Protein 2E28 (pdb70)

Organism: Geobacillus stearothermophilus (NCBI:txid1422)

InterPro domains:
  IPR001697 Pyruvate kinase [PR01050] (60-76)
  IPR001697 Pyruvate kinase [PR01050] (187-201)
  IPR001697 Pyruvate kinase [PR01050] (218-244)
  IPR001697 Pyruvate kinase [PR01050] (245-269)
  IPR001697 Pyruvate kinase [PR01050] (270-294)
  IPR001697 Pyruvate kinase [PR01050] (295-313)
  IPR001697 Pyruvate kinase [PR01050] (314-330)
  IPR001697 Pyruvate kinase [PTHR11817] (3-460)
  IPR001697 Pyruvate kinase [TIGR01064] (3-474)
  IPR001697 Pyruvate kinase [cd00288] (3-474)
  IPR008279 PEP-utilising enzyme, mobile domain [PF00391] (508-575)
  IPR011037 Pyruvate kinase-like, insert domain superfamily [SSF50800] (71-168)
  IPR015793 Pyruvate kinase, barrel [PF00224] (3-326)
  IPR015795 Pyruvate kinase, C-terminal [PF02887] (359-472)
  IPR015806 Pyruvate kinase, insert domain superfamily [G3DSA:2.40.33.10] (72-168)
  IPR015813 Pyruvate/Phosphoenolpyruvate kinase-like domain superfamily [SSF51621] (2-343)
  IPR018209 Pyruvate kinase, active site [PS00110] (216-228)
  IPR036637 Phosphohistidine domain superfamily [SSF52009] (467-584)
  IPR036918 Pyruvate kinase, C-terminal domain superfamily [G3DSA:3.40.1380.20] (341-475)
  IPR036918 Pyruvate kinase, C-terminal domain superfamily [SSF52935] (324-474)

Foldseek 3Di:
DAFFFAEEEEAAPLQQALVSLLLLVVLGHAEYEYEPLDDDLVSVLSSLVSNVVSCVVDVGFYAYEYEFNWDFKWWAFAAPWKEWADQWFWEKEACDCDRRYSHYTYIPALCVLVWDDAQFKKAWQLQQKMWGQHDRPVPNSIGIITTHNIGIGGGTTGIDGAPTDDDDAAIDPRRLVVLVSCVVSPGAEYEYPADQALRVLVNSCVSCVVVVNNLYFYEYEHQEDSCLVRLVSNLVRGQHYEYALSSHVSRDPPVPSVVSLLVSQVSCLLVLGAYEYDDPQQVVLLEPLDGDPVNLVVLLVSVQSHHSYYYDYCNQHPGDHNSSVSNVSRVSSVVSVVVDPLVVLLVVSLPSHDDDLQSVVLSVQQVCCVVQVFLAEEEAAEQCPSVSSNCSSVHPHAYEYEYQDSSSQSNCSNGTRYHYHYDHQDQPPVVLVVSRLVSCVVVVRDDQQGKYKYWYDPSRSDHDGIHDIDIDGNWDFLWFAQFADADKAKAWEQQDADLVSLVPGQAAAYEYEYQADDPSNVVSVLRYQEYEHLDDDCPGPRRVVCVVSVHMYAYNTHPRNVSGDTGFIWMAGRVRGTITGHHHPDD

Sequence (587 aa):
MKRKTKIVSTIGPASESVDKLVQLMEAGMNVARLNFSHGDHEEHGRRIANIREAAKRTGRTVAILLDTKGPEIRTHNMENGAIELKEGSKLVISMSEVLGTPEKISVTYPSLIDDVSVGAKILLDDGLISLEVNAVDKQAGEIVTTVLNGGVLKNKKGVNVPGVKVNLPGITEKDRADILFGIRQGIDFIAASFVRRASDVLEIRELLEAHDALHIQIIAKIENEEGVANIDEILEAADGLMVARGDLGVEIPAEEVPLIQKLLIKKSNMLGKPVITATQMLDSMQRNPRPTRAEASDVANAIFDGTDAVMLSGETAAGQYPVEAVKTMHQIALRTEQALEHRDILSQRTKESQTTITDAIGQSVAHTALNLDVAAIVTPTVSGKTPQMVAKYRPKAPIIAVTSNEAVSRRLALVWGVYTKEAPHVNTTDEMLDVAVDAAVRSGLVKHGDLVVITAGVPVGETGSTNLMKVHVISDLLAKGQGIGRKSAFGKAVVAKTAEEARQKMVDGGILVTVSTDADMMPAIEKAAAIITEEGGLTSHAAVVGLSLGIPVIVGVENATTLFKDGQEITVDGGFGAVYRGHASVL

Structure (mmCIF, N/CA/C/O backbone):
data_2E28
#
_entry.id   2E28
#
_cell.length_a   145.970
_cell.length_b   145.970
_cell.length_c   118.030
_cell.angle_alpha   90.00
_cell.angle_beta   90.00
_cell.angle_gamma   120.00
#
_symmetry.space_group_name_H-M   'P 62 2 2'
#
loop_
_entity.id
_entity.type
_entity.pdbx_description
1 polymer 'Pyruvate kinase'
2 non-polymer 'SULFATE ION'
3 water water
#
loop_
_atom_site.group_PDB
_atom_site.id
_atom_site.type_symbol
_atom_site.label_atom_id
_atom_site.label_alt_id
_atom_site.label_comp_id
_atom_site.label_asym_id
_atom_site.label_entity_id
_atom_site.label_seq_id
_atom_site.pdbx_PDB_ins_code
_atom_site.Cartn_x
_atom_site.Cartn_y
_atom_site.Cartn_z
_atom_site.occupancy
_atom_site.B_iso_or_equiv
_atom_site.auth_seq_id
_atom_site.auth_comp_id
_atom_site.auth_asym_id
_atom_site.auth_atom_id
_atom_site.pdbx_PDB_model_num
ATOM 1 N N . MET A 1 1 ? 10.399 55.007 54.208 1.00 72.08 1 MET A N 1
ATOM 2 C CA . MET A 1 1 ? 11.024 54.107 53.198 1.00 73.89 1 MET A CA 1
ATOM 3 C C . MET A 1 1 ? 9.950 53.458 52.336 1.00 58.02 1 MET A C 1
ATOM 4 O O . MET A 1 1 ? 9.028 52.833 52.854 1.00 73.41 1 MET A O 1
ATOM 9 N N . LYS A 1 2 ? 10.064 53.594 51.021 1.00 49.03 2 LYS A N 1
ATOM 10 C CA . LYS A 1 2 ? 9.062 53.011 50.141 1.00 42.69 2 LYS A CA 1
ATOM 11 C C . LYS A 1 2 ? 9.663 52.177 49.028 1.00 34.01 2 LYS A C 1
ATOM 12 O O . LYS A 1 2 ? 10.750 52.467 48.526 1.00 45.88 2 LYS A O 1
ATOM 18 N N . ARG A 1 3 ? 8.949 51.127 48.651 1.00 40.00 3 ARG A N 1
ATOM 19 C CA . ARG A 1 3 ? 9.404 50.258 47.582 1.00 40.47 3 ARG A CA 1
ATOM 20 C C . ARG A 1 3 ? 9.470 51.094 46.317 1.00 31.50 3 ARG A C 1
ATOM 21 O O . ARG A 1 3 ? 8.619 51.941 46.093 1.00 24.20 3 ARG A O 1
ATOM 29 N N . LYS A 1 4 ? 10.486 50.856 45.497 1.00 31.91 4 LYS A N 1
ATOM 30 C CA . LYS A 1 4 ? 10.652 51.610 44.266 1.00 26.26 4 LYS A CA 1
ATOM 31 C C . LYS A 1 4 ? 10.132 50.818 43.084 1.00 37.93 4 LYS A C 1
ATOM 32 O O . LYS A 1 4 ? 9.310 51.309 42.302 1.00 51.68 4 LYS A O 1
ATOM 38 N N . THR A 1 5 ? 10.616 49.589 42.942 1.00 30.49 5 THR A N 1
ATOM 39 C CA . THR A 1 5 ? 10.193 48.781 41.816 1.00 37.00 5 THR A CA 1
ATOM 40 C C . THR A 1 5 ? 8.737 48.350 41.950 1.00 49.13 5 THR A C 1
ATOM 41 O O . THR A 1 5 ? 8.288 47.840 42.987 1.00 35.92 5 THR A O 1
ATOM 45 N N . LYS A 1 6 ? 8.002 48.601 40.878 1.00 26.44 6 LYS A N 1
ATOM 46 C CA . LYS A 1 6 ? 6.585 48.303 40.813 1.00 46.92 6 LYS A CA 1
ATOM 47 C C . LYS A 1 6 ? 6.304 46.831 40.586 1.00 29.80 6 LYS A C 1
ATOM 48 O O . LYS A 1 6 ? 7.116 46.107 40.001 1.00 39.79 6 LYS A O 1
ATOM 54 N N . ILE A 1 7 ? 5.146 46.397 41.070 1.00 47.06 7 ILE A N 1
ATOM 55 C CA . ILE A 1 7 ? 4.735 45.011 40.952 1.00 34.06 7 ILE A CA 1
ATOM 56 C C . ILE A 1 7 ? 3.537 44.846 40.022 1.00 44.69 7 ILE A C 1
ATOM 57 O O . ILE A 1 7 ? 2.502 45.483 40.198 1.00 40.16 7 ILE A O 1
ATOM 62 N N . VAL A 1 8 ? 3.706 43.987 39.025 1.00 37.22 8 VAL A N 1
ATOM 63 C CA . VAL A 1 8 ? 2.681 43.688 38.037 1.00 22.60 8 VAL A CA 1
ATOM 64 C C . VAL A 1 8 ? 2.191 42.254 38.264 1.00 52.39 8 VAL A C 1
ATOM 65 O O . VAL A 1 8 ? 2.994 41.321 38.298 1.00 50.76 8 VAL A O 1
ATOM 69 N N . SER A 1 9 ? 0.878 42.080 38.414 1.00 38.43 9 SER A N 1
ATOM 70 C CA . SER A 1 9 ? 0.306 40.755 38.651 1.00 43.58 9 SER A CA 1
ATOM 71 C C . SER A 1 9 ? -0.726 40.303 37.625 1.00 35.71 9 SER A C 1
ATOM 72 O O . SER A 1 9 ? -1.664 41.030 37.313 1.00 43.01 9 SER A O 1
ATOM 75 N N . THR A 1 10 ? -0.543 39.088 37.114 1.00 43.25 10 THR A N 1
ATOM 76 C CA . THR A 1 10 ? -1.462 38.502 36.147 1.00 28.39 10 THR A CA 1
ATOM 77 C C . THR A 1 10 ? -2.730 38.075 36.889 1.00 46.64 10 THR A C 1
ATOM 78 O O . THR A 1 10 ? -2.658 37.335 37.871 1.00 42.67 10 THR A O 1
ATOM 82 N N . ILE A 1 11 ? -3.889 38.547 36.441 1.00 45.68 11 ILE A N 1
ATOM 83 C CA . ILE A 1 11 ? -5.137 38.190 37.110 1.00 48.78 11 ILE A CA 1
ATOM 84 C C . ILE A 1 11 ? -5.699 36.862 36.608 1.00 76.33 11 ILE A C 1
ATOM 85 O O . ILE A 1 11 ? -5.585 36.527 35.425 1.00 52.39 11 ILE A O 1
ATOM 90 N N . GLY A 1 12 ? -6.299 36.105 37.524 1.00 83.77 12 GLY A N 1
ATOM 91 C CA . GLY A 1 12 ? -6.869 34.821 37.160 1.00 39.43 12 GLY A CA 1
ATOM 92 C C . GLY A 1 12 ? -7.837 34.251 38.184 1.00 59.18 12 GLY A C 1
ATOM 93 O O . GLY A 1 12 ? -8.301 34.961 39.083 1.00 42.96 12 GLY A O 1
ATOM 94 N N . PRO A 1 13 ? -8.154 32.951 38.073 1.00 55.43 13 PRO A N 1
ATOM 95 C CA . PRO A 1 13 ? -9.078 32.281 38.993 1.00 43.02 13 PRO A CA 1
ATOM 96 C C . PRO A 1 13 ? -8.692 32.471 40.456 1.00 38.50 13 PRO A C 1
ATOM 97 O O . PRO A 1 13 ? -9.551 32.663 41.318 1.00 67.60 13 PRO A O 1
ATOM 101 N N . ALA A 1 14 ? -7.392 32.429 40.724 1.00 66.15 14 ALA A N 1
ATOM 102 C CA . ALA A 1 14 ? -6.872 32.576 42.079 1.00 40.21 14 ALA A CA 1
ATOM 103 C C . ALA A 1 14 ? -6.890 34.012 42.587 1.00 45.29 14 ALA A C 1
ATOM 104 O O . ALA A 1 14 ? -6.788 34.243 43.788 1.00 51.29 14 ALA A O 1
ATOM 106 N N . SER A 1 15 ? -7.030 34.971 41.675 1.00 38.19 15 SER A N 1
ATOM 107 C CA . SER A 1 15 ? -7.018 36.382 42.052 1.00 54.13 15 SER A CA 1
ATOM 108 C C . SER A 1 15 ? -8.095 37.250 41.390 1.00 60.26 15 SER A C 1
ATOM 109 O O . SER A 1 15 ? -7.955 38.477 41.338 1.00 45.76 15 SER A O 1
ATOM 112 N N . GLU A 1 16 ? -9.170 36.643 40.896 1.00 45.72 16 GLU A N 1
ATOM 113 C CA . GLU A 1 16 ? -10.202 37.439 40.238 1.00 62.60 16 GLU A CA 1
ATOM 114 C C . GLU A 1 16 ? -11.299 38.025 41.138 1.00 53.30 16 GLU A C 1
ATOM 115 O O . GLU A 1 16 ? -12.006 38.939 40.732 1.00 52.01 16 GLU A O 1
ATOM 121 N N . SER A 1 17 ? -11.435 37.529 42.362 1.00 48.71 17 SER A N 1
ATOM 122 C CA . SER A 1 17 ? -12.468 38.057 43.248 1.00 50.95 17 SER A CA 1
ATOM 123 C C . SER A 1 17 ? -12.089 39.463 43.675 1.00 46.93 17 SER A C 1
ATOM 124 O O . SER A 1 17 ? -10.945 39.877 43.524 1.00 59.24 17 SER A O 1
ATOM 127 N N . VAL A 1 18 ? -13.057 40.188 44.216 1.00 41.80 18 VAL A N 1
ATOM 128 C CA . VAL A 1 18 ? -12.836 41.548 44.670 1.00 30.44 18 VAL A CA 1
ATOM 129 C C . VAL A 1 18 ? -12.038 41.532 45.961 1.00 67.11 18 VAL A C 1
ATOM 130 O O . VAL A 1 18 ? -11.131 42.344 46.144 1.00 52.77 18 VAL A O 1
ATOM 134 N N . ASP A 1 19 ? -12.379 40.602 46.849 1.00 50.72 19 ASP A N 1
ATOM 135 C CA . ASP A 1 19 ? -11.688 40.465 48.129 1.00 71.62 19 ASP A CA 1
ATOM 136 C C . ASP A 1 19 ? -10.243 40.030 47.920 1.00 69.29 19 ASP A C 1
ATOM 137 O O . ASP A 1 19 ? -9.345 40.449 48.650 1.00 49.41 19 ASP A O 1
ATOM 142 N N . LYS A 1 20 ? -10.031 39.174 46.926 1.00 44.88 20 LYS A N 1
ATOM 143 C CA . LYS A 1 20 ? -8.697 38.699 46.608 1.00 66.81 20 LYS A CA 1
ATOM 144 C C . LYS A 1 20 ? -7.944 39.934 46.128 1.00 45.78 20 LYS A C 1
ATOM 145 O O . LYS A 1 20 ? -6.913 40.302 46.686 1.00 56.24 20 LYS A O 1
ATOM 151 N N . LEU A 1 21 ? -8.491 40.583 45.104 1.00 52.69 21 LEU A N 1
ATOM 152 C CA . LEU A 1 21 ? -7.891 41.786 44.534 1.00 51.43 21 LEU A CA 1
ATOM 153 C C . LEU A 1 21 ? -7.650 42.838 45.591 1.00 52.70 21 LEU A C 1
ATOM 154 O O . LEU A 1 21 ? -6.639 43.535 45.563 1.00 63.63 21 LEU A O 1
ATOM 159 N N . VAL A 1 22 ? -8.585 42.964 46.522 1.00 43.51 22 VAL A N 1
ATOM 160 C CA . VAL A 1 22 ? -8.414 43.943 47.568 1.00 32.31 22 VAL A CA 1
ATOM 161 C C . VAL A 1 22 ? -7.136 43.572 48.295 1.00 54.61 22 VAL A C 1
ATOM 162 O O . VAL A 1 22 ? -6.389 44.442 48.735 1.00 55.66 22 VAL A O 1
ATOM 166 N N . GLN A 1 23 ? -6.877 42.273 48.402 1.00 29.34 23 GLN A N 1
ATOM 167 C CA . GLN A 1 23 ? -5.680 41.818 49.085 1.00 49.73 23 GLN A CA 1
ATOM 168 C C . GLN A 1 23 ? -4.419 42.060 48.251 1.00 64.69 23 GLN A C 1
ATOM 169 O O . GLN A 1 23 ? -3.450 42.638 48.745 1.00 54.71 23 GLN A O 1
ATOM 175 N N . LEU A 1 24 ? -4.424 41.632 46.993 1.00 35.08 24 LEU A N 1
ATOM 176 C CA . LEU A 1 24 ? -3.260 41.860 46.158 1.00 54.12 24 LEU A CA 1
ATOM 177 C C . LEU A 1 24 ? -2.846 43.333 46.249 1.00 62.78 24 LEU A C 1
ATOM 178 O O . LEU A 1 24 ? -1.672 43.650 46.432 1.00 54.34 24 LEU A O 1
ATOM 183 N N . MET A 1 25 ? -3.821 44.229 46.138 1.00 64.49 25 MET A N 1
ATOM 184 C CA . MET A 1 25 ? -3.552 45.662 46.184 1.00 59.24 25 MET A CA 1
ATOM 185 C C . MET A 1 25 ? -2.890 46.117 47.472 1.00 50.23 25 MET A C 1
ATOM 186 O O . MET A 1 25 ? -1.956 46.917 47.445 1.00 64.35 25 MET A O 1
ATOM 191 N N . GLU A 1 26 ? -3.372 45.610 48.599 1.00 43.18 26 GLU A N 1
ATOM 192 C CA . GLU A 1 26 ? -2.813 45.990 49.885 1.00 49.69 26 GLU A CA 1
ATOM 193 C C . GLU A 1 26 ? -1.424 45.405 50.098 1.00 35.12 26 GLU A C 1
ATOM 194 O O . GLU A 1 26 ? -0.650 45.914 50.901 1.00 38.65 26 GLU A O 1
ATOM 200 N N . ALA A 1 27 ? -1.113 44.336 49.371 1.00 37.90 27 ALA A N 1
ATOM 201 C CA . ALA A 1 27 ? 0.203 43.707 49.444 1.00 60.37 27 ALA A CA 1
ATOM 202 C C . ALA A 1 27 ? 1.195 44.512 48.585 1.00 40.21 27 ALA A C 1
ATOM 203 O O . ALA A 1 27 ? 2.408 44.403 48.757 1.00 42.66 27 ALA A O 1
ATOM 205 N N . GLY A 1 28 ? 0.668 45.310 47.657 1.00 44.07 28 GLY A N 1
ATOM 206 C CA . GLY A 1 28 ? 1.520 46.143 46.827 1.00 46.58 28 GLY A CA 1
ATOM 207 C C . GLY A 1 28 ? 1.405 46.020 45.320 1.00 56.46 28 GLY A C 1
ATOM 208 O O . GLY A 1 28 ? 2.294 46.471 44.602 1.00 36.72 28 GLY A O 1
ATOM 209 N N . MET A 1 29 ? 0.332 45.414 44.825 1.00 36.44 29 MET A N 1
ATOM 210 C CA . MET A 1 29 ? 0.170 45.278 43.381 1.00 53.95 29 MET A CA 1
ATOM 211 C C . MET A 1 29 ? -0.069 46.645 42.742 1.00 42.78 29 MET A C 1
ATOM 212 O O . MET A 1 29 ? -0.990 47.358 43.118 1.00 36.70 29 MET A O 1
ATOM 217 N N . ASN A 1 30 ? 0.751 47.007 41.765 1.00 33.11 30 ASN A N 1
ATOM 218 C CA . ASN A 1 30 ? 0.584 48.296 41.113 1.00 44.34 30 ASN A CA 1
ATOM 219 C C . ASN A 1 30 ? -0.133 48.179 39.776 1.00 35.96 30 ASN A C 1
ATOM 220 O O . ASN A 1 30 ? -0.904 49.057 39.398 1.00 51.58 30 ASN A O 1
ATOM 225 N N . VAL A 1 31 ? 0.117 47.087 39.068 1.00 35.37 31 VAL A N 1
ATOM 226 C CA . VAL A 1 31 ? -0.487 46.879 37.765 1.00 34.75 31 VAL A CA 1
ATOM 227 C C . VAL A 1 31 ? -1.143 45.509 37.692 1.00 56.43 31 VAL A C 1
ATOM 228 O O . VAL A 1 31 ? -0.575 44.520 38.154 1.00 31.72 31 VAL A O 1
ATOM 232 N N . ALA A 1 32 ? -2.344 45.459 37.121 1.00 47.19 32 ALA A N 1
ATOM 233 C CA . ALA A 1 32 ? -3.061 44.204 36.958 1.00 35.17 32 ALA A CA 1
ATOM 234 C C . ALA A 1 32 ? -2.970 43.832 35.483 1.00 41.75 32 ALA A C 1
ATOM 235 O O . ALA A 1 32 ? -3.400 44.591 34.610 1.00 44.32 32 ALA A O 1
ATOM 237 N N . ARG A 1 33 ? -2.384 42.669 35.217 1.00 31.17 33 ARG A N 1
ATOM 238 C CA . ARG A 1 33 ? -2.199 42.177 33.858 1.00 33.78 33 ARG A CA 1
ATOM 239 C C . ARG A 1 33 ? -3.296 41.206 33.461 1.00 66.28 33 ARG A C 1
ATOM 240 O O . ARG A 1 33 ? -3.626 40.277 34.202 1.00 36.27 33 ARG A O 1
ATOM 248 N N . LEU A 1 34 ? -3.942 41.226 32.655 1.00 33.74 34 LEU A N 1
ATOM 249 C CA . LEU A 1 34 ? -4.946 40.532 31.868 1.00 36.07 34 LEU A CA 1
ATOM 250 C C . LEU A 1 34 ? -4.230 39.820 30.749 1.00 37.05 34 LEU A C 1
ATOM 251 O O . LEU A 1 34 ? -3.791 40.455 29.777 1.00 50.55 34 LEU A O 1
ATOM 256 N N . ASN A 1 35 ? -4.071 38.566 30.724 1.00 36.96 35 ASN A N 1
ATOM 257 C CA . ASN A 1 35 ? -3.526 37.777 29.625 1.00 59.00 35 ASN A CA 1
ATOM 258 C C . ASN A 1 35 ? -4.637 37.369 28.671 1.00 53.56 35 ASN A C 1
ATOM 259 O O . ASN A 1 35 ? -5.422 36.473 28.973 1.00 43.78 35 ASN A O 1
ATOM 264 N N . PHE A 1 36 ? -4.694 38.024 27.515 1.00 55.76 36 PHE A N 1
ATOM 265 C CA . PHE A 1 36 ? -5.739 37.748 26.536 1.00 48.89 36 PHE A CA 1
ATOM 266 C C . PHE A 1 36 ? -5.516 36.530 25.665 1.00 49.15 36 PHE A C 1
ATOM 267 O O . PHE A 1 36 ? -6.249 36.298 24.705 1.00 53.20 36 PHE A O 1
ATOM 275 N N . SER A 1 37 ? -4.500 35.748 25.994 1.00 52.35 37 SER A N 1
ATOM 276 C CA . SER A 1 37 ? -4.248 34.531 25.244 1.00 70.06 37 SER A CA 1
ATOM 277 C C . SER A 1 37 ? -5.280 33.496 25.706 1.00 37.88 37 SER A C 1
ATOM 278 O O . SER A 1 37 ? -5.466 32.453 25.082 1.00 70.19 37 SER A O 1
ATOM 281 N N . HIS A 1 38 ? -5.955 33.809 26.806 1.00 70.96 38 HIS A N 1
ATOM 282 C CA . HIS A 1 38 ? -6.963 32.924 27.365 1.00 77.40 38 HIS A CA 1
ATOM 283 C C . HIS A 1 38 ? -8.121 33.725 27.943 1.00 79.54 38 HIS A C 1
ATOM 284 O O . HIS A 1 38 ? -7.936 34.842 28.425 1.00 56.77 38 HIS A O 1
ATOM 291 N N . GLY A 1 39 ? -9.314 33.141 27.891 1.00 73.89 39 GLY A N 1
ATOM 292 C CA . GLY A 1 39 ? -10.493 33.811 28.407 1.00 76.72 39 GLY A CA 1
ATOM 293 C C . GLY A 1 39 ? -11.186 34.631 27.337 1.00 49.27 39 GLY A C 1
ATOM 294 O O . GLY A 1 39 ? -10.595 34.924 26.297 1.00 77.21 39 GLY A O 1
ATOM 295 N N . ASP A 1 40 ? -12.439 35.000 27.588 1.00 63.48 40 ASP A N 1
ATOM 296 C CA . ASP A 1 40 ? -13.210 35.802 26.637 1.00 77.84 40 ASP A CA 1
ATOM 297 C C . ASP A 1 40 ? -13.514 37.175 27.222 1.00 60.13 40 ASP A C 1
ATOM 298 O O . ASP A 1 40 ? -13.441 37.371 28.439 1.00 55.63 40 ASP A O 1
ATOM 303 N N . HIS A 1 41 ? -13.865 38.124 26.362 1.00 58.71 41 HIS A N 1
ATOM 304 C CA . HIS A 1 41 ? -14.196 39.481 26.748 1.00 54.46 41 HIS A CA 1
ATOM 305 C C . HIS A 1 41 ? -15.137 39.626 27.912 1.00 48.88 41 HIS A C 1
ATOM 306 O O . HIS A 1 41 ? -14.863 40.502 28.772 1.00 61.94 41 HIS A O 1
ATOM 313 N N . GLU A 1 42 ? -16.085 38.756 28.101 1.00 54.85 42 GLU A N 1
ATOM 314 C CA . GLU A 1 42 ? -16.938 38.780 29.295 1.00 82.99 42 GLU A CA 1
ATOM 315 C C . GLU A 1 42 ? -16.207 38.545 30.589 1.00 66.67 42 GLU A C 1
ATOM 316 O O . GLU A 1 42 ? -16.382 39.270 31.594 1.00 67.59 42 GLU A O 1
ATOM 322 N N . GLU A 1 43 ? -15.281 37.587 30.601 1.00 64.63 43 GLU A N 1
ATOM 323 C CA . GLU A 1 43 ? -14.441 37.289 31.773 1.00 65.76 43 GLU A CA 1
ATOM 324 C C . GLU A 1 43 ? -13.526 38.479 32.121 1.00 77.95 43 GLU A C 1
ATOM 325 O O . GLU A 1 43 ? -13.521 38.939 33.260 1.00 57.26 43 GLU A O 1
ATOM 331 N N . HIS A 1 44 ? -12.744 38.951 31.141 1.00 55.74 44 HIS A N 1
ATOM 332 C CA . HIS A 1 44 ? -11.842 40.078 31.361 1.00 62.68 44 HIS A CA 1
ATOM 333 C C . HIS A 1 44 ? -12.691 41.274 31.774 1.00 59.35 44 HIS A C 1
ATOM 334 O O . HIS A 1 44 ? -12.306 42.057 32.645 1.00 51.40 44 HIS A O 1
ATOM 341 N N . GLY A 1 45 ? -13.855 41.398 31.141 1.00 50.84 45 GLY A N 1
ATOM 342 C CA . GLY A 1 45 ? -14.764 42.486 31.452 1.00 43.62 45 GLY A CA 1
ATOM 343 C C . GLY A 1 45 ? -15.119 42.498 32.926 1.00 46.58 45 GLY A C 1
ATOM 344 O O . GLY A 1 45 ? -15.207 43.559 33.549 1.00 56.15 45 GLY A O 1
ATOM 345 N N . ARG A 1 46 ? -15.315 41.310 33.491 1.00 59.36 46 ARG A N 1
ATOM 346 C CA . ARG A 1 46 ? -15.657 41.189 34.902 1.00 76.33 46 ARG A CA 1
ATOM 347 C C . ARG A 1 46 ? -14.435 41.412 35.793 1.00 64.92 46 ARG A C 1
ATOM 348 O O . ARG A 1 46 ? -14.533 42.048 36.843 1.00 45.06 46 ARG A O 1
ATOM 356 N N . ARG A 1 47 ? -13.292 40.879 35.543 1.00 63.06 47 ARG A N 1
ATOM 357 C CA . ARG A 1 47 ? -11.990 41.075 36.170 1.00 41.54 47 ARG A CA 1
ATOM 358 C C . ARG A 1 47 ? -11.713 42.571 36.143 1.00 49.26 47 ARG A C 1
ATOM 359 O O . ARG A 1 47 ? -11.428 43.182 37.173 1.00 35.39 47 ARG A O 1
ATOM 367 N N . ILE A 1 48 ? -11.760 43.182 35.023 1.00 29.81 48 ILE A N 1
ATOM 368 C CA . ILE A 1 48 ? -11.540 44.621 34.952 1.00 42.90 48 ILE A CA 1
ATOM 369 C C . ILE A 1 48 ? -12.489 45.305 35.936 1.00 41.82 48 ILE A C 1
ATOM 370 O O . ILE A 1 48 ? -12.069 46.110 36.768 1.00 45.26 48 ILE A O 1
ATOM 375 N N . ALA A 1 49 ? -13.769 44.957 35.846 1.00 46.87 49 ALA A N 1
ATOM 376 C CA . ALA A 1 49 ? -14.787 45.525 36.721 1.00 50.41 49 ALA A CA 1
ATOM 377 C C . ALA A 1 49 ? 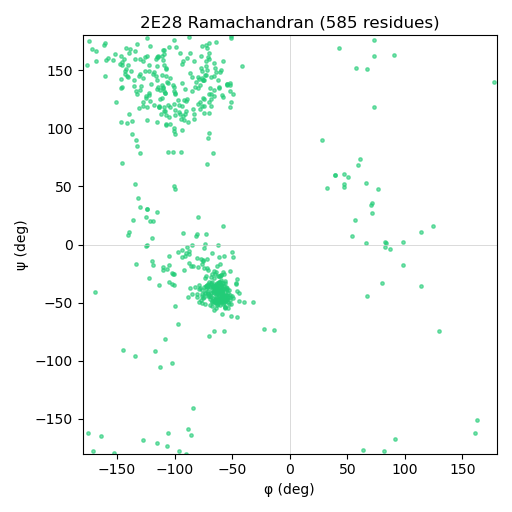-14.429 45.375 38.199 1.00 50.36 49 ALA A C 1
ATOM 378 O O . ALA A 1 49 ? -14.626 46.301 38.993 1.00 48.57 49 ALA A O 1
ATOM 380 N N . ASN A 1 50 ? -14.065 44.257 38.634 1.00 42.11 50 ASN A N 1
ATOM 381 C CA . ASN A 1 50 ? -13.526 43.948 39.956 1.00 34.26 50 ASN A CA 1
ATOM 382 C C . ASN A 1 50 ? -12.270 44.745 40.268 1.00 53.48 50 ASN A C 1
ATOM 383 O O . ASN A 1 50 ? -12.089 45.213 41.392 1.00 50.41 50 ASN A O 1
ATOM 388 N N . ILE A 1 51 ? -11.313 44.866 39.466 1.00 49.77 51 ILE A N 1
ATOM 389 C CA . ILE A 1 51 ? -10.116 45.639 39.772 1.00 35.32 51 ILE A CA 1
ATOM 390 C C . ILE A 1 51 ? -10.582 47.004 40.254 1.00 78.52 51 ILE A C 1
ATOM 391 O O . ILE A 1 51 ? -10.181 47.489 41.324 1.00 39.88 51 ILE A O 1
ATOM 396 N N . ARG A 1 52 ? -11.451 47.611 39.452 1.00 37.85 52 ARG A N 1
ATOM 397 C CA . ARG A 1 52 ? -11.965 48.934 39.758 1.00 65.82 52 ARG A CA 1
ATOM 398 C C . ARG A 1 52 ? -12.740 49.025 41.059 1.00 56.96 52 ARG A C 1
ATOM 399 O O . ARG A 1 52 ? -12.704 50.057 41.735 1.00 54.75 52 ARG A O 1
ATOM 407 N N . GLU A 1 53 ? -13.419 47.944 41.422 1.00 46.73 53 GLU A N 1
ATOM 408 C CA . GLU A 1 53 ? -14.183 47.929 42.658 1.00 44.35 53 GLU A CA 1
ATOM 409 C C . GLU A 1 53 ? -13.241 47.739 43.839 1.00 50.59 53 GLU A C 1
ATOM 410 O O . GLU A 1 53 ? -13.444 48.317 44.905 1.00 42.34 53 GLU A O 1
ATOM 416 N N . ALA A 1 54 ? -12.212 46.920 43.652 1.00 38.04 54 ALA A N 1
ATOM 417 C CA . ALA A 1 54 ? -11.245 46.687 44.720 1.00 65.22 54 ALA A CA 1
ATOM 418 C C . ALA A 1 54 ? -10.408 47.944 44.852 1.00 49.09 54 ALA A C 1
ATOM 419 O O . ALA A 1 54 ? -10.008 48.328 45.950 1.00 42.93 54 ALA A O 1
ATOM 421 N N . ALA A 1 55 ? -10.153 48.583 43.716 1.00 53.28 55 ALA A N 1
ATOM 422 C CA . ALA A 1 55 ? -9.368 49.806 43.691 1.00 77.79 55 ALA A CA 1
ATOM 423 C C . ALA A 1 55 ? -10.050 50.874 44.535 1.00 47.58 55 ALA A C 1
ATOM 424 O O . ALA A 1 55 ? -9.380 51.726 45.110 1.00 79.92 55 ALA A O 1
ATOM 426 N N . LYS A 1 56 ? -11.382 50.824 44.596 1.00 86.49 56 LYS A N 1
ATOM 427 C CA . LYS A 1 56 ? -12.169 51.785 45.375 1.00 57.48 56 LYS A CA 1
ATOM 428 C C . LYS A 1 56 ? -12.314 51.344 46.825 1.00 45.23 56 LYS A C 1
ATOM 429 O O . LYS A 1 56 ? -12.304 52.178 47.734 1.00 61.90 56 LYS A O 1
ATOM 435 N N . ARG A 1 57 ? -12.471 50.038 47.038 1.00 50.16 57 ARG A N 1
ATOM 436 C CA . ARG A 1 57 ? -12.597 49.494 48.389 1.00 58.90 57 ARG A CA 1
ATOM 437 C C . ARG A 1 57 ? -11.368 50.004 49.145 1.00 61.51 57 ARG A C 1
ATOM 438 O O . ARG A 1 57 ? -11.435 50.340 50.330 1.00 66.22 57 ARG A O 1
ATOM 446 N N . THR A 1 58 ? -10.243 50.060 48.437 1.00 44.30 58 THR A N 1
ATOM 447 C CA . THR A 1 58 ? -8.999 50.575 48.998 1.00 75.11 58 THR A CA 1
ATOM 448 C C . THR A 1 58 ? -8.758 51.894 48.278 1.00 65.75 58 THR A C 1
ATOM 449 O O . THR A 1 58 ? -9.422 52.189 47.292 1.00 66.13 58 THR A O 1
ATOM 453 N N . GLY A 1 59 ? -7.834 52.707 48.763 1.00 59.13 59 GLY A N 1
ATOM 454 C CA . GLY A 1 59 ? -7.589 53.959 48.070 1.00 83.51 59 GLY A CA 1
ATOM 455 C C . GLY A 1 59 ? -6.352 53.795 47.217 1.00 71.17 59 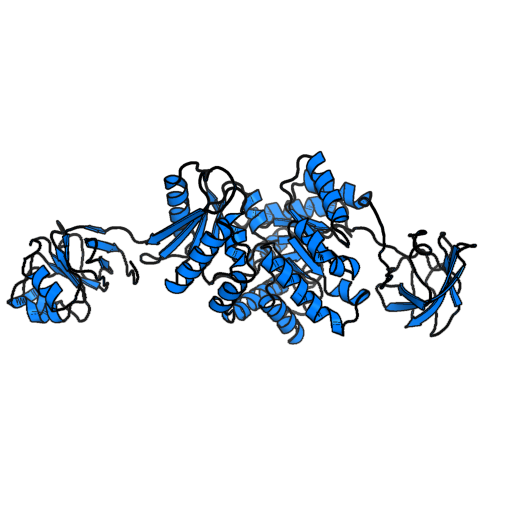GLY A C 1
ATOM 456 O O . GLY A 1 59 ? -5.442 54.623 47.261 1.00 94.83 59 GLY A O 1
ATOM 457 N N . ARG A 1 60 ? -6.321 52.730 46.426 1.00 44.28 60 ARG A N 1
ATOM 458 C CA . ARG A 1 60 ? -5.148 52.443 45.617 1.00 59.30 60 ARG A CA 1
ATOM 459 C C . ARG A 1 60 ? -5.273 52.679 44.128 1.00 56.13 60 ARG A C 1
ATOM 460 O O . ARG A 1 60 ? -6.327 52.462 43.532 1.00 46.93 60 ARG A O 1
ATOM 468 N N . THR A 1 61 ? -4.168 53.126 43.540 1.00 37.61 61 THR A N 1
ATOM 469 C CA . THR A 1 61 ? -4.095 53.361 42.113 1.00 44.13 61 THR A CA 1
ATOM 470 C C . THR A 1 61 ? -3.484 52.121 41.453 1.00 47.13 61 THR A C 1
ATOM 471 O O . THR A 1 61 ? -2.318 51.806 41.681 1.00 54.00 61 THR A O 1
ATOM 475 N N . VAL A 1 62 ? -4.275 51.425 40.642 1.00 48.28 62 VAL A N 1
ATOM 476 C CA . VAL A 1 62 ? -3.805 50.230 39.947 1.00 27.19 62 VAL A CA 1
ATOM 477 C C . VAL A 1 62 ? -4.099 50.367 38.464 1.00 42.70 62 VAL A C 1
ATOM 478 O O . VAL A 1 62 ? -5.248 50.552 38.076 1.00 47.98 62 VAL A O 1
ATOM 482 N N . ALA A 1 63 ? -3.059 50.274 37.640 1.00 36.30 63 ALA A N 1
ATOM 483 C CA . ALA A 1 63 ? -3.210 50.390 36.197 1.00 37.49 63 ALA A CA 1
ATOM 484 C C . ALA A 1 63 ? -3.633 49.049 35.614 1.00 52.08 63 ALA A C 1
ATOM 485 O O . ALA A 1 63 ? -3.417 48.016 36.233 1.00 43.74 63 ALA A O 1
ATOM 487 N N . ILE A 1 64 ? -4.237 49.064 34.427 1.00 42.44 64 ILE A N 1
ATOM 488 C CA . ILE A 1 64 ? -4.665 47.823 33.793 1.00 43.21 64 ILE A CA 1
ATOM 489 C C . ILE A 1 64 ? -3.863 47.564 32.525 1.00 56.81 64 ILE A C 1
ATOM 490 O O . ILE A 1 64 ? -3.889 48.360 31.580 1.00 35.50 64 ILE A O 1
ATOM 495 N N . LEU A 1 65 ? -3.149 46.442 32.512 1.00 33.30 65 LEU A N 1
ATOM 496 C CA . LEU A 1 65 ? -2.332 46.088 31.366 1.00 34.56 65 LEU A CA 1
ATOM 497 C C . LEU A 1 65 ? -2.952 44.926 30.621 1.00 49.70 65 LEU A C 1
ATOM 498 O O . LEU A 1 65 ? -3.312 43.911 31.212 1.00 43.36 65 LEU A O 1
ATOM 503 N N . LEU A 1 66 ? -3.082 45.094 29.313 1.00 34.72 66 LEU A N 1
ATOM 504 C CA . LEU A 1 66 ? -3.656 44.069 28.467 1.00 38.91 66 LEU A CA 1
ATOM 505 C C . LEU A 1 66 ? -2.539 43.409 27.690 1.00 44.52 66 LEU A C 1
ATOM 506 O O . LEU A 1 66 ? -1.935 44.017 26.810 1.00 49.50 66 LEU A O 1
ATOM 511 N N . ASP A 1 67 ? -2.255 42.162 28.034 1.00 58.65 67 ASP A N 1
ATOM 512 C CA . ASP A 1 67 ? -1.222 41.425 27.341 1.00 40.34 67 ASP A CA 1
ATOM 513 C C . ASP A 1 67 ? -1.949 40.726 26.198 1.00 46.68 67 ASP A C 1
ATOM 514 O O . ASP A 1 67 ? -2.808 39.878 26.429 1.00 69.67 67 ASP A O 1
ATOM 519 N N . THR A 1 68 ? -1.619 41.100 24.969 1.00 41.08 68 THR A N 1
ATOM 520 C CA . THR A 1 68 ? -2.259 40.518 23.799 1.00 49.79 68 THR A CA 1
ATOM 521 C C . THR A 1 68 ? -1.737 39.118 23.512 1.00 65.61 68 THR A C 1
ATOM 522 O O . THR A 1 68 ? -0.768 38.677 24.120 1.00 50.26 68 THR A O 1
ATOM 526 N N . LYS A 1 69 ? -2.388 38.422 22.584 1.00 72.76 69 LYS A N 1
ATOM 527 C CA . LYS A 1 69 ? -1.972 37.075 22.229 1.00 40.00 69 LYS A CA 1
ATOM 528 C C . LYS A 1 69 ? -0.866 37.151 21.195 1.00 60.69 69 LYS A C 1
ATOM 529 O O . LYS A 1 69 ? 0.105 36.407 21.272 1.00 51.21 69 LYS A O 1
ATOM 535 N N . GLY A 1 70 ? -1.036 38.044 20.222 1.00 37.48 70 GLY A N 1
ATOM 536 C CA . GLY A 1 70 ? -0.033 38.238 19.188 1.00 28.61 70 GLY A CA 1
ATOM 537 C C . GLY A 1 70 ? 0.119 37.175 18.112 1.00 52.12 70 GLY A C 1
ATOM 538 O O . GLY A 1 70 ? -0.552 36.145 18.138 1.00 51.44 70 GLY A O 1
ATOM 539 N N . PRO A 1 71 ? 0.987 37.416 17.120 1.00 67.05 71 PRO A N 1
ATOM 540 C CA . PRO A 1 71 ? 1.247 36.430 16.045 1.00 45.36 71 PRO A CA 1
ATOM 541 C C . PRO A 1 71 ? 2.086 35.264 16.609 1.00 70.11 71 PRO A C 1
ATOM 542 O O . PRO A 1 71 ? 2.596 35.473 17.732 1.00 113.37 71 PRO A O 1
ATOM 546 N N . GLU A 1 72 ? 2.006 34.181 15.946 1.00 15.00 72 GLU A N 1
ATOM 547 C CA . GLU A 1 72 ? 2.845 33.000 16.112 1.00 15.00 72 GLU A CA 1
ATOM 548 C C . GLU A 1 72 ? 2.398 31.876 15.184 1.00 15.00 72 GLU A C 1
ATOM 549 O O . GLU A 1 72 ? 1.386 31.221 15.151 1.00 83.48 72 GLU A O 1
ATOM 556 N N . ILE A 1 73 ? 3.429 31.295 14.711 1.00 94.99 73 ILE A N 1
ATOM 557 C CA . ILE A 1 73 ? 3.508 30.106 13.850 1.00 85.61 73 ILE A CA 1
ATOM 558 C C . ILE A 1 73 ? 3.249 28.875 14.695 1.00 111.82 73 ILE A C 1
ATOM 559 O O . ILE A 1 73 ? 4.028 28.517 15.599 1.00 114.41 73 ILE A O 1
ATOM 564 N N . ARG A 1 74 ? 2.221 28.120 14.387 1.00 106.51 74 ARG A N 1
ATOM 565 C CA . ARG A 1 74 ? 1.913 26.930 15.169 1.00 111.38 74 ARG A CA 1
ATOM 566 C C . ARG A 1 74 ? 1.857 25.709 14.251 1.00 110.13 74 ARG A C 1
ATOM 567 O O . ARG A 1 74 ? 2.023 25.819 13.032 1.00 77.44 74 ARG A O 1
ATOM 575 N N . THR A 1 75 ? 1.639 24.545 14.848 1.00 95.44 75 THR A N 1
ATOM 576 C CA . THR A 1 75 ? 1.540 23.306 14.097 1.00 88.96 75 THR A CA 1
ATOM 577 C C . THR A 1 75 ? 0.090 22.856 14.157 1.00 98.06 75 THR A C 1
ATOM 578 O O . THR A 1 75 ? -0.657 23.265 15.048 1.00 81.58 75 THR A O 1
ATOM 582 N N . HIS A 1 76 ? -0.307 22.016 13.208 1.00 102.78 76 HIS A N 1
ATOM 583 C CA . HIS A 1 76 ? -1.672 21.513 13.168 1.00 88.17 76 HIS A CA 1
ATOM 584 C C . HIS A 1 76 ? -1.814 20.240 14.008 1.00 104.00 76 HIS A C 1
ATOM 585 O O . HIS A 1 76 ? -1.001 19.987 14.902 1.00 76.73 76 HIS A O 1
ATOM 592 N N . ASN A 1 77 ? -2.845 19.447 13.728 1.00 102.20 77 ASN A N 1
ATOM 593 C CA . ASN A 1 77 ? -3.088 18.221 14.482 1.00 79.63 77 ASN A CA 1
ATOM 594 C C . ASN A 1 77 ? -2.162 17.070 14.117 1.00 87.95 77 ASN A C 1
ATOM 595 O O . ASN A 1 77 ? -1.801 16.896 12.955 1.00 65.93 77 ASN A O 1
ATOM 600 N N . MET A 1 78 ? -1.787 16.288 15.128 1.00 124.96 78 MET A N 1
ATOM 601 C CA . MET A 1 78 ? -0.906 15.134 14.955 1.00 129.34 78 MET A CA 1
ATOM 602 C C . MET A 1 78 ? -1.741 13.855 14.962 1.00 135.66 78 MET A C 1
ATOM 603 O O . MET A 1 78 ? -1.811 13.154 15.975 1.00 134.51 78 MET A O 1
ATOM 608 N N . GLU A 1 79 ? -2.356 13.576 13.812 1.00 135.02 79 GLU A N 1
ATOM 609 C CA . GLU A 1 79 ? -3.169 12.365 13.657 1.00 135.25 79 GLU A CA 1
ATOM 610 C C . GLU A 1 79 ? -3.789 11.861 14.919 1.00 149.67 79 GLU A C 1
ATOM 611 O O . GLU A 1 79 ? -3.241 11.026 15.688 1.00 158.39 79 GLU A O 1
ATOM 617 N N . ASN A 1 80 ? -5.009 12.299 15.263 1.00 154.23 80 ASN A N 1
ATOM 618 C CA . ASN A 1 80 ? -5.688 11.770 16.436 1.00 154.26 80 ASN A CA 1
ATOM 619 C C . ASN A 1 80 ? -5.072 12.098 17.759 1.00 150.18 80 ASN A C 1
ATOM 620 O O . ASN A 1 80 ? -5.823 12.587 18.648 1.00 114.65 80 ASN A O 1
ATOM 625 N N . GLY A 1 81 ? -3.790 12.018 17.948 1.00 147.23 81 GLY A N 1
ATOM 626 C CA . GLY A 1 81 ? -3.209 12.151 19.285 1.00 134.48 81 GLY A CA 1
ATOM 627 C C . GLY A 1 81 ? -1.890 12.855 19.221 1.00 111.89 81 GLY A C 1
ATOM 628 O O . GLY A 1 81 ? -1.813 14.082 19.296 1.00 81.84 81 GLY A O 1
ATOM 629 N N . ALA A 1 82 ? -0.805 12.096 19.077 1.00 122.52 82 ALA A N 1
ATOM 630 C CA . ALA A 1 82 ? 0.520 12.699 19.010 1.00 128.40 82 ALA A CA 1
ATOM 631 C C . ALA A 1 82 ? 1.506 11.836 18.226 1.00 129.70 82 ALA A C 1
ATOM 632 O O . ALA A 1 82 ? 1.312 10.631 18.072 1.00 121.69 82 ALA A O 1
ATOM 634 N N . ILE A 1 83 ? 2.569 12.469 17.739 1.00 137.53 83 ILE A N 1
ATOM 635 C CA . ILE A 1 83 ? 3.602 11.790 16.963 1.00 129.67 83 ILE A CA 1
ATOM 636 C C . ILE A 1 83 ? 4.810 11.491 17.853 1.00 123.67 83 ILE A C 1
ATOM 637 O O . ILE A 1 83 ? 4.836 11.885 19.019 1.00 129.87 83 ILE A O 1
ATOM 642 N N . GLU A 1 84 ? 5.807 10.796 17.313 1.00 119.78 84 GLU A N 1
ATOM 643 C CA . GLU A 1 84 ? 6.996 10.466 18.091 1.00 131.76 84 GLU A CA 1
ATOM 644 C C . GLU A 1 84 ? 8.248 11.233 17.680 1.00 136.43 84 GLU A C 1
ATOM 645 O O . GLU A 1 84 ? 8.611 12.219 18.318 1.00 147.76 84 GLU A O 1
ATOM 651 N N . LEU A 1 85 ? 8.910 10.771 16.624 1.00 130.16 85 LEU A N 1
ATOM 652 C CA . LEU A 1 85 ? 10.131 11.411 16.140 1.00 119.70 85 LEU A CA 1
ATOM 653 C C . LEU A 1 85 ? 11.277 11.111 17.111 1.00 132.56 85 LEU A C 1
ATOM 654 O O . LEU A 1 85 ? 11.219 11.490 18.284 1.00 130.38 85 LEU A O 1
ATOM 659 N N . LYS A 1 86 ? 12.310 10.427 16.622 1.00 130.36 86 LYS A N 1
ATOM 660 C CA . LYS A 1 86 ? 13.467 10.080 17.450 1.00 132.85 86 LYS A CA 1
ATOM 661 C C . LYS A 1 86 ? 14.662 10.963 17.068 1.00 130.05 86 LYS A C 1
ATOM 662 O O . LYS A 1 86 ? 14.485 11.998 16.426 1.00 125.45 86 LYS A O 1
ATOM 668 N N . GLU A 1 87 ? 15.872 10.559 17.453 1.00 134.16 87 GLU A N 1
ATOM 669 C CA . GLU A 1 87 ? 17.071 11.345 17.153 1.00 122.05 87 GLU A CA 1
ATOM 670 C C . GLU A 1 87 ? 17.337 11.497 15.655 1.00 105.58 87 GLU A C 1
ATOM 671 O O . GLU A 1 87 ? 18.306 12.138 15.250 1.00 121.77 87 GLU A O 1
ATOM 677 N N . GLY A 1 88 ? 16.476 10.904 14.837 1.00 93.58 88 GLY A N 1
ATOM 678 C CA . GLY A 1 88 ? 16.640 10.999 13.399 1.00 119.08 88 GLY A CA 1
ATOM 679 C C . GLY A 1 88 ? 15.318 11.328 12.736 1.00 130.25 88 GLY A C 1
ATOM 680 O O . GLY A 1 88 ? 14.931 12.493 12.645 1.00 140.36 88 GLY A O 1
ATOM 681 N N . SER A 1 89 ? 14.623 10.295 12.275 1.00 113.77 89 SER A N 1
ATOM 682 C CA . SER A 1 89 ? 13.329 10.461 11.625 1.00 122.33 89 SER A CA 1
ATOM 683 C C . SER A 1 89 ? 13.393 11.379 10.410 1.00 128.38 89 SER A C 1
ATOM 684 O O . SER A 1 89 ? 14.240 12.270 10.322 1.00 112.50 89 SER A O 1
ATOM 687 N N . LYS A 1 90 ? 12.488 11.148 9.469 1.00 124.61 90 LYS A N 1
ATOM 688 C CA . LYS A 1 90 ? 12.417 11.963 8.270 1.00 121.32 90 LYS A CA 1
ATOM 689 C C . LYS A 1 90 ? 11.200 12.855 8.423 1.00 110.90 90 LYS A C 1
ATOM 690 O O . LYS A 1 90 ? 10.135 12.567 7.879 1.00 129.12 90 LYS A O 1
ATOM 696 N N . LEU A 1 91 ? 11.358 13.932 9.185 1.00 104.17 91 LEU A N 1
ATOM 697 C CA . LEU A 1 91 ? 10.260 14.859 9.407 1.00 105.66 91 LEU A CA 1
ATOM 698 C C . LEU A 1 91 ? 10.259 15.979 8.377 1.00 107.91 91 LEU A C 1
ATOM 699 O O . LEU A 1 91 ? 11.154 16.827 8.347 1.00 81.20 91 LEU A O 1
ATOM 704 N N . VAL A 1 92 ? 9.245 15.963 7.523 1.00 101.15 92 VAL A N 1
ATOM 705 C CA . VAL A 1 92 ? 9.091 16.972 6.492 1.00 86.61 92 VAL A CA 1
ATOM 706 C C . VAL A 1 92 ? 7.907 17.842 6.886 1.00 93.94 92 VAL A C 1
ATOM 707 O O . VAL A 1 92 ? 6.849 17.331 7.256 1.00 77.26 92 VAL A O 1
ATOM 711 N N . ILE A 1 93 ? 8.097 19.155 6.825 1.00 98.90 93 ILE A N 1
ATOM 712 C CA . ILE A 1 93 ? 7.043 20.098 7.169 1.00 100.34 93 ILE A CA 1
ATOM 713 C C . ILE A 1 93 ? 6.394 20.592 5.886 1.00 110.23 93 ILE A C 1
ATOM 714 O O . ILE A 1 93 ? 7.081 20.999 4.946 1.00 91.41 93 ILE A O 1
ATOM 719 N N . SER A 1 94 ? 5.069 20.548 5.848 1.00 104.21 94 SER A N 1
ATOM 720 C CA . SER A 1 94 ? 4.339 20.995 4.674 1.00 97.51 94 SER A CA 1
ATOM 721 C C . SER A 1 94 ? 3.773 22.388 4.896 1.00 97.52 94 SER A C 1
ATOM 722 O O . SER A 1 94 ? 3.251 22.699 5.972 1.00 64.05 94 SER A O 1
ATOM 725 N N . MET A 1 95 ? 3.891 23.224 3.869 1.00 96.58 95 MET A N 1
ATOM 726 C CA . MET A 1 95 ? 3.384 24.588 3.922 1.00 120.34 95 MET A CA 1
ATOM 727 C C . MET A 1 95 ? 1.879 24.557 3.663 1.00 124.96 95 MET A C 1
ATOM 728 O O . MET A 1 95 ? 1.293 25.549 3.230 1.00 115.87 95 MET A O 1
ATOM 733 N N . SER A 1 96 ? 1.267 23.404 3.927 1.00 120.26 96 SER A N 1
ATOM 734 C CA . SER A 1 96 ? -0.169 23.210 3.738 1.00 104.88 96 SER A CA 1
ATOM 735 C C . SER A 1 96 ? -0.714 22.251 4.796 1.00 114.59 96 SER A C 1
ATOM 736 O O . SER A 1 96 ? -0.048 21.282 5.167 1.00 88.84 96 SER A O 1
ATOM 739 N N . GLU A 1 97 ? -1.922 22.525 5.281 1.00 116.62 97 GLU A N 1
ATOM 740 C CA . GLU A 1 97 ? -2.549 21.684 6.297 1.00 89.72 97 GLU A CA 1
ATOM 741 C C . GLU A 1 97 ? -2.549 20.220 5.880 1.00 107.10 97 GLU A C 1
ATOM 742 O O . GLU A 1 97 ? -3.143 19.851 4.867 1.00 136.52 97 GLU A O 1
ATOM 748 N N . VAL A 1 98 ? -1.871 19.392 6.664 1.00 94.12 98 VAL A N 1
ATOM 749 C CA . VAL A 1 98 ? -1.799 17.961 6.402 1.00 92.42 98 VAL A CA 1
ATOM 750 C C . VAL A 1 98 ? -1.886 17.254 7.744 1.00 87.35 98 VAL A C 1
ATOM 751 O O . VAL A 1 98 ? -1.538 17.829 8.776 1.00 89.48 98 VAL A O 1
ATOM 755 N N . LEU A 1 99 ? -2.360 16.016 7.743 1.00 94.42 99 LEU A N 1
ATOM 756 C CA . LEU A 1 99 ? -2.457 15.284 8.992 1.00 99.46 99 LEU A CA 1
ATOM 757 C C . LEU A 1 99 ? -1.037 14.957 9.435 1.00 117.34 99 LEU A C 1
ATOM 758 O O . LEU A 1 99 ? -0.331 14.183 8.784 1.00 130.46 99 LEU A O 1
ATOM 763 N N . GLY A 1 100 ? -0.621 15.562 10.541 1.00 113.26 100 GLY A N 1
ATOM 764 C CA . GLY A 1 100 ? 0.719 15.337 11.046 1.00 107.05 100 GLY A CA 1
ATOM 765 C C . GLY A 1 100 ? 1.010 13.885 11.357 1.00 92.48 100 GLY A C 1
ATOM 766 O O . GLY A 1 100 ? 0.244 13.228 12.052 1.00 86.00 100 GLY A O 1
ATOM 767 N N . THR A 1 101 ? 2.122 13.388 10.830 1.00 95.92 101 THR A N 1
ATOM 768 C CA . THR A 1 101 ? 2.544 12.012 11.054 1.00 101.55 101 THR A CA 1
ATOM 769 C C . THR A 1 101 ? 4.058 12.028 11.257 1.00 101.79 101 THR A C 1
ATOM 770 O O . THR A 1 101 ? 4.714 13.023 10.950 1.00 104.30 101 THR A O 1
ATOM 774 N N . PRO A 1 102 ? 4.633 10.934 11.785 1.00 102.86 102 PRO A N 1
ATOM 775 C CA . PRO A 1 102 ? 6.082 10.862 12.018 1.00 102.78 102 PRO A CA 1
ATOM 776 C C . PRO A 1 102 ? 6.938 11.285 10.822 1.00 106.16 102 PRO A C 1
ATOM 777 O O . PRO A 1 102 ? 8.151 11.472 10.954 1.00 94.89 102 PRO A O 1
ATOM 781 N N . GLU A 1 103 ? 6.301 11.448 9.665 1.00 124.05 103 GLU A N 1
ATOM 782 C CA . GLU A 1 103 ? 7.007 11.822 8.443 1.00 117.58 103 GLU A CA 1
ATOM 783 C C . GLU A 1 103 ? 6.674 13.209 7.893 1.00 104.88 103 GLU A C 1
ATOM 784 O O . GLU A 1 103 ? 7.554 13.902 7.384 1.00 98.74 103 GLU A O 1
ATOM 790 N N . LYS A 1 104 ? 5.382 13.696 8.029 1.00 87.62 104 LYS A N 1
ATOM 791 C CA . LYS A 1 104 ? 5.087 14.972 7.399 1.00 98.60 104 LYS A CA 1
ATOM 792 C C . LYS A 1 104 ? 4.167 15.883 8.216 1.00 108.93 104 LYS A C 1
ATOM 793 O O . LYS A 1 104 ? 3.005 15.549 8.483 1.00 95.44 104 LYS A O 1
ATOM 799 N N . ILE A 1 105 ? 4.336 16.792 8.830 1.00 110.02 105 ILE A N 1
ATOM 800 C CA . ILE A 1 105 ? 3.427 17.617 9.612 1.00 79.00 105 ILE A CA 1
ATOM 801 C C . ILE A 1 105 ? 3.250 18.910 8.832 1.00 59.51 105 ILE A C 1
ATOM 802 O O . ILE A 1 105 ? 3.742 19.037 7.710 1.00 73.27 105 ILE A O 1
ATOM 807 N N . SER A 1 106 ? 2.560 19.873 9.425 1.00 75.20 106 SER A N 1
ATOM 808 C CA . SER A 1 106 ? 2.327 21.145 8.759 1.00 66.99 106 SER A CA 1
ATOM 809 C C . SER A 1 106 ? 2.317 22.302 9.750 1.00 83.66 106 SER A C 1
ATOM 810 O O . SER A 1 106 ? 2.081 22.112 10.947 1.00 74.99 106 SER A O 1
ATOM 813 N N . VAL A 1 107 ? 2.578 23.501 9.242 1.00 71.32 107 VAL A N 1
ATOM 814 C CA . VAL A 1 107 ? 2.598 24.702 10.069 1.00 98.92 107 VAL A CA 1
ATOM 815 C C . VAL A 1 107 ? 1.483 25.648 9.632 1.00 96.34 107 VAL A C 1
ATOM 816 O O . VAL A 1 107 ? 0.631 25.278 8.825 1.00 65.40 107 VAL A O 1
ATOM 820 N N . THR A 1 108 ? 1.494 26.866 10.166 1.00 82.06 108 THR A N 1
ATOM 821 C CA . THR A 1 108 ? 0.482 27.858 9.824 1.00 87.35 108 THR A CA 1
ATOM 822 C C . THR A 1 108 ? 1.126 29.140 9.294 1.00 96.21 108 THR A C 1
ATOM 823 O O . THR A 1 108 ? 0.592 30.235 9.464 1.00 104.50 108 THR A O 1
ATOM 827 N N . TYR A 1 109 ? 2.276 28.989 8.647 1.00 95.14 109 TYR A N 1
ATOM 828 C CA . TYR A 1 109 ? 3.015 30.116 8.084 1.00 97.72 109 TYR A CA 1
ATOM 829 C C . TYR A 1 109 ? 3.686 29.646 6.798 1.00 108.54 109 TYR A C 1
ATOM 830 O O . TYR A 1 109 ? 4.906 29.494 6.739 1.00 110.61 109 TYR A O 1
ATOM 839 N N . PRO A 1 110 ? 2.885 29.391 5.751 1.00 100.61 110 PRO A N 1
ATOM 840 C CA . PRO A 1 110 ? 3.357 28.931 4.442 1.00 97.53 110 PRO A CA 1
ATOM 841 C C . PRO A 1 110 ? 4.495 29.774 3.876 1.00 105.01 110 PRO A C 1
ATOM 842 O O . PRO A 1 110 ? 5.073 29.447 2.835 1.00 101.81 110 PRO A O 1
ATOM 846 N N . SER A 1 111 ? 4.810 30.862 4.568 1.00 94.26 111 SER A N 1
ATOM 847 C CA . SER A 1 111 ? 5.884 31.748 4.150 1.00 98.95 111 SER A CA 1
ATOM 848 C C . SER A 1 111 ? 7.188 31.270 4.785 1.00 114.84 111 SER A C 1
ATOM 849 O O . SER A 1 111 ? 8.256 31.836 4.542 1.00 123.36 111 SER A O 1
ATOM 852 N N . LEU A 1 112 ? 7.090 30.219 5.596 1.00 81.61 112 LEU A N 1
ATOM 853 C CA . LEU A 1 112 ? 8.250 29.667 6.282 1.00 78.88 112 LEU A CA 1
ATOM 854 C C . LEU A 1 112 ? 9.331 29.225 5.304 1.00 105.79 112 LEU A C 1
ATOM 855 O O . LEU A 1 112 ? 10.455 29.724 5.349 1.00 119.94 112 LEU A O 1
ATOM 860 N N . ILE A 1 113 ? 8.989 28.291 4.421 1.00 109.85 113 ILE A N 1
ATOM 861 C CA . ILE A 1 113 ? 9.945 27.789 3.438 1.00 119.00 113 ILE A CA 1
ATOM 862 C C . ILE A 1 113 ? 10.599 28.939 2.669 1.00 117.64 113 ILE A C 1
ATOM 863 O O . ILE A 1 113 ? 11.692 28.791 2.118 1.00 95.80 113 ILE A O 1
ATOM 868 N N . ASP A 1 114 ? 9.920 30.083 2.642 1.00 120.84 114 ASP A N 1
ATOM 869 C CA . ASP A 1 114 ? 10.424 31.269 1.958 1.00 128.61 114 ASP A CA 1
ATOM 870 C C . ASP A 1 114 ? 11.050 32.215 2.982 1.00 122.07 114 ASP A C 1
ATOM 871 O O . ASP A 1 114 ? 10.781 33.418 2.990 1.00 91.59 114 ASP A O 1
ATOM 873 N N . ASP A 1 115 ? 11.887 31.655 3.850 1.00 124.42 115 ASP A N 1
ATOM 874 C CA . ASP A 1 115 ? 12.557 32.428 4.887 1.00 130.53 115 ASP A CA 1
ATOM 875 C C . ASP A 1 115 ? 13.639 31.579 5.555 1.00 128.93 115 ASP A C 1
ATOM 876 O O . ASP A 1 115 ? 14.735 32.064 5.847 1.00 115.26 115 ASP A O 1
ATOM 878 N N . VAL A 1 116 ? 13.323 30.309 5.789 1.00 105.90 116 VAL A N 1
ATOM 879 C CA . VAL A 1 116 ? 14.258 29.382 6.415 1.00 92.93 116 VAL A CA 1
ATOM 880 C C . VAL A 1 116 ? 15.340 28.953 5.423 1.00 122.22 116 VAL A C 1
ATOM 881 O O . VAL A 1 116 ? 15.063 28.744 4.241 1.00 125.11 116 VAL A O 1
ATOM 885 N N . SER A 1 117 ? 16.572 28.828 5.909 1.00 122.27 117 SER A N 1
ATOM 886 C CA . SER A 1 117 ? 17.696 28.421 5.071 1.00 108.70 117 SER A CA 1
ATOM 887 C C . SER A 1 117 ? 18.139 27.005 5.426 1.00 112.17 117 SER A C 1
ATOM 888 O O . SER A 1 117 ? 17.732 26.457 6.449 1.00 108.01 117 SER A O 1
ATOM 891 N N . VAL A 1 118 ? 18.978 26.419 4.580 1.00 115.49 118 VAL A N 1
ATOM 892 C CA . VAL A 1 118 ? 19.475 25.066 4.810 1.00 104.94 118 VAL A CA 1
ATOM 893 C C . VAL A 1 118 ? 20.241 24.968 6.130 1.00 116.10 118 VAL A C 1
ATOM 894 O O . VAL A 1 118 ? 20.847 25.940 6.584 1.00 103.85 118 VAL A O 1
ATOM 898 N N . GLY A 1 119 ? 20.204 23.787 6.740 1.00 107.88 119 GLY A N 1
ATOM 899 C CA . GLY A 1 119 ? 20.896 23.571 7.998 1.00 68.91 119 GLY A CA 1
ATOM 900 C C . GLY A 1 119 ? 20.318 24.373 9.149 1.00 109.67 119 GLY A C 1
ATOM 901 O O . GLY A 1 119 ? 20.820 24.307 10.275 1.00 67.90 119 GLY A O 1
ATOM 902 N N . ALA A 1 120 ? 19.262 25.134 8.874 1.00 97.04 120 ALA A N 1
ATOM 903 C CA . ALA A 1 120 ? 18.624 25.945 9.904 1.00 81.42 120 ALA A CA 1
ATOM 904 C C . ALA A 1 120 ? 18.013 25.064 10.988 1.00 101.34 120 ALA A C 1
ATOM 905 O O . ALA A 1 120 ? 17.989 23.830 10.873 1.00 47.15 120 ALA A O 1
ATOM 907 N N . LYS A 1 121 ? 17.509 25.703 12.038 1.00 87.36 121 LYS A N 1
ATOM 908 C CA . LYS A 1 121 ? 16.922 24.973 13.149 1.00 64.14 121 LYS A CA 1
ATOM 909 C C . LYS A 1 121 ? 15.494 25.406 13.460 1.00 100.17 121 LYS A C 1
ATOM 910 O O . LYS A 1 121 ? 15.215 26.592 13.661 1.00 82.51 121 LYS A O 1
ATOM 916 N N . ILE A 1 122 ? 14.597 24.425 13.491 1.00 79.88 122 ILE A N 1
ATOM 917 C CA . ILE A 1 122 ? 13.191 24.659 13.789 1.00 77.15 122 ILE A CA 1
ATOM 918 C C . ILE A 1 122 ? 12.841 23.947 15.092 1.00 74.15 122 ILE A C 1
ATOM 919 O O . ILE A 1 122 ? 13.209 22.792 15.294 1.00 70.31 122 ILE A O 1
ATOM 924 N N . LEU A 1 123 ? 12.134 24.646 15.975 1.00 67.02 123 LEU A N 1
ATOM 925 C CA . LEU A 1 123 ? 11.729 24.081 17.254 1.00 59.02 123 LEU A CA 1
ATOM 926 C C . LEU A 1 123 ? 10.212 23.993 17.351 1.00 52.90 123 LEU A C 1
ATOM 927 O O . LEU A 1 123 ? 9.491 24.846 16.837 1.00 60.79 123 LEU A O 1
ATOM 932 N N . LEU A 1 124 ? 9.739 22.947 18.013 1.00 63.12 124 LEU A N 1
ATOM 933 C CA . LEU A 1 124 ? 8.314 22.722 18.186 1.00 76.56 124 LEU A CA 1
ATOM 934 C C . LEU A 1 124 ? 8.048 22.447 19.657 1.00 80.11 124 LEU A C 1
ATOM 935 O O . LEU A 1 124 ? 8.958 22.073 20.399 1.00 74.07 124 LEU A O 1
ATOM 940 N N . ASP A 1 125 ? 6.803 22.632 20.079 1.00 89.29 125 ASP A N 1
ATOM 941 C CA . ASP A 1 125 ? 6.435 22.393 21.469 1.00 116.36 125 ASP A CA 1
ATOM 942 C C . ASP A 1 125 ? 7.264 23.294 22.384 1.00 93.55 125 ASP A C 1
ATOM 943 O O . ASP A 1 125 ? 7.963 22.820 23.284 1.00 66.68 125 ASP A O 1
ATOM 948 N N . ASP A 1 126 ? 7.003 24.475 22.301 1.00 83.72 126 ASP A N 1
ATOM 949 C CA . ASP A 1 126 ? 7.847 25.513 22.899 1.00 107.75 126 ASP A CA 1
ATOM 950 C C . ASP A 1 126 ? 9.327 25.163 22.928 1.00 100.12 126 ASP A C 1
ATOM 951 O O . ASP A 1 126 ? 10.025 25.478 23.894 1.00 99.95 126 ASP A O 1
ATOM 956 N N . GLY A 1 127 ? 10.006 24.740 22.017 1.00 91.62 127 GLY A N 1
ATOM 957 C CA . GLY A 1 127 ? 11.425 24.433 22.051 1.00 75.75 127 GLY A CA 1
ATOM 958 C C . GLY A 1 127 ? 11.836 23.049 22.514 1.00 97.43 127 GLY A C 1
ATOM 959 O O . GLY A 1 127 ? 13.025 22.726 22.485 1.00 101.73 127 GLY A O 1
ATOM 960 N N . LEU A 1 128 ? 10.878 22.228 22.941 1.00 96.20 128 LEU A N 1
ATOM 961 C CA . LEU A 1 128 ? 11.198 20.880 23.406 1.00 96.60 128 LEU A CA 1
ATOM 962 C C . LEU A 1 128 ? 11.929 20.137 22.291 1.00 116.25 128 LEU A C 1
ATOM 963 O O . LEU A 1 128 ? 13.144 19.933 22.354 1.00 110.24 128 LEU A O 1
ATOM 968 N N . ILE A 1 129 ? 11.177 19.742 21.269 1.00 122.99 129 ILE A N 1
ATOM 969 C CA . ILE A 1 129 ? 11.730 19.023 20.128 1.00 103.06 129 ILE A CA 1
ATOM 970 C C . ILE A 1 129 ? 12.193 19.981 19.026 1.00 89.72 129 ILE A C 1
ATOM 971 O O . ILE A 1 129 ? 11.414 20.795 18.531 1.00 105.52 129 ILE A O 1
ATOM 976 N N . SER A 1 130 ? 13.466 19.878 18.651 1.00 90.19 130 SER A N 1
ATOM 977 C CA . SER A 1 130 ? 14.045 20.733 17.616 1.00 78.92 130 SER A CA 1
ATOM 978 C C . SER A 1 130 ? 14.331 19.953 16.336 1.00 72.52 130 SER A C 1
ATOM 979 O O . SER A 1 130 ? 14.368 18.725 16.343 1.00 68.26 130 SER A O 1
ATOM 982 N N . LEU A 1 131 ? 14.550 20.675 15.242 1.00 74.93 131 LEU A N 1
ATOM 983 C CA . LEU A 1 131 ? 14.815 20.046 13.953 1.00 86.02 131 LEU A CA 1
ATOM 984 C C . LEU A 1 131 ? 16.012 20.668 13.245 1.00 74.94 131 LEU A C 1
ATOM 985 O O . LEU A 1 131 ? 16.561 21.675 13.689 1.00 80.71 131 LEU A O 1
ATOM 990 N N . GLU A 1 132 ? 16.401 20.050 12.134 1.00 82.16 132 GLU A N 1
ATOM 991 C CA . GLU A 1 132 ? 17.519 20.509 11.319 1.00 98.18 132 GLU A CA 1
ATOM 992 C C . GLU A 1 132 ? 17.061 20.571 9.867 1.00 108.30 132 GLU A C 1
ATOM 993 O O . GLU A 1 132 ? 16.696 19.548 9.289 1.00 106.15 132 GLU A O 1
ATOM 999 N N . VAL A 1 133 ? 17.078 21.765 9.283 1.00 85.33 133 VAL A N 1
ATOM 1000 C CA . VAL A 1 133 ? 16.654 21.938 7.896 1.00 98.24 133 VAL A CA 1
ATOM 1001 C C . VAL A 1 133 ? 17.650 21.328 6.919 1.00 98.47 133 VAL A C 1
ATOM 1002 O O . VAL A 1 133 ? 18.598 21.983 6.491 1.00 111.66 133 VAL A O 1
ATOM 1006 N N . ASN A 1 134 ? 17.426 20.070 6.565 1.00 91.30 134 ASN A N 1
ATOM 1007 C CA . ASN A 1 134 ? 18.304 19.377 5.636 1.00 99.47 134 ASN A CA 1
ATOM 1008 C C . ASN A 1 134 ? 18.141 19.965 4.236 1.00 100.08 134 ASN A C 1
ATOM 1009 O O . ASN A 1 134 ? 18.967 20.759 3.788 1.00 101.11 134 ASN A O 1
ATOM 1014 N N . ALA A 1 135 ? 17.070 19.580 3.552 1.00 111.32 135 ALA A N 1
ATOM 1015 C CA . ALA A 1 135 ? 16.806 20.084 2.210 1.00 106.10 135 ALA A CA 1
ATOM 1016 C C . ALA A 1 135 ? 15.584 20.991 2.227 1.00 103.82 135 ALA A C 1
ATOM 1017 O O . ALA A 1 135 ? 14.794 20.966 3.172 1.00 104.44 135 ALA A O 1
ATOM 1019 N N . VAL A 1 136 ? 15.437 21.796 1.183 1.00 96.27 136 VAL A N 1
ATOM 1020 C CA . VAL A 1 136 ? 14.304 22.703 1.074 1.00 90.30 136 VAL A CA 1
ATOM 1021 C C . VAL A 1 136 ? 13.696 22.604 -0.317 1.00 119.82 136 VAL A C 1
ATOM 1022 O O . VAL A 1 136 ? 14.030 23.383 -1.211 1.00 129.98 136 VAL A O 1
ATOM 1026 N N . ASP A 1 137 ? 12.810 21.629 -0.491 1.00 122.90 137 ASP A N 1
ATOM 1027 C CA . ASP A 1 137 ? 12.133 21.412 -1.764 1.00 127.98 137 ASP A CA 1
ATOM 1028 C C . ASP A 1 137 ? 11.213 22.603 -2.044 1.00 139.35 137 ASP A C 1
ATOM 1029 O O . ASP A 1 137 ? 10.001 22.525 -1.832 1.00 127.90 137 ASP A O 1
ATOM 1034 N N . LYS A 1 138 ? 11.797 23.704 -2.517 1.00 138.69 138 LYS A N 1
ATOM 1035 C CA . LYS A 1 138 ? 11.039 24.920 -2.812 1.00 133.78 138 LYS A CA 1
ATOM 1036 C C . LYS A 1 138 ? 9.919 24.644 -3.808 1.00 133.30 138 LYS A C 1
ATOM 1037 O O . LYS A 1 138 ? 8.918 25.363 -3.845 1.00 115.00 138 LYS A O 1
ATOM 1043 N N . GLN A 1 139 ? 10.096 23.599 -4.612 1.00 124.58 139 GLN A N 1
ATOM 1044 C CA . GLN A 1 139 ? 9.107 23.216 -5.613 1.00 136.99 139 GLN A CA 1
ATOM 1045 C C . GLN A 1 139 ? 7.804 22.749 -4.965 1.00 136.64 139 GLN A C 1
ATOM 1046 O O . GLN A 1 139 ? 6.800 23.465 -4.980 1.00 141.46 139 GLN A O 1
ATOM 1052 N N . ALA A 1 140 ? 7.826 21.544 -4.402 1.00 113.28 140 ALA A N 1
ATOM 1053 C CA . ALA A 1 140 ? 6.648 20.977 -3.755 1.00 77.04 140 ALA A CA 1
ATOM 1054 C C . ALA A 1 140 ? 6.296 21.746 -2.489 1.00 97.88 140 ALA A C 1
ATOM 1055 O O . ALA A 1 140 ? 5.258 21.503 -1.873 1.00 102.61 140 ALA A O 1
ATOM 1057 N N . GLY A 1 141 ? 7.165 22.677 -2.108 1.00 126.63 141 GLY A N 1
ATOM 1058 C CA . GLY A 1 141 ? 6.929 23.469 -0.914 1.00 139.52 141 GLY A CA 1
ATOM 1059 C C . GLY A 1 141 ? 6.981 22.633 0.350 1.00 139.62 141 GLY A C 1
ATOM 1060 O O . GLY A 1 141 ? 6.056 22.662 1.163 1.00 136.46 141 GLY A O 1
ATOM 1061 N N . GLU A 1 142 ? 8.066 21.884 0.518 1.00 130.94 142 GLU A N 1
ATOM 1062 C CA . GLU A 1 142 ? 8.228 21.035 1.689 1.00 108.38 142 GLU A CA 1
ATOM 1063 C C . GLU A 1 142 ? 9.639 21.110 2.251 1.00 107.90 142 GLU A C 1
ATOM 1064 O O . GLU A 1 142 ? 10.582 20.569 1.672 1.00 107.42 142 GLU A O 1
ATOM 1070 N N . ILE A 1 143 ? 9.774 21.788 3.384 1.00 100.93 143 ILE A N 1
ATOM 1071 C CA . ILE A 1 143 ? 11.064 21.930 4.040 1.00 99.37 143 ILE A CA 1
ATOM 1072 C C . ILE A 1 143 ? 11.426 20.601 4.699 1.00 77.88 143 ILE A C 1
ATOM 1073 O O . ILE A 1 143 ? 10.770 20.165 5.642 1.00 99.81 143 ILE A O 1
ATOM 1078 N N . VAL A 1 144 ? 12.465 19.952 4.182 1.00 99.12 144 VAL A N 1
ATOM 1079 C CA . VAL A 1 144 ? 12.911 18.666 4.711 1.00 74.29 144 VAL A CA 1
ATOM 1080 C C . VAL A 1 144 ? 13.856 18.858 5.891 1.00 89.12 144 VAL A C 1
ATOM 1081 O O . VAL A 1 144 ? 14.795 19.648 5.817 1.00 92.03 144 VAL A O 1
ATOM 1085 N N . THR A 1 145 ? 13.607 18.132 6.976 1.00 65.08 145 THR A N 1
ATOM 1086 C CA . THR A 1 145 ? 14.441 18.243 8.164 1.00 65.14 145 THR A CA 1
ATOM 1087 C C . THR A 1 145 ? 14.652 16.894 8.831 1.00 69.99 145 THR A C 1
ATOM 1088 O O . THR A 1 145 ? 14.000 15.911 8.486 1.00 79.57 145 THR A O 1
ATOM 1092 N N . THR A 1 146 ? 15.575 16.864 9.788 1.00 60.42 146 THR A N 1
ATOM 1093 C CA . THR A 1 146 ? 15.875 15.657 10.550 1.00 71.04 146 THR A CA 1
ATOM 1094 C C . THR A 1 146 ? 15.704 15.967 12.033 1.00 50.43 146 THR A C 1
ATOM 1095 O O . THR A 1 146 ? 16.395 16.823 12.585 1.00 106.47 146 THR A O 1
ATOM 1099 N N . VAL A 1 147 ? 14.771 15.265 12.664 1.00 72.66 147 VAL A N 1
ATOM 1100 C CA . VAL A 1 147 ? 14.472 15.437 14.081 1.00 51.17 147 VAL A CA 1
ATOM 1101 C C . VAL A 1 147 ? 15.731 15.411 14.952 1.00 96.64 147 VAL A C 1
ATOM 1102 O O . VAL A 1 147 ? 16.553 14.501 14.834 1.00 97.09 147 VAL A O 1
ATOM 1106 N N . LEU A 1 148 ? 15.876 16.412 15.821 1.00 107.22 148 LEU A N 1
ATOM 1107 C CA . LEU A 1 148 ? 17.023 16.494 16.727 1.00 97.95 148 LEU A CA 1
ATOM 1108 C C . LEU A 1 148 ? 16.630 16.054 18.135 1.00 91.88 148 LEU A C 1
ATOM 1109 O O . LEU A 1 148 ? 16.516 14.861 18.408 1.00 111.29 148 LEU A O 1
ATOM 1114 N N . ASN A 1 149 ? 16.426 17.020 19.028 1.00 126.77 149 ASN A N 1
ATOM 1115 C CA . ASN A 1 149 ? 16.046 16.724 20.408 1.00 135.57 149 ASN A CA 1
ATOM 1116 C C . ASN A 1 149 ? 14.600 16.225 20.439 1.00 131.52 149 ASN A C 1
ATOM 1117 O O . ASN A 1 149 ? 13.703 16.901 20.945 1.00 127.10 149 ASN A O 1
ATOM 1122 N N . GLY A 1 150 ? 14.396 15.029 19.894 1.00 111.63 150 GLY A N 1
ATOM 1123 C CA . GLY A 1 150 ? 13.075 14.431 19.830 1.00 111.80 150 GLY A CA 1
ATOM 1124 C C . GLY A 1 150 ? 12.279 14.372 21.118 1.00 123.11 150 GLY A C 1
ATOM 1125 O O . GLY A 1 150 ? 12.737 14.803 22.181 1.00 101.73 150 GLY A O 1
ATOM 1126 N N . GLY A 1 151 ? 11.072 13.824 21.005 1.00 101.02 151 GLY A N 1
ATOM 1127 C CA . GLY A 1 151 ? 10.181 13.698 22.143 1.00 98.69 151 GLY A CA 1
ATOM 1128 C C . GLY A 1 151 ? 8.760 13.488 21.659 1.00 93.60 151 GLY A C 1
ATOM 1129 O O . GLY A 1 151 ? 8.548 13.122 20.508 1.00 89.55 151 GLY A O 1
ATOM 1130 N N . VAL A 1 152 ? 7.783 13.714 22.531 1.00 113.94 152 VAL A N 1
ATOM 1131 C CA . VAL A 1 152 ? 6.381 13.551 22.159 1.00 102.08 152 VAL A CA 1
ATOM 1132 C C . VAL A 1 152 ? 5.841 14.879 21.636 1.00 105.85 152 VAL A C 1
ATOM 1133 O O . VAL A 1 152 ? 6.076 15.932 22.232 1.00 133.48 152 VAL A O 1
ATOM 1137 N N . LEU A 1 153 ? 5.125 14.832 20.518 1.00 81.31 153 LEU A N 1
ATOM 1138 C CA . LEU A 1 153 ? 4.567 16.045 19.933 1.00 95.08 153 LEU A CA 1
ATOM 1139 C C . LEU A 1 153 ? 3.063 15.935 19.760 1.00 78.76 153 LEU A C 1
ATOM 1140 O O . LEU A 1 153 ? 2.583 15.214 18.887 1.00 117.65 153 LEU A O 1
ATOM 1145 N N . LYS A 1 154 ? 2.318 16.648 20.597 1.00 88.47 154 LYS A N 1
ATOM 1146 C CA . LYS A 1 154 ? 0.867 16.612 20.507 1.00 112.97 154 LYS A CA 1
ATOM 1147 C C . LYS A 1 154 ? 0.355 17.620 19.487 1.00 103.69 154 LYS A C 1
ATOM 1148 O O . LYS A 1 154 ? 1.112 18.136 18.665 1.00 85.08 154 LYS A O 1
ATOM 1154 N N . ASN A 1 155 ? -0.940 17.900 19.559 1.00 102.87 155 ASN A N 1
ATOM 1155 C CA . ASN A 1 155 ? -1.587 18.823 18.640 1.00 123.90 155 ASN A CA 1
ATOM 1156 C C . ASN A 1 155 ? -1.302 20.294 18.949 1.00 116.38 155 ASN A C 1
ATOM 1157 O O . ASN A 1 155 ? -1.099 20.672 20.103 1.00 121.44 155 ASN A O 1
ATOM 1162 N N . LYS A 1 156 ? -1.285 21.107 17.895 1.00 106.99 156 LYS A N 1
ATOM 1163 C CA . LYS A 1 156 ? -1.053 22.550 17.974 1.00 118.25 156 LYS A CA 1
ATOM 1164 C C . LYS A 1 156 ? 0.001 23.057 18.977 1.00 109.04 156 LYS A C 1
ATOM 1165 O O . LYS A 1 156 ? -0.307 23.840 19.877 1.00 81.05 156 LYS A O 1
ATOM 1171 N N . LYS A 1 157 ? 1.249 22.625 18.813 1.00 97.06 157 LYS A N 1
ATOM 1172 C CA . LYS A 1 157 ? 2.322 23.075 19.701 1.00 99.70 157 LYS A CA 1
ATOM 1173 C C . LYS A 1 157 ? 3.065 24.258 19.065 1.00 103.20 157 LYS A C 1
ATOM 1174 O O . LYS A 1 157 ? 2.929 24.521 17.867 1.00 73.09 157 LYS A O 1
ATOM 1180 N N . GLY A 1 158 ? 3.851 24.965 19.871 1.00 100.75 158 GLY A N 1
ATOM 1181 C CA . GLY A 1 158 ? 4.577 26.120 19.371 1.00 103.56 158 GLY A CA 1
ATOM 1182 C C . GLY A 1 158 ? 5.662 25.872 18.335 1.00 93.19 158 GLY A C 1
ATOM 1183 O O . GLY A 1 158 ? 6.504 24.986 18.494 1.00 83.59 158 GLY A O 1
ATOM 1184 N N . VAL A 1 159 ? 5.637 26.667 17.267 1.00 68.67 159 VAL A N 1
ATOM 1185 C CA . VAL A 1 159 ? 6.631 26.563 16.203 1.00 65.92 159 VAL A CA 1
ATOM 1186 C C . VAL A 1 159 ? 7.561 27.756 16.303 1.00 78.60 159 VAL A C 1
ATOM 1187 O O . VAL A 1 159 ? 7.165 28.890 16.042 1.00 73.33 159 VAL A O 1
ATOM 1191 N N . ASN A 1 160 ? 8.803 27.486 16.676 1.00 75.39 160 ASN A N 1
ATOM 1192 C CA . ASN A 1 160 ? 9.799 28.531 16.837 1.00 51.84 160 ASN A CA 1
ATOM 1193 C C . ASN A 1 160 ? 10.887 28.319 15.792 1.00 64.54 160 ASN A C 1
ATOM 1194 O O . ASN A 1 160 ? 11.299 27.189 15.538 1.00 64.95 160 ASN A O 1
ATOM 1199 N N . VAL A 1 161 ? 11.446 29.424 15.166 1.00 57.55 161 VAL A N 1
ATOM 1200 C CA . VAL A 1 161 ? 12.395 29.299 14.032 1.00 81.45 161 VAL A CA 1
ATOM 1201 C C . VAL A 1 161 ? 13.737 29.929 14.119 1.00 66.71 161 VAL A C 1
ATOM 1202 O O . VAL A 1 161 ? 14.250 30.760 13.333 1.00 93.26 161 VAL A O 1
ATOM 1206 N N . PRO A 1 162 ? 14.335 30.031 15.436 1.00 100.94 162 PRO A N 1
ATOM 1207 C CA . PRO A 1 162 ? 15.523 30.788 15.552 1.00 86.40 162 PRO A CA 1
ATOM 1208 C C . PRO A 1 162 ? 16.752 30.683 14.758 1.00 103.12 162 PRO A C 1
ATOM 1209 O O . PRO A 1 162 ? 17.621 29.839 15.204 1.00 91.57 162 PRO A O 1
ATOM 1213 N N . GLY A 1 163 ? 17.132 31.729 14.150 1.00 102.90 163 GLY A N 1
ATOM 1214 C CA . GLY A 1 163 ? 17.824 32.300 13.088 1.00 71.64 163 GLY A CA 1
ATOM 1215 C C . GLY A 1 163 ? 16.977 33.341 12.335 1.00 88.99 163 GLY A C 1
ATOM 1216 O O . GLY A 1 163 ? 17.305 34.524 12.330 1.00 87.93 163 GLY A O 1
ATOM 1217 N N . VAL A 1 164 ? 16.021 32.849 11.545 1.00 98.76 164 VAL A N 1
ATOM 1218 C CA . VAL A 1 164 ? 15.305 33.643 10.532 1.00 97.86 164 VAL A CA 1
ATOM 1219 C C . VAL A 1 164 ? 14.338 34.646 11.086 1.00 112.86 164 VAL A C 1
ATOM 1220 O O . VAL A 1 164 ? 13.717 34.441 12.135 1.00 56.24 164 VAL A O 1
ATOM 1224 N N . LYS A 1 165 ? 14.142 35.746 10.354 1.00 99.13 165 LYS A N 1
ATOM 1225 C CA . LYS A 1 165 ? 13.210 36.795 10.745 1.00 112.25 165 LYS A CA 1
ATOM 1226 C C . LYS A 1 165 ? 11.861 36.580 10.070 1.00 111.32 165 LYS A C 1
ATOM 1227 O O . LYS A 1 165 ? 11.739 36.695 8.849 1.00 87.80 165 LYS A O 1
ATOM 1233 N N . VAL A 1 166 ? 10.855 36.258 10.879 1.00 100.26 166 VAL A N 1
ATOM 1234 C CA . VAL A 1 166 ? 9.505 36.014 10.387 1.00 104.71 166 VAL A CA 1
ATOM 1235 C C . VAL A 1 166 ? 8.785 37.324 10.099 1.00 100.11 166 VAL A C 1
ATOM 1236 O O . VAL A 1 166 ? 8.982 38.318 10.799 1.00 100.68 166 VAL A O 1
ATOM 1240 N N . ASN A 1 167 ? 8.040 37.406 9.135 1.00 75.20 167 ASN A N 1
ATOM 1241 C CA . ASN A 1 167 ? 7.265 38.586 8.762 1.00 91.86 167 ASN A CA 1
ATOM 1242 C C . ASN A 1 167 ? 5.789 38.469 9.015 1.00 95.12 167 ASN A C 1
ATOM 1243 O O . ASN A 1 167 ? 5.023 37.751 8.316 1.00 89.01 167 ASN A O 1
ATOM 1248 N N . LEU A 1 168 ? 5.092 38.919 9.861 1.00 94.21 168 LEU A N 1
ATOM 1249 C CA . LEU A 1 168 ? 3.625 38.835 10.054 1.00 91.69 168 LEU A CA 1
ATOM 1250 C C . LEU A 1 168 ? 3.042 40.258 10.292 1.00 92.47 168 LEU A C 1
ATOM 1251 O O . LEU A 1 168 ? 2.714 40.774 11.299 1.00 61.50 168 LEU A O 1
ATOM 1256 N N . PRO A 1 169 ? 2.973 40.810 8.975 1.00 100.84 169 PRO A N 1
ATOM 1257 C CA . PRO A 1 169 ? 2.476 42.243 9.034 1.00 94.57 169 PRO A CA 1
ATOM 1258 C C . PRO A 1 169 ? 1.033 42.392 9.509 1.00 98.26 169 PRO A C 1
ATOM 1259 O O . PRO A 1 169 ? 0.256 41.427 9.367 1.00 101.25 169 PRO A O 1
ATOM 1263 N N . GLY A 1 170 ? 0.658 43.572 10.051 1.00 91.18 170 GLY A N 1
ATOM 1264 C CA . GLY A 1 170 ? -0.682 43.767 10.570 1.00 52.90 170 GLY A CA 1
ATOM 1265 C C . GLY A 1 170 ? -0.831 43.013 11.878 1.00 95.10 170 GLY A C 1
ATOM 1266 O O . GLY A 1 170 ? -0.024 42.130 12.187 1.00 105.46 170 GLY A O 1
ATOM 1267 N N . ILE A 1 171 ? -1.832 43.370 12.650 1.00 101.52 171 ILE A N 1
ATOM 1268 C CA . ILE A 1 171 ? -2.101 42.708 13.913 1.00 116.41 171 ILE A CA 1
ATOM 1269 C C . ILE A 1 171 ? -3.110 41.609 13.667 1.00 98.43 171 ILE A C 1
ATOM 1270 O O . ILE A 1 171 ? -3.943 41.747 12.748 1.00 102.18 171 ILE A O 1
ATOM 1275 N N . THR A 1 172 ? -3.124 40.610 14.508 1.00 92.79 172 THR A N 1
ATOM 1276 C CA . THR A 1 172 ? -4.131 39.540 14.347 1.00 54.76 172 THR A CA 1
ATOM 1277 C C . THR A 1 172 ? -5.514 40.246 14.408 1.00 73.35 172 THR A C 1
ATOM 1278 O O . THR A 1 172 ? -5.663 41.295 15.011 1.00 77.90 172 THR A O 1
ATOM 1282 N N . GLU A 1 173 ? -6.411 39.524 13.830 1.00 72.99 173 GLU A N 1
ATOM 1283 C CA . GLU A 1 173 ? -7.868 39.719 13.775 1.00 55.67 173 GLU A CA 1
ATOM 1284 C C . GLU A 1 173 ? -8.332 39.710 15.261 1.00 47.98 173 GLU A C 1
ATOM 1285 O O . GLU A 1 173 ? -8.943 40.689 15.749 1.00 60.30 173 GLU A O 1
ATOM 1291 N N . LYS A 1 174 ? -7.713 38.766 15.986 1.00 50.38 174 LYS A N 1
ATOM 1292 C CA . LYS A 1 174 ? -7.974 38.560 17.407 1.00 58.86 174 LYS A CA 1
ATOM 1293 C C . LYS A 1 174 ? -7.435 39.719 18.251 1.00 73.11 174 LYS A C 1
ATOM 1294 O O . LYS A 1 174 ? -8.159 40.309 19.060 1.00 59.19 174 LYS A O 1
ATOM 1300 N N . ASP A 1 175 ? -6.162 40.046 18.059 1.00 45.27 175 ASP A N 1
ATOM 1301 C CA . ASP A 1 175 ? -5.559 41.139 18.808 1.00 70.54 175 ASP A CA 1
ATOM 1302 C C . ASP A 1 175 ? -6.340 42.420 18.568 1.00 69.35 175 ASP A C 1
ATOM 1303 O O . ASP A 1 175 ? -6.544 43.219 19.485 1.00 55.80 175 ASP A O 1
ATOM 1308 N N . ARG A 1 176 ? -6.784 42.606 17.331 1.00 62.77 176 ARG A N 1
ATOM 1309 C CA . ARG A 1 176 ? -7.536 43.798 16.981 1.00 58.82 176 ARG A CA 1
ATOM 1310 C C . ARG A 1 176 ? -8.796 43.920 17.831 1.00 44.68 176 ARG A C 1
ATOM 1311 O O . ARG A 1 176 ? -9.070 44.982 18.391 1.00 62.29 176 ARG A O 1
ATOM 1319 N N . ALA A 1 177 ? -9.557 42.830 17.924 1.00 56.80 177 ALA A N 1
ATOM 1320 C CA . ALA A 1 177 ? -10.798 42.809 18.707 1.00 70.13 177 ALA A CA 1
ATOM 1321 C C . ALA A 1 177 ? -10.498 43.061 20.174 1.00 55.24 177 ALA A C 1
ATOM 1322 O O . ALA A 1 177 ? -11.236 43.768 20.870 1.00 53.92 177 ALA A O 1
ATOM 1324 N N . ASP A 1 178 ? -9.409 42.463 20.641 1.00 48.22 178 ASP A N 1
ATOM 1325 C CA . ASP A 1 178 ? -8.985 42.625 22.021 1.00 60.54 178 ASP A CA 1
ATOM 1326 C C . ASP A 1 178 ? -8.652 44.096 22.283 1.00 57.75 178 ASP A C 1
ATOM 1327 O O . ASP A 1 178 ? -9.145 44.698 23.240 1.00 27.03 178 ASP A O 1
ATOM 1332 N N . ILE A 1 179 ? -7.816 44.673 21.425 1.00 31.06 179 ILE A N 1
ATOM 1333 C CA . ILE A 1 179 ? -7.438 46.072 21.560 1.00 36.48 179 ILE A CA 1
ATOM 1334 C C . ILE A 1 179 ? -8.687 46.950 21.701 1.00 39.67 179 ILE A C 1
ATOM 1335 O O . ILE A 1 179 ? -8.877 47.622 22.720 1.00 48.72 179 ILE A O 1
ATOM 1340 N N . LEU A 1 180 ? -9.539 46.941 20.679 1.00 48.46 180 LEU A N 1
ATOM 1341 C CA . LEU A 1 180 ? -10.767 47.738 20.707 1.00 64.02 180 LEU A CA 1
ATOM 1342 C C . LEU A 1 180 ? -11.541 47.503 21.994 1.00 55.32 180 LEU A C 1
ATOM 1343 O O . LEU A 1 180 ? -12.049 48.438 22.617 1.00 50.06 180 LEU A O 1
ATOM 1348 N N . PHE A 1 181 ? -11.643 46.240 22.383 1.00 31.53 181 PHE A N 1
ATOM 1349 C CA . PHE A 1 181 ? -12.321 45.904 23.618 1.00 38.50 181 PHE A CA 1
ATOM 1350 C C . PHE A 1 181 ? -11.604 46.614 24.774 1.00 46.34 181 PHE A C 1
ATOM 1351 O O . PHE A 1 181 ? -12.239 47.156 25.680 1.00 41.47 181 PHE A O 1
ATOM 1359 N N . GLY A 1 182 ? -10.273 46.606 24.734 1.00 44.21 182 GLY A N 1
ATOM 1360 C CA . GLY A 1 182 ? -9.497 47.248 25.781 1.00 45.04 182 GLY A CA 1
ATOM 1361 C C . GLY A 1 182 ? -9.760 48.738 25.792 1.00 59.36 182 GLY A C 1
ATOM 1362 O O . GLY A 1 182 ? -9.790 49.375 26.845 1.00 41.66 182 GLY A O 1
ATOM 1363 N N . ILE A 1 183 ? -9.935 49.306 24.607 1.00 33.14 183 ILE A N 1
ATOM 1364 C CA . ILE A 1 183 ? -10.219 50.724 24.513 1.00 52.19 183 ILE A CA 1
ATOM 1365 C C . ILE A 1 183 ? -11.588 50.975 25.145 1.00 78.46 183 ILE A C 1
ATOM 1366 O O . ILE A 1 183 ? -11.737 51.863 25.985 1.00 57.38 183 ILE A O 1
ATOM 1371 N N . ARG A 1 184 ? -12.586 50.183 24.762 1.00 46.66 184 ARG A N 1
ATOM 1372 C CA . ARG A 1 184 ? -13.912 50.368 25.332 1.00 55.24 184 ARG A CA 1
ATOM 1373 C C . ARG A 1 184 ? -13.850 50.260 26.841 1.00 56.18 184 ARG A C 1
ATOM 1374 O O . ARG A 1 184 ? -14.497 51.026 27.556 1.00 57.39 184 ARG A O 1
ATOM 1382 N N . GLN A 1 185 ? -13.302 49.434 27.373 1.00 54.67 185 GLN A N 1
ATOM 1383 C CA . GLN A 1 185 ? -13.003 49.105 28.763 1.00 37.45 185 GLN A CA 1
ATOM 1384 C C . GLN A 1 185 ? -12.167 50.163 29.438 1.00 46.53 185 GLN A C 1
ATOM 1385 O O . GLN A 1 185 ? -12.097 50.213 30.664 1.00 46.06 185 GLN A O 1
ATOM 1391 N N . GLY A 1 186 ? -11.373 50.905 28.651 1.00 53.05 186 GLY A N 1
ATOM 1392 C CA . GLY A 1 186 ? -10.565 51.975 29.196 1.00 38.15 186 GLY A CA 1
ATOM 1393 C C . GLY A 1 186 ? -9.327 51.484 29.914 1.00 61.65 186 GLY A C 1
ATOM 1394 O O . GLY A 1 186 ? -9.043 51.913 31.031 1.00 40.96 186 GLY A O 1
ATOM 1395 N N . ILE A 1 187 ? -8.587 50.582 29.283 1.00 36.36 187 ILE A N 1
ATOM 1396 C CA . ILE A 1 187 ? -7.373 50.060 29.895 1.00 59.03 187 ILE A CA 1
ATOM 1397 C C . ILE A 1 187 ? -6.293 51.140 29.872 1.00 45.89 187 ILE A C 1
ATOM 1398 O O . ILE A 1 187 ? -6.441 52.165 29.206 1.00 54.08 187 ILE A O 1
ATOM 1403 N N . ASP A 1 188 ? -5.207 50.903 30.594 1.00 57.27 188 ASP A N 1
ATOM 1404 C CA . ASP A 1 188 ? -4.118 51.866 30.660 1.00 43.22 188 ASP A CA 1
ATOM 1405 C C . ASP A 1 188 ? -2.906 51.449 29.832 1.00 42.88 188 ASP A C 1
ATOM 1406 O O . ASP A 1 188 ? -2.205 52.293 29.269 1.00 40.73 188 ASP A O 1
ATOM 1411 N N . PHE A 1 189 ? -2.676 50.144 29.741 1.00 41.31 189 PHE A N 1
ATOM 1412 C CA . PHE A 1 189 ? -1.534 49.631 28.998 1.00 31.71 189 PHE A CA 1
ATOM 1413 C C . PHE A 1 189 ? -1.862 48.472 28.076 1.00 38.60 189 PHE A C 1
ATOM 1414 O O . PHE A 1 189 ? -2.859 47.774 28.245 1.00 54.13 189 PHE A O 1
ATOM 1422 N N . ILE A 1 190 ? -0.980 48.270 27.109 1.00 53.07 190 ILE A N 1
ATOM 1423 C CA . ILE A 1 190 ? -1.103 47.182 26.168 1.00 38.77 190 ILE A CA 1
ATOM 1424 C C . ILE A 1 190 ? 0.281 46.593 25.923 1.00 38.79 190 ILE A C 1
ATOM 1425 O O . ILE A 1 190 ? 1.156 47.245 25.360 1.00 39.09 190 ILE A O 1
ATOM 1430 N N . ALA A 1 191 ? 0.479 45.364 26.376 1.00 44.69 191 ALA A N 1
ATOM 1431 C CA . ALA A 1 191 ? 1.744 44.682 26.175 1.00 32.31 191 ALA A CA 1
ATOM 1432 C C . ALA A 1 191 ? 1.595 43.890 24.894 1.00 33.63 191 ALA A C 1
ATOM 1433 O O . ALA A 1 191 ? 0.847 42.915 24.839 1.00 55.52 191 ALA A O 1
ATOM 1435 N N . ALA A 1 192 ? 2.302 44.321 23.859 1.00 50.68 192 ALA A N 1
ATOM 1436 C CA . ALA A 1 192 ? 2.250 43.658 22.569 1.00 46.50 192 ALA A CA 1
ATOM 1437 C C . ALA A 1 192 ? 3.206 42.488 22.554 1.00 42.08 192 ALA A C 1
ATOM 1438 O O . ALA A 1 192 ? 4.415 42.676 22.667 1.00 43.53 192 ALA A O 1
ATOM 1440 N N . SER A 1 193 ? 2.666 41.280 22.400 1.00 46.34 193 SER A N 1
ATOM 1441 C CA . SER A 1 193 ? 3.481 40.059 22.352 1.00 36.19 193 SER A CA 1
ATOM 1442 C C . SER A 1 193 ? 4.238 39.900 21.036 1.00 41.57 193 SER A C 1
ATOM 1443 O O . SER A 1 193 ? 3.714 40.257 19.965 1.00 49.19 193 SER A O 1
ATOM 1446 N N . PHE A 1 194 ? 5.410 39.332 21.130 1.00 38.25 194 PHE A N 1
ATOM 1447 C CA . PHE A 1 194 ? 6.314 39.042 20.008 1.00 47.79 194 PHE A CA 1
ATOM 1448 C C . PHE A 1 194 ? 6.572 40.200 19.104 1.00 24.17 194 PHE A C 1
ATOM 1449 O O . PHE A 1 194 ? 6.431 40.259 17.870 1.00 48.19 194 PHE A O 1
ATOM 1457 N N . VAL A 1 195 ? 7.096 41.286 19.723 1.00 49.54 195 VAL A N 1
ATOM 1458 C CA . VAL A 1 195 ? 7.463 42.467 18.896 1.00 45.43 195 VAL A CA 1
ATOM 1459 C C . VAL A 1 195 ? 8.836 42.195 18.238 1.00 50.75 195 VAL A C 1
ATOM 1460 O O . VAL A 1 195 ? 9.815 41.908 18.913 1.00 49.93 195 VAL A O 1
ATOM 1464 N N . ARG A 1 196 ? 8.861 42.226 16.931 1.00 41.84 196 ARG A N 1
ATOM 1465 C CA . ARG A 1 196 ? 10.133 42.155 16.215 1.00 53.53 196 ARG A CA 1
ATOM 1466 C C . ARG A 1 196 ? 10.521 43.456 15.538 1.00 53.20 196 ARG A C 1
ATOM 1467 O O . ARG A 1 196 ? 11.681 43.652 15.173 1.00 50.25 196 ARG A O 1
ATOM 1475 N N . ARG A 1 197 ? 9.897 44.203 15.317 1.00 36.10 197 ARG A N 1
ATOM 1476 C CA . ARG A 1 197 ? 10.331 45.416 14.646 1.00 45.81 197 ARG A CA 1
ATOM 1477 C C . ARG A 1 197 ? 9.462 46.606 15.015 1.00 42.60 197 ARG A C 1
ATOM 1478 O O . ARG A 1 197 ? 8.368 46.446 15.552 1.00 43.44 197 ARG A O 1
ATOM 1486 N N . ALA A 1 198 ? 9.961 47.802 14.727 1.00 30.74 198 ALA A N 1
ATOM 1487 C CA . ALA A 1 198 ? 9.2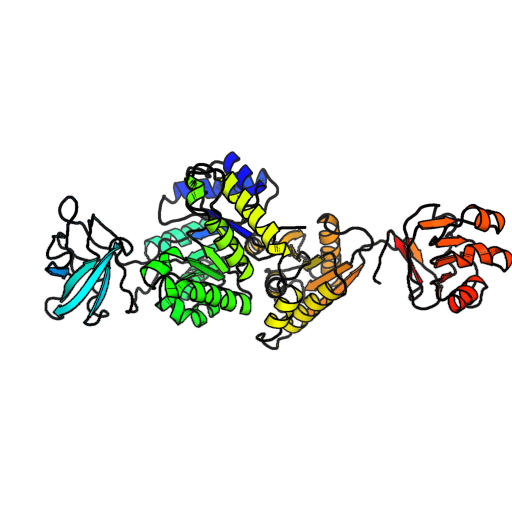42 49.031 15.040 1.00 48.52 198 ALA A CA 1
ATOM 1488 C C . ALA A 1 198 ? 7.837 49.049 14.441 1.00 51.78 198 ALA A C 1
ATOM 1489 O O . ALA A 1 198 ? 6.898 49.548 15.068 1.00 52.22 198 ALA A O 1
ATOM 1491 N N . SER A 1 199 ? 7.694 48.486 13.239 1.00 46.68 199 SER A N 1
ATOM 1492 C CA . SER A 1 199 ? 6.406 48.465 12.545 1.00 52.47 199 SER A CA 1
ATOM 1493 C C . SER A 1 199 ? 5.299 47.750 13.310 1.00 60.51 199 SER A C 1
ATOM 1494 O O . SER A 1 199 ? 4.131 48.129 13.197 1.00 37.63 199 SER A O 1
ATOM 1497 N N . ASP A 1 200 ? 5.643 46.727 14.089 1.00 27.35 200 ASP A N 1
ATOM 1498 C CA . ASP A 1 200 ? 4.606 46.041 14.854 1.00 46.67 200 ASP A CA 1
ATOM 1499 C C . ASP A 1 200 ? 4.027 47.015 15.870 1.00 43.37 200 ASP A C 1
ATOM 1500 O O . ASP A 1 200 ? 2.829 47.001 16.149 1.00 56.39 200 ASP A O 1
ATOM 1505 N N . VAL A 1 201 ? 4.887 47.876 16.405 1.00 49.01 201 VAL A N 1
ATOM 1506 C CA . VAL A 1 201 ? 4.463 48.864 17.388 1.00 34.28 201 VAL A CA 1
ATOM 1507 C C . VAL A 1 201 ? 3.615 49.942 16.718 1.00 53.43 201 VAL A C 1
ATOM 1508 O O . VAL A 1 201 ? 2.589 50.366 17.255 1.00 35.48 201 VAL A O 1
ATOM 1512 N N . LEU A 1 202 ? 4.039 50.375 15.537 1.00 33.95 202 LEU A N 1
ATOM 1513 C CA . LEU A 1 202 ? 3.314 51.413 14.818 1.00 59.37 202 LEU A CA 1
ATOM 1514 C C . LEU A 1 202 ? 1.880 50.992 14.509 1.00 55.16 202 LEU A C 1
ATOM 1515 O O . LEU A 1 202 ? 0.951 51.796 14.624 1.00 46.49 202 LEU A O 1
ATOM 1520 N N . GLU A 1 203 ? 1.703 49.729 14.128 1.00 41.93 203 GLU A N 1
ATOM 1521 C CA . GLU A 1 203 ? 0.378 49.202 13.814 1.00 20.99 203 GLU A CA 1
ATOM 1522 C C . GLU A 1 203 ? -0.609 49.399 14.962 1.00 51.00 203 GLU A C 1
ATOM 1523 O O . GLU A 1 203 ? -1.758 49.791 14.744 1.00 39.34 203 GLU A O 1
ATOM 1529 N N . ILE A 1 204 ? -0.167 49.126 16.186 1.00 31.58 204 ILE A N 1
ATOM 1530 C CA . ILE A 1 204 ? -1.045 49.304 17.335 1.00 36.88 204 ILE A CA 1
ATOM 1531 C C . ILE A 1 204 ? -1.260 50.794 17.570 1.00 42.26 204 ILE A C 1
ATOM 1532 O O . ILE A 1 204 ? -2.348 51.220 17.955 1.00 48.90 204 ILE A O 1
ATOM 1537 N N . ARG A 1 205 ? -0.219 51.587 17.334 1.00 42.63 205 ARG A N 1
ATOM 1538 C CA . ARG A 1 205 ? -0.326 53.027 17.526 1.00 40.63 205 ARG A CA 1
ATOM 1539 C C . ARG A 1 205 ? -1.368 53.540 16.536 1.00 33.52 205 ARG A C 1
ATOM 1540 O O . ARG A 1 205 ? -2.321 54.227 16.913 1.00 34.47 205 ARG A O 1
ATOM 1548 N N . GLU A 1 206 ? -1.190 53.187 15.266 1.00 36.40 206 GLU A N 1
ATOM 1549 C CA . GLU A 1 206 ? -2.122 53.617 14.236 1.00 44.64 206 GLU A CA 1
ATOM 1550 C C . GLU A 1 206 ? -3.553 53.288 14.637 1.00 59.79 206 GLU A C 1
ATOM 1551 O O . GLU A 1 206 ? -4.441 54.140 14.546 1.00 44.30 206 GLU A O 1
ATOM 1557 N N . LEU A 1 207 ? -3.777 52.056 15.087 1.00 42.63 207 LEU A N 1
ATOM 1558 C CA . LEU A 1 207 ? -5.112 51.654 15.505 1.00 33.34 207 LEU A CA 1
ATOM 1559 C C . LEU A 1 207 ? -5.618 52.524 16.652 1.00 41.42 207 LEU A C 1
ATOM 1560 O O . LEU A 1 207 ? -6.760 52.965 16.641 1.00 40.72 207 LEU A O 1
ATOM 1565 N N . LEU A 1 208 ? -4.766 52.772 17.643 1.00 44.19 208 LEU A N 1
ATOM 1566 C CA . LEU A 1 208 ? -5.171 53.578 18.787 1.00 44.03 208 LEU A CA 1
ATOM 1567 C C . LEU A 1 208 ? -5.498 54.989 18.344 1.00 56.74 208 LEU A C 1
ATOM 1568 O O . LEU A 1 208 ? -6.401 55.628 18.885 1.00 31.31 208 LEU A O 1
ATOM 1573 N N . GLU A 1 209 ? -4.749 55.463 17.356 1.00 38.94 209 GLU A N 1
ATOM 1574 C CA . GLU A 1 209 ? -4.939 56.800 16.809 1.00 59.07 209 GLU A CA 1
ATOM 1575 C C . GLU A 1 209 ? -6.285 56.894 16.094 1.00 48.09 209 GLU A C 1
ATOM 1576 O O . GLU A 1 209 ? -6.957 57.927 16.148 1.00 54.59 209 GLU A O 1
ATOM 1582 N N . ALA A 1 210 ? -6.672 55.799 15.441 1.00 56.92 210 ALA A N 1
ATOM 1583 C CA . ALA A 1 210 ? -7.926 55.721 14.690 1.00 42.75 210 ALA A CA 1
ATOM 1584 C C . ALA A 1 210 ? -9.174 55.583 15.567 1.00 58.77 210 ALA A C 1
ATOM 1585 O O . ALA A 1 210 ? -10.293 55.764 15.090 1.00 91.95 210 ALA A O 1
ATOM 1587 N N . HIS A 1 211 ? -8.984 55.259 16.843 1.00 57.97 211 HIS A N 1
ATOM 1588 C CA . HIS A 1 211 ? -10.101 55.121 17.772 1.00 39.72 211 HIS A CA 1
ATOM 1589 C C . HIS A 1 211 ? -9.959 56.120 18.901 1.00 44.28 211 HIS A C 1
ATOM 1590 O O . HIS A 1 211 ? -10.542 55.955 19.977 1.00 40.40 211 HIS A O 1
ATOM 1597 N N . ASP A 1 212 ? -9.169 57.157 18.633 1.00 45.46 212 ASP A N 1
ATOM 1598 C CA . ASP A 1 212 ? -8.914 58.237 19.579 1.00 46.76 212 ASP A CA 1
ATOM 1599 C C . ASP A 1 212 ? -8.574 57.741 20.981 1.00 43.01 212 ASP A C 1
ATOM 1600 O O . ASP A 1 212 ? -9.144 58.208 21.974 1.00 40.57 212 ASP A O 1
ATOM 1605 N N . ALA A 1 213 ? -7.634 56.802 21.059 1.00 43.98 213 ALA A N 1
ATOM 1606 C CA . ALA A 1 213 ? -7.219 56.243 22.340 1.00 53.14 213 ALA A CA 1
ATOM 1607 C C . ALA A 1 213 ? -5.697 56.260 22.501 1.00 74.27 213 ALA A C 1
ATOM 1608 O O . ALA A 1 213 ? -5.124 55.360 23.113 1.00 71.31 213 ALA A O 1
ATOM 1610 N N . LEU A 1 214 ? -5.058 57.316 21.884 1.00 43.65 214 LEU A N 1
ATOM 1611 C CA . LEU A 1 214 ? -3.575 57.478 22.014 1.00 34.06 214 LEU A CA 1
ATOM 1612 C C . LEU A 1 214 ? -3.087 57.595 23.435 1.00 44.04 214 LEU A C 1
ATOM 1613 O O . LEU A 1 214 ? -1.806 57.529 23.471 1.00 23.40 214 LEU A O 1
ATOM 1618 N N . HIS A 1 215 ? -3.829 57.251 24.516 1.00 15.00 215 HIS A N 1
ATOM 1619 C CA . HIS A 1 215 ? -3.403 57.768 25.882 1.00 15.00 215 HIS A CA 1
ATOM 1620 C C . HIS A 1 215 ? -2.729 56.551 26.693 1.00 15.00 215 HIS A C 1
ATOM 1621 O O . HIS A 1 215 ? -1.834 56.626 27.438 1.00 47.36 215 HIS A O 1
ATOM 1631 N N . ILE A 1 216 ? -3.227 55.498 25.918 1.00 36.15 216 ILE A N 1
ATOM 1632 C CA . ILE A 1 216 ? -2.880 54.099 26.109 1.00 55.88 216 ILE A CA 1
ATOM 1633 C C . ILE A 1 216 ? -1.401 53.884 25.730 1.00 28.72 216 ILE A C 1
ATOM 1634 O O . ILE A 1 216 ? -1.003 54.079 24.595 1.00 57.69 216 ILE A O 1
ATOM 1639 N N . GLN A 1 217 ? -0.644 53.453 26.713 1.00 52.37 217 GLN A N 1
ATOM 1640 C CA . GLN A 1 217 ? 0.786 53.205 26.513 1.00 30.71 217 GLN A CA 1
ATOM 1641 C C . GLN A 1 217 ? 1.016 51.864 25.843 1.00 39.92 217 GLN A C 1
ATOM 1642 O O . GLN A 1 217 ? 0.295 50.900 26.110 1.00 45.46 217 GLN A O 1
ATOM 1648 N N . ILE A 1 218 ? 2.025 51.796 24.981 1.00 35.64 218 ILE A N 1
ATOM 1649 C CA . ILE A 1 218 ? 2.353 50.543 24.306 1.00 45.94 218 ILE A CA 1
ATOM 1650 C C . ILE A 1 218 ? 3.665 49.964 24.821 1.00 47.59 218 ILE A C 1
ATOM 1651 O O . ILE A 1 218 ? 4.728 50.555 24.624 1.00 41.56 218 ILE A O 1
ATOM 1656 N N . ILE A 1 219 ? 3.581 48.805 25.470 1.00 54.62 219 ILE A N 1
ATOM 1657 C CA . ILE A 1 219 ? 4.757 48.119 26.005 1.00 40.21 219 ILE A CA 1
ATOM 1658 C C . ILE A 1 219 ? 5.176 47.000 25.040 1.00 50.74 219 ILE A C 1
ATOM 1659 O O . ILE A 1 219 ? 4.460 46.016 24.877 1.00 48.91 219 ILE A O 1
ATOM 1664 N N . ALA A 1 220 ? 6.328 47.161 24.394 1.00 37.15 220 ALA A N 1
ATOM 1665 C CA . ALA A 1 220 ? 6.830 46.164 23.450 1.00 31.94 220 ALA A CA 1
ATOM 1666 C C . ALA A 1 220 ? 7.445 44.969 24.174 1.00 55.50 220 ALA A C 1
ATOM 1667 O O . ALA A 1 220 ? 8.375 45.127 24.971 1.00 31.06 220 ALA A O 1
ATOM 1669 N N . LYS A 1 221 ? 6.931 43.775 23.893 1.00 35.44 221 LYS A N 1
ATOM 1670 C CA . LYS A 1 221 ? 7.448 42.562 24.518 1.00 40.80 221 LYS A CA 1
ATOM 1671 C C . LYS A 1 221 ? 8.507 41.906 23.641 1.00 34.12 221 LYS A C 1
ATOM 1672 O O . LYS A 1 221 ? 8.231 41.550 22.503 1.00 35.51 221 LYS A O 1
ATOM 1678 N N . ILE A 1 222 ? 9.727 41.774 24.159 1.00 36.39 222 ILE A N 1
ATOM 1679 C CA . ILE A 1 222 ? 10.798 41.146 23.390 1.00 43.87 222 ILE A CA 1
ATOM 1680 C C . ILE A 1 222 ? 10.773 39.666 23.732 1.00 57.44 222 ILE A C 1
ATOM 1681 O O . ILE A 1 222 ? 10.861 39.296 24.904 1.00 44.94 222 ILE A O 1
ATOM 1686 N N . GLU A 1 223 ? 10.648 38.824 22.712 1.00 53.91 223 GLU A N 1
ATOM 1687 C CA . GLU A 1 223 ? 10.559 37.387 22.930 1.00 58.46 223 GLU A CA 1
ATOM 1688 C C . GLU A 1 223 ? 11.345 36.550 21.928 1.00 53.99 223 GLU A C 1
ATOM 1689 O O . GLU A 1 223 ? 11.192 35.331 21.886 1.00 65.54 223 GLU A O 1
ATOM 1695 N N . ASN A 1 224 ? 12.184 37.194 21.123 1.00 47.58 224 ASN A N 1
ATOM 1696 C CA . ASN A 1 224 ? 12.981 36.473 20.133 1.00 49.92 224 ASN A CA 1
ATOM 1697 C C . ASN A 1 224 ? 14.163 37.334 19.693 1.00 48.19 224 ASN A C 1
ATOM 1698 O O . ASN A 1 224 ? 14.248 38.500 20.062 1.00 50.00 224 ASN A O 1
ATOM 1703 N N . GLU A 1 225 ? 15.058 36.755 18.898 1.00 46.66 225 GLU A N 1
ATOM 1704 C CA . GLU A 1 225 ? 16.264 37.436 18.430 1.00 45.55 225 GLU A CA 1
ATOM 1705 C C . GLU A 1 225 ? 16.028 38.697 17.612 1.00 50.12 225 GLU A C 1
ATOM 1706 O O . GLU A 1 225 ? 16.716 39.702 17.798 1.00 72.06 225 GLU A O 1
ATOM 1712 N N . GLU A 1 226 ? 15.074 38.638 16.694 1.00 77.25 226 GLU A N 1
ATOM 1713 C CA . GLU A 1 226 ? 14.750 39.787 15.856 1.00 69.20 226 GLU A CA 1
ATOM 1714 C C . GLU A 1 226 ? 14.420 40.953 16.793 1.00 57.97 226 GLU A C 1
ATOM 1715 O O . GLU A 1 226 ? 15.015 42.032 16.699 1.00 49.54 226 GLU A O 1
ATOM 1721 N N . GLY A 1 227 ? 13.483 40.715 17.708 1.00 38.36 227 GLY A N 1
ATOM 1722 C CA . GLY A 1 227 ? 13.092 41.741 18.661 1.00 64.67 227 GLY A CA 1
ATOM 1723 C C . GLY A 1 227 ? 14.285 42.258 19.448 1.00 77.50 227 GLY A C 1
ATOM 1724 O O . GLY A 1 227 ? 14.322 43.420 19.847 1.00 68.96 227 GLY A O 1
ATOM 1725 N N . VAL A 1 228 ? 15.263 41.387 19.676 1.00 53.90 228 VAL A N 1
ATOM 1726 C CA . VAL A 1 228 ? 16.465 41.758 20.406 1.00 34.91 228 VAL A CA 1
ATOM 1727 C C . VAL A 1 228 ? 17.366 42.567 19.488 1.00 41.27 228 VAL A C 1
ATOM 1728 O O . VAL A 1 228 ? 17.987 43.535 19.909 1.00 44.01 228 VAL A O 1
ATOM 1732 N N . ALA A 1 229 ? 17.422 42.166 18.226 1.00 35.83 229 ALA A N 1
ATOM 1733 C CA . ALA A 1 229 ? 18.245 42.856 17.244 1.00 40.42 229 ALA A CA 1
ATOM 1734 C C . ALA A 1 229 ? 17.679 44.235 16.918 1.00 44.84 229 ALA A C 1
ATOM 1735 O O . ALA A 1 229 ? 18.424 45.190 16.698 1.00 42.46 229 ALA A O 1
ATOM 1737 N N . ASN A 1 230 ? 16.356 44.335 16.896 1.00 44.50 230 ASN A N 1
ATOM 1738 C CA . ASN A 1 230 ? 15.685 45.593 16.583 1.00 52.97 230 ASN A CA 1
ATOM 1739 C C . ASN A 1 230 ? 15.343 46.441 17.805 1.00 58.57 230 ASN A C 1
ATOM 1740 O O . ASN A 1 230 ? 14.641 47.447 17.691 1.00 52.33 230 ASN A O 1
ATOM 1745 N N . ILE A 1 231 ? 15.853 46.053 18.967 1.00 40.56 231 ILE A N 1
ATOM 1746 C CA . ILE A 1 231 ? 15.537 46.771 20.192 1.00 51.70 231 ILE A CA 1
ATOM 1747 C C . ILE A 1 231 ? 15.624 48.297 20.104 1.00 41.59 231 ILE A C 1
ATOM 1748 O O . ILE A 1 231 ? 14.767 48.989 20.655 1.00 36.64 231 ILE A O 1
ATOM 1753 N N . ASP A 1 232 ? 16.625 48.831 19.408 1.00 27.65 232 ASP A N 1
ATOM 1754 C CA . ASP A 1 232 ? 16.745 50.288 19.321 1.00 41.69 232 ASP A CA 1
ATOM 1755 C C . ASP A 1 232 ? 15.559 50.980 18.658 1.00 43.15 232 ASP A C 1
ATOM 1756 O O . ASP A 1 232 ? 15.028 51.949 19.212 1.00 56.18 232 ASP A O 1
ATOM 1761 N N . GLU A 1 233 ? 15.136 50.495 17.490 1.00 33.39 233 GLU A N 1
ATOM 1762 C CA . GLU A 1 233 ? 13.998 51.106 16.799 1.00 29.99 233 GLU A CA 1
ATOM 1763 C C . GLU A 1 233 ? 12.700 50.807 17.555 1.00 47.26 233 GLU A C 1
ATOM 1764 O O . GLU A 1 233 ? 11.790 51.637 17.602 1.00 37.75 233 GLU A O 1
ATOM 1770 N N . ILE A 1 234 ? 12.631 49.626 18.163 1.00 31.46 234 ILE A N 1
ATOM 1771 C CA . ILE A 1 234 ? 11.456 49.226 18.930 1.00 23.62 234 ILE A CA 1
ATOM 1772 C C . ILE A 1 234 ? 11.218 50.157 20.119 1.00 38.42 234 ILE A C 1
ATOM 1773 O O . ILE A 1 234 ? 10.102 50.629 20.331 1.00 45.46 234 ILE A O 1
ATOM 1778 N N . LEU A 1 235 ? 12.267 50.415 20.893 1.00 30.86 235 LEU A N 1
ATOM 1779 C CA . LEU A 1 235 ? 12.159 51.299 22.055 1.00 44.09 235 LEU A CA 1
ATOM 1780 C C . LEU A 1 235 ? 11.855 52.716 21.623 1.00 34.56 235 LEU A C 1
ATOM 1781 O O . LEU A 1 235 ? 11.127 53.449 22.285 1.00 28.96 235 LEU A O 1
ATOM 1786 N N . GLU A 1 236 ? 12.433 53.088 20.496 1.00 36.67 236 GLU A N 1
ATOM 1787 C CA . GLU A 1 236 ? 12.258 54.406 19.940 1.00 25.88 236 GLU A CA 1
ATOM 1788 C C . GLU A 1 236 ? 10.797 54.609 19.504 1.00 43.51 236 GLU A C 1
ATOM 1789 O O . GLU A 1 236 ? 10.319 55.737 19.413 1.00 36.47 236 GLU A O 1
ATOM 1795 N N . ALA A 1 237 ? 10.090 53.510 19.256 1.00 38.83 237 ALA A N 1
ATOM 1796 C CA . ALA A 1 237 ? 8.699 53.569 18.806 1.00 36.16 237 ALA A CA 1
ATOM 1797 C C . ALA A 1 237 ? 7.649 53.276 19.874 1.00 43.68 237 ALA A C 1
ATOM 1798 O O . ALA A 1 237 ? 6.555 53.849 19.847 1.00 36.07 237 ALA A O 1
ATOM 1800 N N . ALA A 1 238 ? 7.975 52.381 20.802 1.00 33.00 238 ALA A N 1
ATOM 1801 C CA . ALA A 1 238 ? 7.050 52.003 21.869 1.00 36.50 238 ALA A CA 1
ATOM 1802 C C . ALA A 1 238 ? 7.160 52.925 23.077 1.00 28.58 238 ALA A C 1
ATOM 1803 O O . ALA A 1 238 ? 7.974 53.835 23.099 1.00 30.11 238 ALA A O 1
ATOM 1805 N N . ASP A 1 239 ? 6.336 52.686 24.087 1.00 25.76 239 ASP A N 1
ATOM 1806 C CA . ASP A 1 239 ? 6.355 53.531 25.270 1.00 35.72 239 ASP A CA 1
ATOM 1807 C C . ASP A 1 239 ? 7.036 52.836 26.439 1.00 49.87 239 ASP A C 1
ATOM 1808 O O . ASP A 1 239 ? 7.325 53.453 27.457 1.00 31.19 239 ASP A O 1
ATOM 1813 N N . GLY A 1 240 ? 7.301 51.548 26.276 1.00 41.86 240 GLY A N 1
ATOM 1814 C CA . GLY A 1 240 ? 7.919 50.783 27.333 1.00 32.96 240 GLY A CA 1
ATOM 1815 C C . GLY A 1 240 ? 8.321 49.421 26.819 1.00 50.93 240 GLY A C 1
ATOM 1816 O O . GLY A 1 240 ? 8.118 49.099 25.651 1.00 37.01 240 GLY A O 1
ATOM 1817 N N . LEU A 1 241 ? 8.862 48.594 27.698 1.00 34.66 241 LEU A N 1
ATOM 1818 C CA . LEU A 1 241 ? 9.335 47.301 27.253 1.00 43.48 241 LEU A CA 1
ATOM 1819 C C . LEU A 1 241 ? 9.069 46.206 28.267 1.00 55.85 241 LEU A C 1
ATOM 1820 O O . LEU A 1 241 ? 8.993 46.457 29.478 1.00 41.89 241 LEU A O 1
ATOM 1825 N N . MET A 1 242 ? 8.901 44.992 27.753 1.00 29.59 242 MET A N 1
ATOM 1826 C CA . MET A 1 242 ? 8.718 43.831 28.600 1.00 28.47 242 MET A CA 1
ATOM 1827 C C . MET A 1 242 ? 9.737 42.794 28.170 1.00 32.46 242 MET A C 1
ATOM 1828 O O . MET A 1 242 ? 9.756 42.356 27.021 1.00 40.30 242 MET A O 1
ATOM 1833 N N . VAL A 1 243 ? 10.597 42.430 29.109 1.00 40.08 243 VAL A N 1
ATOM 1834 C CA . VAL A 1 243 ? 11.626 41.429 28.890 1.00 39.33 243 VAL A CA 1
ATOM 1835 C C . VAL A 1 243 ? 11.063 40.097 29.372 1.00 37.78 243 VAL A C 1
ATOM 1836 O O . VAL A 1 243 ? 10.901 39.890 30.575 1.00 48.06 243 VAL A O 1
ATOM 1840 N N . ALA A 1 244 ? 10.742 39.207 28.437 1.00 45.16 244 ALA A N 1
ATOM 1841 C CA . ALA A 1 244 ? 10.197 37.893 28.793 1.00 54.58 244 ALA A CA 1
ATOM 1842 C C . ALA A 1 244 ? 11.327 36.869 28.722 1.00 32.09 244 ALA A C 1
ATOM 1843 O O . ALA A 1 244 ? 11.631 36.345 27.645 1.00 48.30 244 ALA A O 1
ATOM 1845 N N . ARG A 1 245 ? 11.957 36.584 29.859 1.00 46.89 245 ARG A N 1
ATOM 1846 C CA . ARG A 1 245 ? 13.084 35.651 29.868 1.00 48.39 245 ARG A CA 1
ATOM 1847 C C . ARG A 1 245 ? 12.758 34.249 29.381 1.00 52.88 245 ARG A C 1
ATOM 1848 O O . ARG A 1 245 ? 13.589 33.598 28.749 1.00 53.01 245 ARG A O 1
ATOM 1856 N N . GLY A 1 246 ? 11.548 33.787 29.673 1.00 58.58 246 GLY A N 1
ATOM 1857 C CA . GLY A 1 246 ? 11.154 32.460 29.249 1.00 62.58 246 GLY A CA 1
ATOM 1858 C C . GLY A 1 246 ? 11.105 32.330 27.740 1.00 52.97 246 GLY A C 1
ATOM 1859 O O . GLY A 1 246 ? 11.679 31.407 27.166 1.00 57.48 246 GLY A O 1
ATOM 1860 N N . ASP A 1 247 ? 10.417 33.262 27.094 1.00 52.59 247 ASP A N 1
ATOM 1861 C CA . ASP A 1 247 ? 10.288 33.243 25.645 1.00 58.11 247 ASP A CA 1
ATOM 1862 C C . ASP A 1 247 ? 11.636 33.331 24.953 1.00 47.82 247 ASP A C 1
ATOM 1863 O O . ASP A 1 247 ? 11.882 32.653 23.950 1.00 50.71 247 ASP A O 1
ATOM 1868 N N . LEU A 1 248 ? 12.509 34.174 25.490 1.00 43.26 248 LEU A N 1
ATOM 1869 C CA . LEU A 1 248 ? 13.835 34.335 24.919 1.00 44.89 248 LEU A CA 1
ATOM 1870 C C . LEU A 1 248 ? 14.581 33.008 24.905 1.00 43.76 248 LEU A C 1
ATOM 1871 O O . LEU A 1 248 ? 15.138 32.609 23.882 1.00 51.64 248 LEU A O 1
ATOM 1876 N N . GLY A 1 249 ? 14.579 32.324 26.046 1.00 58.24 249 GLY A N 1
ATOM 1877 C CA . GLY A 1 249 ? 15.263 31.048 26.153 1.00 59.95 249 GLY A CA 1
ATOM 1878 C C . GLY A 1 249 ? 14.801 30.007 25.149 1.00 65.06 249 GLY A C 1
ATOM 1879 O O . GLY A 1 249 ? 15.421 28.957 25.013 1.00 62.29 249 GLY A O 1
ATOM 1880 N N . VAL A 1 250 ? 13.714 30.295 24.444 1.00 46.31 250 VAL A N 1
ATOM 1881 C CA . VAL A 1 250 ? 13.179 29.372 23.447 1.00 63.47 250 VAL A CA 1
ATOM 1882 C C . VAL A 1 250 ? 13.940 29.480 22.129 1.00 50.00 250 VAL A C 1
ATOM 1883 O O . VAL A 1 250 ? 14.251 28.469 21.500 1.00 62.32 250 VAL A O 1
ATOM 1887 N N . GLU A 1 251 ? 14.239 30.709 21.717 1.00 69.10 251 GLU A N 1
ATOM 1888 C CA . GLU A 1 251 ? 14.956 30.944 20.468 1.00 53.06 251 GLU A CA 1
ATOM 1889 C C . GLU A 1 251 ? 16.427 31.230 20.695 1.00 45.64 251 GLU A C 1
ATOM 1890 O O . GLU A 1 251 ? 17.259 31.000 19.824 1.00 54.57 251 GLU A O 1
ATOM 1896 N N . ILE A 1 252 ? 16.741 31.738 21.875 1.00 48.31 252 ILE A N 1
ATOM 1897 C CA . ILE A 1 252 ? 18.110 32.086 22.196 1.00 48.87 252 ILE A CA 1
ATOM 1898 C C . ILE A 1 252 ? 18.717 31.164 23.253 1.00 36.29 252 ILE A C 1
ATOM 1899 O O . ILE A 1 252 ? 18.070 30.814 24.238 1.00 46.24 252 ILE A O 1
ATOM 1904 N N . PRO A 1 253 ? 19.977 30.751 23.048 1.00 70.76 253 PRO A N 1
ATOM 1905 C CA . PRO A 1 253 ? 20.681 29.870 23.986 1.00 40.46 253 PRO A CA 1
ATOM 1906 C C . PRO A 1 253 ? 20.674 30.463 25.390 1.00 46.35 253 PRO A C 1
ATOM 1907 O O . PRO A 1 253 ? 20.881 31.663 25.567 1.00 75.31 253 PRO A O 1
ATOM 1911 N N . ALA A 1 254 ? 20.441 29.618 26.385 1.00 57.20 254 ALA A N 1
ATOM 1912 C CA . ALA A 1 254 ? 20.396 30.066 27.771 1.00 61.73 254 ALA A CA 1
ATOM 1913 C C . ALA A 1 254 ? 21.622 30.876 28.188 1.00 65.96 254 ALA A C 1
ATOM 1914 O O . ALA A 1 254 ? 21.490 31.928 28.813 1.00 44.12 254 ALA A O 1
ATOM 1916 N N . GLU A 1 255 ? 22.811 30.404 27.834 1.00 43.31 255 GLU A N 1
ATOM 1917 C CA . GLU A 1 255 ? 24.018 31.111 28.236 1.00 50.92 255 GLU A CA 1
ATOM 1918 C C . GLU A 1 255 ? 24.136 32.536 27.693 1.00 53.10 255 GLU A C 1
ATOM 1919 O O . GLU A 1 255 ? 25.000 33.297 28.131 1.00 53.66 255 GLU A O 1
ATOM 1925 N N . GLU A 1 256 ? 23.264 32.911 26.760 1.00 50.60 256 GLU A N 1
ATOM 1926 C CA . GLU A 1 256 ? 23.317 34.262 26.199 1.00 58.16 256 GLU A CA 1
ATOM 1927 C C . GLU A 1 256 ? 22.257 35.213 26.763 1.00 50.43 256 GLU A C 1
ATOM 1928 O O . GLU A 1 256 ? 22.444 36.425 26.748 1.00 32.58 256 GLU A O 1
ATOM 1934 N N . VAL A 1 257 ? 21.152 34.666 27.254 1.00 31.44 257 VAL A N 1
ATOM 1935 C CA . VAL A 1 257 ? 20.059 35.490 27.758 1.00 52.94 257 VAL A CA 1
ATOM 1936 C C . VAL A 1 257 ? 20.407 36.489 28.853 1.00 36.60 257 VAL A C 1
ATOM 1937 O O . VAL A 1 257 ? 20.038 37.656 28.758 1.00 57.67 257 VAL A O 1
ATOM 1941 N N . PRO A 1 258 ? 21.121 36.054 29.902 1.00 50.70 258 PRO A N 1
ATOM 1942 C CA . PRO A 1 258 ? 21.485 36.963 30.992 1.00 56.60 258 PRO A CA 1
ATOM 1943 C C . PRO A 1 258 ? 21.998 38.344 30.569 1.00 39.19 258 PRO A C 1
ATOM 1944 O O . PRO A 1 258 ? 21.534 39.364 31.084 1.00 35.36 258 PRO A O 1
ATOM 1948 N N . LEU A 1 259 ? 22.944 38.391 29.638 1.00 19.66 259 LEU A N 1
ATOM 1949 C CA . LEU A 1 259 ? 23.456 39.681 29.202 1.00 44.99 259 LEU A CA 1
ATOM 1950 C C . LEU A 1 259 ? 22.425 40.412 28.342 1.00 40.98 259 LEU A C 1
ATOM 1951 O O . LEU A 1 259 ? 22.401 41.639 28.288 1.00 57.11 259 LEU A O 1
ATOM 1956 N N . ILE A 1 260 ? 21.562 39.649 27.685 1.00 45.08 260 ILE A N 1
ATOM 1957 C CA . ILE A 1 260 ? 20.510 40.223 26.860 1.00 40.58 260 ILE A CA 1
ATOM 1958 C C . ILE A 1 260 ? 19.520 40.961 27.757 1.00 46.99 260 ILE A C 1
ATOM 1959 O O . ILE A 1 260 ? 19.121 42.086 27.460 1.00 24.73 260 ILE A O 1
ATOM 1964 N N . GLN A 1 261 ? 19.130 40.323 28.857 1.00 28.08 261 GLN A N 1
ATOM 1965 C CA . GLN A 1 261 ? 18.208 40.941 29.801 1.00 50.82 261 GLN A CA 1
ATOM 1966 C C . GLN A 1 261 ? 18.811 42.244 30.312 1.00 30.98 261 GLN A C 1
ATOM 1967 O O . GLN A 1 261 ? 18.158 43.283 30.317 1.00 41.36 261 GLN A O 1
ATOM 1973 N N . LYS A 1 262 ? 20.065 42.169 30.745 1.00 47.96 262 LYS A N 1
ATOM 1974 C CA . LYS A 1 262 ? 20.771 43.334 31.250 1.00 23.47 262 LYS A CA 1
ATOM 1975 C C . LYS A 1 262 ? 20.877 44.422 30.184 1.00 30.17 262 LYS A C 1
ATOM 1976 O O . LYS A 1 262 ? 20.746 45.611 30.483 1.00 23.16 262 LYS A O 1
ATOM 1982 N N . LEU A 1 263 ? 21.105 44.018 28.940 1.00 22.21 263 LEU A N 1
ATOM 1983 C CA . LEU A 1 263 ? 21.217 44.982 27.851 1.00 30.86 263 LEU A CA 1
ATOM 1984 C C . LEU A 1 263 ? 19.863 45.617 27.520 1.00 44.53 263 LEU A C 1
ATOM 1985 O O . LEU A 1 263 ? 19.777 46.817 27.263 1.00 33.69 263 LEU A O 1
ATOM 1990 N N . LEU A 1 264 ? 18.802 44.817 27.531 1.00 36.57 264 LEU A N 1
ATOM 1991 C CA . LEU A 1 264 ? 17.483 45.350 27.223 1.00 43.58 264 LEU A CA 1
ATOM 1992 C C . LEU A 1 264 ? 17.036 46.326 28.301 1.00 19.61 264 LEU A C 1
ATOM 1993 O O . LEU A 1 264 ? 16.391 47.330 28.007 1.00 55.43 264 LEU A O 1
ATOM 1998 N N . ILE A 1 265 ? 17.379 46.035 29.550 1.00 38.99 265 ILE A N 1
ATOM 1999 C CA . ILE A 1 265 ? 16.987 46.911 30.643 1.00 19.94 265 ILE A CA 1
ATOM 2000 C C . ILE A 1 265 ? 17.739 48.233 30.574 1.00 42.17 265 ILE A C 1
ATOM 2001 O O . ILE A 1 265 ? 17.137 49.302 30.684 1.00 28.96 265 ILE A O 1
ATOM 2006 N N . LYS A 1 266 ? 19.051 48.164 30.372 1.00 30.65 266 LYS A N 1
ATOM 2007 C CA . LYS A 1 266 ? 19.845 49.380 30.299 1.00 42.17 266 LYS A CA 1
ATOM 2008 C C . LYS A 1 266 ? 19.342 50.293 29.186 1.00 34.41 266 LYS A C 1
ATOM 2009 O O . LYS A 1 266 ? 19.227 51.505 29.375 1.00 33.69 266 LYS A O 1
ATOM 2015 N N . LYS A 1 267 ? 19.034 49.712 28.032 1.00 23.52 267 LYS A N 1
ATOM 2016 C CA . LYS A 1 267 ? 18.545 50.508 26.911 1.00 39.13 267 LYS A CA 1
ATOM 2017 C C . LYS A 1 267 ? 17.243 51.215 27.241 1.00 23.31 267 LYS A C 1
ATOM 2018 O O . LYS A 1 267 ? 17.043 52.362 26.849 1.00 39.52 267 LYS A O 1
ATOM 2024 N N . SER A 1 268 ? 16.361 50.543 27.971 1.00 30.19 268 SER A N 1
ATOM 2025 C CA . SER A 1 268 ? 15.104 51.170 28.343 1.00 36.19 268 SER A CA 1
ATOM 2026 C C . SER A 1 268 ? 15.431 52.239 29.367 1.00 44.53 268 SER A C 1
ATOM 2027 O O . SER A 1 268 ? 14.907 53.355 29.306 1.00 50.03 268 SER A O 1
ATOM 2030 N N . ASN A 1 269 ? 16.315 51.894 30.300 1.00 32.38 269 ASN A N 1
ATOM 2031 C CA . ASN A 1 269 ? 16.728 52.824 31.345 1.00 35.17 269 ASN A CA 1
ATOM 2032 C C . ASN A 1 269 ? 17.232 54.117 30.730 1.00 60.12 269 ASN A C 1
ATOM 2033 O O . ASN A 1 269 ? 16.861 55.210 31.164 1.00 30.52 269 ASN A O 1
ATOM 2038 N N . MET A 1 270 ? 18.081 53.989 29.716 1.00 19.08 270 MET A N 1
ATOM 2039 C CA . MET A 1 270 ? 18.658 55.164 29.076 1.00 40.58 270 MET A CA 1
ATOM 2040 C C . MET A 1 270 ? 17.634 56.034 28.353 1.00 23.14 270 MET A C 1
ATOM 2041 O O . MET A 1 270 ? 17.819 57.239 28.244 1.00 54.60 270 MET A O 1
ATOM 2046 N N . LEU A 1 271 ? 16.556 55.430 27.864 1.00 45.58 271 LEU A N 1
ATOM 2047 C CA . LEU A 1 271 ? 15.524 56.199 27.181 1.00 31.18 271 LEU A CA 1
ATOM 2048 C C . LEU A 1 271 ? 14.508 56.736 28.183 1.00 37.63 271 LEU A C 1
ATOM 2049 O O . LEU A 1 271 ? 13.650 57.544 27.838 1.00 34.22 271 LEU A O 1
ATOM 2054 N N . GLY A 1 272 ? 14.611 56.293 29.429 1.00 23.37 272 GLY A N 1
ATOM 2055 C CA . GLY A 1 272 ? 13.668 56.741 30.432 1.00 35.89 272 GLY A CA 1
ATOM 2056 C C . GLY A 1 272 ? 12.287 56.137 30.228 1.00 35.13 272 GLY A C 1
ATOM 2057 O O . GLY A 1 272 ? 11.282 56.725 30.614 1.00 60.61 272 GLY A O 1
ATOM 2058 N N . LYS A 1 273 ? 12.231 54.964 29.611 1.00 29.16 273 LYS A N 1
ATOM 2059 C CA . LYS A 1 273 ? 10.954 54.297 29.380 1.00 32.02 273 LYS A CA 1
ATOM 2060 C C . LYS A 1 273 ? 10.876 53.056 30.270 1.00 35.82 273 LYS A C 1
ATOM 2061 O O . LYS A 1 273 ? 11.822 52.274 30.362 1.00 43.43 273 LYS A O 1
ATOM 2067 N N . PRO A 1 274 ? 9.735 52.856 30.928 1.00 37.34 274 PRO A N 1
ATOM 2068 C CA . PRO A 1 274 ? 9.532 51.716 31.830 1.00 26.04 274 PRO A CA 1
ATOM 2069 C C . PRO A 1 274 ? 9.858 50.365 31.223 1.00 18.37 274 PRO A C 1
ATOM 2070 O O . PRO A 1 274 ? 9.548 50.113 30.056 1.00 29.51 274 PRO A O 1
ATOM 2074 N N . VAL A 1 275 ? 10.501 49.500 32.006 1.00 30.69 275 VAL A N 1
ATOM 2075 C CA . VAL A 1 275 ? 10.817 48.155 31.529 1.00 27.35 275 VAL A CA 1
ATOM 2076 C C . VAL A 1 275 ? 10.360 47.129 32.571 1.00 30.60 275 VAL A C 1
ATOM 2077 O O . VAL A 1 275 ? 10.579 47.297 33.773 1.00 26.71 275 VAL A O 1
ATOM 2081 N N . ILE A 1 276 ? 9.676 46.091 32.099 1.00 35.79 276 ILE A N 1
ATOM 2082 C CA . ILE A 1 276 ? 9.142 45.037 32.968 1.00 21.24 276 ILE A CA 1
ATOM 2083 C C . ILE A 1 276 ? 9.921 43.738 32.794 1.00 53.07 276 ILE A C 1
ATOM 2084 O O . ILE A 1 276 ? 10.128 43.281 31.660 1.00 31.32 276 ILE A O 1
ATOM 2089 N N . THR A 1 277 ? 10.350 43.148 33.910 1.00 27.26 277 THR A N 1
ATOM 2090 C CA . THR A 1 277 ? 11.076 41.876 33.863 1.00 41.83 277 THR A CA 1
ATOM 2091 C C . THR A 1 277 ? 10.019 40.803 34.109 1.00 36.12 277 THR A C 1
ATOM 2092 O O . THR A 1 277 ? 9.383 40.787 35.165 1.00 36.99 277 THR A O 1
ATOM 2096 N N . ALA A 1 278 ? 9.843 39.903 33.144 1.00 36.17 278 ALA A N 1
ATOM 2097 C CA . ALA A 1 278 ? 8.800 38.883 33.241 1.00 51.54 278 ALA A CA 1
ATOM 2098 C C . ALA A 1 278 ? 9.182 37.413 33.092 1.00 31.90 278 ALA A C 1
ATOM 2099 O O . ALA A 1 278 ? 10.223 37.071 32.541 1.00 36.49 278 ALA A O 1
ATOM 2101 N N . THR A 1 279 ? 8.2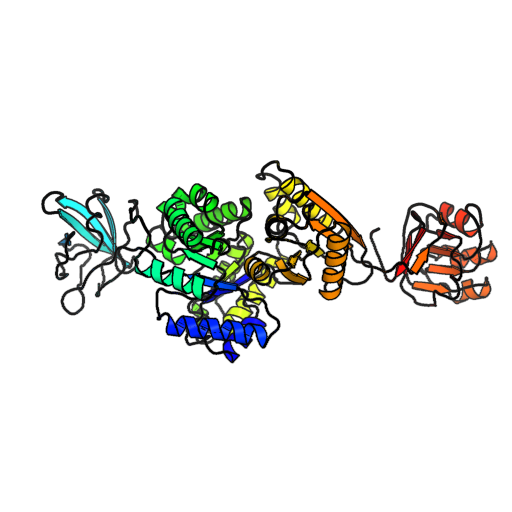81 36.557 33.569 1.00 47.58 279 THR A N 1
ATOM 2102 C CA . THR A 1 279 ? 8.418 35.101 33.526 1.00 52.16 279 THR A CA 1
ATOM 2103 C C . THR A 1 279 ? 9.534 34.572 34.406 1.00 30.78 279 THR A C 1
ATOM 2104 O O . THR A 1 279 ? 10.529 35.254 34.651 1.00 46.27 279 THR A O 1
ATOM 2108 N N . GLN A 1 280 ? 9.344 33.345 34.881 1.00 37.48 280 GLN A N 1
ATOM 2109 C CA . GLN A 1 280 ? 10.309 32.684 35.743 1.00 41.88 280 GLN A CA 1
ATOM 2110 C C . GLN A 1 280 ? 10.771 33.604 36.868 1.00 61.84 280 GLN A C 1
ATOM 2111 O O . GLN A 1 280 ? 11.965 33.770 37.082 1.00 54.78 280 GLN A O 1
ATOM 2117 N N . MET A 1 281 ? 9.820 34.187 37.591 1.00 42.60 281 MET A N 1
ATOM 2118 C CA . MET A 1 281 ? 10.151 35.073 38.697 1.00 50.86 281 MET A CA 1
ATOM 2119 C C . MET A 1 281 ? 10.102 34.325 40.032 1.00 62.64 281 MET A C 1
ATOM 2120 O O . MET A 1 281 ? 11.132 34.110 40.671 1.00 53.94 281 MET A O 1
ATOM 2125 N N . LEU A 1 282 ? 8.905 33.930 40.446 1.00 35.96 282 LEU A N 1
ATOM 2126 C CA . LEU A 1 282 ? 8.726 33.180 41.687 1.00 34.86 282 LEU A CA 1
ATOM 2127 C C . LEU A 1 282 ? 7.830 31.975 41.421 1.00 51.90 282 LEU A C 1
ATOM 2128 O O . LEU A 1 282 ? 6.978 31.627 42.234 1.00 32.64 282 LEU A O 1
ATOM 2133 N N . ASP A 1 283 ? 8.044 31.343 40.272 1.00 43.61 283 ASP A N 1
ATOM 2134 C CA . ASP A 1 283 ? 7.253 30.200 39.840 1.00 73.96 283 ASP A CA 1
ATOM 2135 C C . ASP A 1 283 ? 6.970 29.146 40.892 1.00 76.45 283 ASP A C 1
ATOM 2136 O O . ASP A 1 283 ? 5.857 28.628 40.976 1.00 80.36 283 ASP A O 1
ATOM 2141 N N . SER A 1 284 ? 7.968 28.829 41.699 1.00 52.46 284 SER A N 1
ATOM 2142 C CA . SER A 1 284 ? 7.782 27.815 42.719 1.00 59.79 284 SER A CA 1
ATOM 2143 C C . SER A 1 284 ? 6.724 28.232 43.736 1.00 65.42 284 SER A C 1
ATOM 2144 O O . SER A 1 284 ? 6.183 27.387 44.455 1.00 47.78 284 SER A O 1
ATOM 2147 N N . MET A 1 285 ? 6.422 29.526 43.792 1.00 26.81 285 MET A N 1
ATOM 2148 C CA . MET A 1 285 ? 5.442 30.009 44.755 1.00 28.23 285 MET A CA 1
ATOM 2149 C C . MET A 1 285 ? 3.991 29.679 44.422 1.00 30.73 285 MET A C 1
ATOM 2150 O O . MET A 1 285 ? 3.087 30.044 45.170 1.00 55.36 285 MET A O 1
ATOM 2155 N N . GLN A 1 286 ? 3.767 28.990 43.307 1.00 29.42 286 GLN A N 1
ATOM 2156 C CA . GLN A 1 286 ? 2.417 28.582 42.928 1.00 47.48 286 GLN A CA 1
ATOM 2157 C C . GLN A 1 286 ? 2.052 27.447 43.875 1.00 46.94 286 GLN A C 1
ATOM 2158 O O . GLN A 1 286 ? 0.883 27.234 44.200 1.00 58.94 286 GLN A O 1
ATOM 2164 N N . ARG A 1 287 ? 3.076 26.728 44.321 1.00 48.68 287 ARG A N 1
ATOM 2165 C CA . ARG A 1 287 ? 2.902 25.600 45.228 1.00 57.99 287 ARG A CA 1
ATOM 2166 C C . ARG A 1 287 ? 3.422 25.875 46.636 1.00 54.79 287 ARG A C 1
ATOM 2167 O O . ARG A 1 287 ? 3.008 25.223 47.592 1.00 51.25 287 ARG A O 1
ATOM 2175 N N . ASN A 1 288 ? 4.324 26.841 46.769 1.00 54.76 288 ASN A N 1
ATOM 2176 C CA . ASN A 1 288 ? 4.898 27.142 48.073 1.00 37.14 288 ASN A CA 1
ATOM 2177 C C . ASN A 1 288 ? 4.728 28.580 48.568 1.00 44.53 288 ASN A C 1
ATOM 2178 O O . ASN A 1 288 ? 4.691 29.530 47.782 1.00 59.87 288 ASN A O 1
ATOM 2183 N N . PRO A 1 289 ? 4.637 28.751 49.895 1.00 46.67 289 PRO A N 1
ATOM 2184 C CA . PRO A 1 289 ? 4.469 30.004 50.639 1.00 47.52 289 PRO A CA 1
ATOM 2185 C C . PRO A 1 289 ? 5.696 30.899 50.529 1.00 64.84 289 PRO A C 1
ATOM 2186 O O . PRO A 1 289 ? 5.610 32.118 50.686 1.00 68.52 289 PRO A O 1
ATOM 2190 N N . ARG A 1 290 ? 6.843 30.278 50.284 1.00 45.70 290 ARG A N 1
ATOM 2191 C CA . ARG A 1 290 ? 8.096 31.007 50.160 1.00 61.84 290 ARG A CA 1
ATOM 2192 C C . ARG A 1 290 ? 8.783 30.621 48.864 1.00 46.71 290 ARG A C 1
ATOM 2193 O O . ARG A 1 290 ? 8.505 29.569 48.290 1.00 57.95 290 ARG A O 1
ATOM 2201 N N . PRO A 1 291 ? 9.676 31.483 48.373 1.00 55.82 291 PRO A N 1
ATOM 2202 C CA . PRO A 1 291 ? 10.405 31.218 47.131 1.00 46.31 291 PRO A CA 1
ATOM 2203 C C . PRO A 1 291 ? 11.722 30.481 47.381 1.00 38.55 291 PRO A C 1
ATOM 2204 O O . PRO A 1 291 ? 12.072 30.172 48.520 1.00 40.60 291 PRO A O 1
ATOM 2208 N N . THR A 1 292 ? 12.443 30.205 46.301 1.00 39.65 292 THR A N 1
ATOM 2209 C CA . THR A 1 292 ? 13.746 29.553 46.381 1.00 43.43 292 THR A CA 1
ATOM 2210 C C . THR A 1 292 ? 14.843 30.625 46.446 1.00 48.68 292 THR A C 1
ATOM 2211 O O . THR A 1 292 ? 14.625 31.775 46.044 1.00 39.65 292 THR A O 1
ATOM 2215 N N . ARG A 1 293 ? 16.004 30.242 46.971 1.00 29.30 293 ARG A N 1
ATOM 2216 C CA . ARG A 1 293 ? 17.169 31.129 47.070 1.00 43.62 293 ARG A CA 1
ATOM 2217 C C . ARG A 1 293 ? 17.431 31.674 45.660 1.00 32.21 293 ARG A C 1
ATOM 2218 O O . ARG A 1 293 ? 17.711 32.859 45.457 1.00 32.23 293 ARG A O 1
ATOM 2226 N N . ALA A 1 294 ? 17.318 30.782 44.688 1.00 18.98 294 ALA A N 1
ATOM 2227 C CA . ALA A 1 294 ? 17.534 31.121 43.293 1.00 44.23 294 ALA A CA 1
ATOM 2228 C C . ALA A 1 294 ? 16.562 32.196 42.808 1.00 45.91 294 ALA A C 1
ATOM 2229 O O . ALA A 1 294 ? 16.968 33.213 42.241 1.00 53.25 294 ALA A O 1
ATOM 2231 N N . GLU A 1 295 ? 15.276 31.960 43.035 1.00 47.64 295 GLU A N 1
ATOM 2232 C CA . GLU A 1 295 ? 14.248 32.893 42.613 1.00 43.05 295 GLU A CA 1
ATOM 2233 C C . GLU A 1 295 ? 14.419 34.270 43.255 1.00 54.15 295 GLU A C 1
ATOM 2234 O O . GLU A 1 295 ? 14.237 35.294 42.597 1.00 46.63 295 GLU A O 1
ATOM 2240 N N . ALA A 1 296 ? 14.773 34.295 44.535 1.00 36.09 296 ALA A N 1
ATOM 2241 C CA . ALA A 1 296 ? 14.971 35.557 45.235 1.00 42.85 296 ALA A CA 1
ATOM 2242 C C . ALA A 1 296 ? 16.172 36.256 44.615 1.00 50.70 296 ALA A C 1
ATOM 2243 O O . ALA A 1 296 ? 16.198 37.479 44.469 1.00 34.30 296 ALA A O 1
ATOM 2245 N N . SER A 1 297 ? 17.156 35.452 44.237 1.00 38.39 297 SER A N 1
ATOM 2246 C CA . SER A 1 297 ? 18.386 35.938 43.636 1.00 38.58 297 SER A CA 1
ATOM 2247 C C . SER A 1 297 ? 18.152 36.510 42.245 1.00 52.41 297 SER A C 1
ATOM 2248 O O . SER A 1 297 ? 18.708 37.551 41.890 1.00 34.79 297 SER A O 1
ATOM 2251 N N . ASP A 1 298 ? 17.329 35.823 41.460 1.00 36.79 298 ASP A N 1
ATOM 2252 C CA . ASP A 1 298 ? 17.042 36.260 40.101 1.00 37.45 298 ASP A CA 1
ATOM 2253 C C . ASP A 1 298 ? 16.263 37.567 40.131 1.00 52.78 298 ASP A C 1
ATOM 2254 O O . ASP A 1 298 ? 16.522 38.468 39.339 1.00 36.09 298 ASP A O 1
ATOM 2259 N N . VAL A 1 299 ? 15.320 37.673 41.060 1.00 33.81 299 VAL A N 1
ATOM 2260 C CA . VAL A 1 299 ? 14.513 38.874 41.170 1.00 39.49 299 VAL A CA 1
ATOM 2261 C C . VAL A 1 299 ? 15.371 40.038 41.635 1.00 40.88 299 VAL A C 1
ATOM 2262 O O . VAL A 1 299 ? 15.349 41.116 41.044 1.00 44.07 299 VAL A O 1
ATOM 2266 N N . ALA A 1 300 ? 16.129 39.811 42.699 1.00 43.18 300 ALA A N 1
ATOM 2267 C CA . ALA A 1 300 ? 17.008 40.832 43.239 1.00 25.72 300 ALA A CA 1
ATOM 2268 C C . ALA A 1 300 ? 17.897 41.402 42.138 1.00 37.67 300 ALA A C 1
ATOM 2269 O O . ALA A 1 300 ? 18.103 42.613 42.035 1.00 32.11 300 ALA A O 1
ATOM 2271 N N . ASN A 1 301 ? 18.420 40.519 41.306 1.00 14.25 301 ASN A N 1
ATOM 2272 C CA . ASN A 1 301 ? 19.296 40.950 40.243 1.00 33.65 301 ASN A CA 1
ATOM 2273 C C . ASN A 1 301 ? 18.620 41.717 39.130 1.00 38.26 301 ASN A C 1
ATOM 2274 O O . ASN A 1 301 ? 19.234 42.599 38.531 1.00 29.07 301 ASN A O 1
ATOM 2279 N N . ALA A 1 302 ? 17.359 41.392 38.855 1.00 28.24 302 ALA A N 1
ATOM 2280 C CA . ALA A 1 302 ? 16.619 42.108 37.829 1.00 39.15 302 ALA A CA 1
ATOM 2281 C C . ALA A 1 302 ? 16.501 43.550 38.334 1.00 34.51 302 ALA A C 1
ATOM 2282 O O . ALA A 1 302 ? 16.536 44.502 37.556 1.00 36.98 302 ALA A O 1
ATOM 2284 N N . ILE A 1 303 ? 16.383 43.700 39.649 1.00 30.16 303 ILE A N 1
ATOM 2285 C CA . ILE A 1 303 ? 16.293 45.022 40.246 1.00 25.87 303 ILE A CA 1
ATOM 2286 C C . ILE A 1 303 ? 17.644 45.755 40.165 1.00 44.03 303 ILE A C 1
ATOM 2287 O O . ILE A 1 303 ? 17.691 46.937 39.811 1.00 30.26 303 ILE A O 1
ATOM 2292 N N . PHE A 1 304 ? 18.743 45.071 40.482 1.00 30.28 304 PHE A N 1
ATOM 2293 C CA . PHE A 1 304 ? 20.050 45.713 40.374 1.00 38.16 304 PHE A CA 1
ATOM 2294 C C . PHE A 1 304 ? 20.281 46.111 38.916 1.00 25.59 304 PHE A C 1
ATOM 2295 O O . PHE A 1 304 ? 20.932 47.114 38.654 1.00 22.90 304 PHE A O 1
ATOM 2303 N N . ASP A 1 305 ? 19.742 45.328 37.976 1.00 25.96 305 ASP A N 1
ATOM 2304 C CA . ASP A 1 305 ? 19.882 45.617 36.535 1.00 19.09 305 ASP A CA 1
ATOM 2305 C C . ASP A 1 305 ? 19.193 46.915 36.131 1.00 46.26 305 ASP A C 1
ATOM 2306 O O . ASP A 1 305 ? 19.556 47.522 35.128 1.00 37.09 305 ASP A O 1
ATOM 2311 N N . GLY A 1 306 ? 18.182 47.320 36.897 1.00 30.08 306 GLY A N 1
ATOM 2312 C CA . GLY A 1 306 ? 17.478 48.551 36.595 1.00 33.20 306 GLY A CA 1
ATOM 2313 C C . GLY A 1 306 ? 16.024 48.428 36.165 1.00 45.38 306 GLY A C 1
ATOM 2314 O O . GLY A 1 306 ? 15.439 49.407 35.717 1.00 28.58 306 GLY A O 1
ATOM 2315 N N . THR A 1 307 ? 15.423 47.251 36.295 1.00 20.69 307 THR A N 1
ATOM 2316 C CA . THR A 1 307 ? 14.026 47.096 35.890 1.00 32.41 307 THR A CA 1
ATOM 2317 C C . THR A 1 307 ? 13.061 47.998 36.688 1.00 37.43 307 THR A C 1
ATOM 2318 O O . THR A 1 307 ? 13.164 48.105 37.909 1.00 34.44 307 THR A O 1
ATOM 2322 N N . ASP A 1 308 ? 12.125 48.652 36.007 1.00 35.56 308 ASP A N 1
ATOM 2323 C CA . ASP A 1 308 ? 11.163 49.507 36.715 1.00 36.95 308 ASP A CA 1
ATOM 2324 C C . ASP A 1 308 ? 10.181 48.653 37.474 1.00 34.89 308 ASP A C 1
ATOM 2325 O O . ASP A 1 308 ? 9.730 49.017 38.565 1.00 32.81 308 ASP A O 1
ATOM 2330 N N . ALA A 1 309 ? 9.845 47.512 36.884 1.00 40.29 309 ALA A N 1
ATOM 2331 C CA . ALA A 1 309 ? 8.872 46.626 37.489 1.00 29.97 309 ALA A CA 1
ATOM 2332 C C . ALA A 1 309 ? 9.173 45.153 37.279 1.00 31.96 309 ALA A C 1
ATOM 2333 O O . ALA A 1 309 ? 9.903 44.776 36.360 1.00 29.85 309 ALA A O 1
ATOM 2335 N N . VAL A 1 310 ? 8.585 44.329 38.145 1.00 38.83 310 VAL A N 1
ATOM 2336 C CA . VAL A 1 310 ? 8.720 42.876 38.081 1.00 36.76 310 VAL A CA 1
ATOM 2337 C C . VAL A 1 310 ? 7.309 42.344 37.846 1.00 42.19 310 VAL A C 1
ATOM 2338 O O . VAL A 1 310 ? 6.338 42.937 38.300 1.00 39.09 310 VAL A O 1
ATOM 2342 N N . MET A 1 311 ? 7.186 41.233 37.135 1.00 46.94 311 MET A N 1
ATOM 2343 C CA . MET A 1 311 ? 5.865 40.690 36.844 1.00 41.51 311 MET A CA 1
ATOM 2344 C C . MET A 1 311 ? 5.609 39.274 37.348 1.00 23.71 311 MET A C 1
ATOM 2345 O O . MET A 1 311 ? 6.460 38.394 37.259 1.00 45.19 311 MET A O 1
ATOM 2350 N N . LEU A 1 312 ? 4.416 39.071 37.881 1.00 48.50 312 LEU A N 1
ATOM 2351 C CA . LEU A 1 312 ? 4.010 37.763 38.361 1.00 57.00 312 LEU A CA 1
ATOM 2352 C C . LEU A 1 312 ? 3.012 37.205 37.350 1.00 50.76 312 LEU A C 1
ATOM 2353 O O . LEU A 1 312 ? 2.170 37.937 36.826 1.00 56.61 312 LEU A O 1
ATOM 2358 N N . SER A 1 313 ? 3.123 35.915 37.060 1.00 35.29 313 SER A N 1
ATOM 2359 C CA . SER A 1 313 ? 2.216 35.268 36.122 1.00 39.61 313 SER A CA 1
ATOM 2360 C C . SER A 1 313 ? 1.337 34.249 36.852 1.00 34.30 313 SER A C 1
ATOM 2361 O O . SER A 1 313 ? 0.410 34.623 37.576 1.00 40.01 313 SER A O 1
ATOM 2364 N N . GLY A 1 314 ? 1.632 32.969 36.669 1.00 48.37 314 GLY A N 1
ATOM 2365 C CA . GLY A 1 314 ? 0.856 31.941 37.329 1.00 27.87 314 GLY A CA 1
ATOM 2366 C C . GLY A 1 314 ? 0.831 32.058 38.844 1.00 46.34 314 GLY A C 1
ATOM 2367 O O . GLY A 1 314 ? -0.097 31.557 39.476 1.00 40.33 314 GLY A O 1
ATOM 2368 N N . GLU A 1 315 ? 1.831 32.718 39.430 1.00 34.69 315 GLU A N 1
ATOM 2369 C CA . GLU A 1 315 ? 1.909 32.870 40.887 1.00 35.26 315 GLU A CA 1
ATOM 2370 C C . GLU A 1 315 ? 0.709 33.612 41.441 1.00 44.44 315 GLU A C 1
ATOM 2371 O O . GLU A 1 315 ? 0.348 33.440 42.603 1.00 50.90 315 GLU A O 1
ATOM 2377 N N . THR A 1 316 ? 0.104 34.456 40.613 1.00 41.78 316 THR A N 1
ATOM 2378 C CA . THR A 1 316 ? -1.051 35.230 41.042 1.00 47.56 316 THR A CA 1
ATOM 2379 C C . THR A 1 316 ? -2.275 34.891 40.213 1.00 24.36 316 THR A C 1
ATOM 2380 O O . THR A 1 316 ? -3.406 35.188 40.597 1.00 60.76 316 THR A O 1
ATOM 2384 N N . ALA A 1 317 ? -2.042 34.269 39.068 1.00 35.49 317 ALA A N 1
ATOM 2385 C CA . ALA A 1 317 ? -3.123 33.897 38.174 1.00 42.73 317 ALA A CA 1
ATOM 2386 C C . ALA A 1 317 ? -3.850 32.634 38.637 1.00 57.44 317 ALA A C 1
ATOM 2387 O O . ALA A 1 317 ? -5.079 32.620 38.733 1.00 85.94 317 ALA A O 1
ATOM 2389 N N . ALA A 1 318 ? -3.090 31.583 38.940 1.00 59.18 318 ALA A N 1
ATOM 2390 C CA . ALA A 1 318 ? -3.679 30.316 39.362 1.00 59.96 318 ALA A CA 1
ATOM 2391 C C . ALA A 1 318 ? -3.045 29.673 40.591 1.00 45.13 318 ALA A C 1
ATOM 2392 O O . ALA A 1 318 ? -3.642 28.792 41.200 1.00 63.28 318 ALA A O 1
ATOM 2394 N N . GLY A 1 319 ? -1.843 30.109 40.953 1.00 72.80 319 GLY A N 1
ATOM 2395 C CA . GLY A 1 319 ? -1.152 29.536 42.099 1.00 67.70 319 GLY A CA 1
ATOM 2396 C C . GLY A 1 319 ? -1.932 29.456 43.400 1.00 57.62 319 GLY A C 1
ATOM 2397 O O . GLY A 1 319 ? -3.064 29.914 43.482 1.00 40.74 319 GLY A O 1
ATOM 2398 N N . GLN A 1 320 ? -1.305 28.883 44.425 1.00 40.59 320 GLN A N 1
ATOM 2399 C CA . GLN A 1 320 ? -1.922 28.724 45.737 1.00 37.00 320 GLN A CA 1
ATOM 2400 C C . GLN A 1 320 ? -1.623 29.835 46.738 1.00 56.12 320 GLN A C 1
ATOM 2401 O O . GLN A 1 320 ? -2.246 29.889 47.802 1.00 45.24 320 GLN A O 1
ATOM 2407 N N . TYR A 1 321 ? -0.673 30.710 46.417 1.00 50.65 321 TYR A N 1
ATOM 2408 C CA . TYR A 1 321 ? -0.302 31.791 47.335 1.00 55.86 321 TYR A CA 1
ATOM 2409 C C . TYR A 1 321 ? -0.154 33.159 46.664 1.00 76.05 321 TYR A C 1
ATOM 2410 O O . TYR A 1 321 ? 0.863 33.839 46.839 1.00 65.77 321 TYR A O 1
ATOM 2419 N N . PRO A 1 322 ? -1.177 33.592 45.911 1.00 72.31 322 PRO A N 1
ATOM 2420 C CA . PRO A 1 322 ? -1.174 34.877 45.204 1.00 72.96 322 PRO A CA 1
ATOM 2421 C C . PRO A 1 322 ? -0.696 36.054 46.045 1.00 75.60 322 PRO A C 1
ATOM 2422 O O . PRO A 1 322 ? 0.312 36.695 45.730 1.00 51.52 322 PRO A O 1
ATOM 2426 N N . VAL A 1 323 ? -1.434 36.332 47.114 1.00 49.69 323 VAL A N 1
ATOM 2427 C CA . VAL A 1 323 ? -1.117 37.438 48.001 1.00 73.55 323 VAL A CA 1
ATOM 2428 C C . VAL A 1 323 ? 0.269 37.299 48.611 1.00 69.49 323 VAL A C 1
ATOM 2429 O O . VAL A 1 323 ? 0.897 38.295 48.964 1.00 53.80 323 VAL A O 1
ATOM 2433 N N . GLU A 1 324 ? 0.752 36.067 48.733 1.00 46.10 324 GLU A N 1
ATOM 2434 C CA . GLU A 1 324 ? 2.075 35.858 49.291 1.00 49.85 324 GLU A CA 1
ATOM 2435 C C . GLU A 1 324 ? 3.131 36.202 48.249 1.00 67.59 324 GLU A C 1
ATOM 2436 O O . GLU A 1 324 ? 4.128 36.846 48.562 1.00 40.55 324 GLU A O 1
ATOM 2442 N N . ALA A 1 325 ? 2.908 35.784 47.009 1.00 45.20 325 ALA A N 1
ATOM 2443 C CA . ALA A 1 325 ? 3.854 36.083 45.943 1.00 40.45 325 ALA A CA 1
ATOM 2444 C C . ALA A 1 325 ? 4.081 37.594 45.866 1.00 64.94 325 ALA A C 1
ATOM 2445 O O . ALA A 1 325 ? 5.218 38.049 45.788 1.00 25.57 325 ALA A O 1
ATOM 2447 N N . VAL A 1 326 ? 2.994 38.365 45.887 1.00 42.02 326 VAL A N 1
ATOM 2448 C CA . VAL A 1 326 ? 3.089 39.822 45.832 1.00 29.52 326 VAL A CA 1
ATOM 2449 C C . VAL A 1 326 ? 3.863 40.332 47.037 1.00 38.13 326 VAL A C 1
ATOM 2450 O O . VAL A 1 326 ? 4.719 41.212 46.915 1.00 40.54 326 VAL A O 1
ATOM 2454 N N . LYS A 1 327 ? 3.559 39.769 48.201 1.00 33.59 327 LYS A N 1
ATOM 2455 C CA . LYS A 1 327 ? 4.219 40.156 49.445 1.00 48.59 327 LYS A CA 1
ATOM 2456 C C . LYS A 1 327 ? 5.721 39.904 49.454 1.00 38.78 327 LYS A C 1
ATOM 2457 O O . LYS A 1 327 ? 6.489 40.755 49.913 1.00 50.28 327 LYS A O 1
ATOM 2463 N N . THR A 1 328 ? 6.151 38.738 48.978 1.00 42.82 328 THR A N 1
ATOM 2464 C CA . THR A 1 328 ? 7.583 38.458 48.968 1.00 65.02 328 THR A CA 1
ATOM 2465 C C . THR A 1 328 ? 8.208 39.320 47.885 1.00 58.66 328 THR A C 1
ATOM 2466 O O . THR A 1 328 ? 9.316 39.832 48.048 1.00 41.46 328 THR A O 1
ATOM 2470 N N . MET A 1 329 ? 7.479 39.499 46.788 1.00 39.26 329 MET A N 1
ATOM 2471 C CA . MET A 1 329 ? 7.969 40.318 45.696 1.00 41.29 329 MET A CA 1
ATOM 2472 C C . MET A 1 329 ? 8.216 41.709 46.270 1.00 30.73 329 MET A C 1
ATOM 2473 O O . MET A 1 329 ? 9.219 42.350 45.980 1.00 51.06 329 MET A O 1
ATOM 2478 N N . HIS A 1 330 ? 7.309 42.151 47.128 1.00 50.63 330 HIS A N 1
ATOM 2479 C CA . HIS A 1 330 ? 7.435 43.447 47.772 1.00 25.42 330 HIS A CA 1
ATOM 2480 C C . HIS A 1 330 ? 8.646 43.479 48.700 1.00 52.46 330 HIS A C 1
ATOM 2481 O O . HIS A 1 330 ? 9.464 44.398 48.637 1.00 51.65 330 HIS A O 1
ATOM 2488 N N . GLN A 1 331 ? 8.760 42.469 49.557 1.00 45.94 331 GLN A N 1
ATOM 2489 C CA . GLN A 1 331 ? 9.865 42.406 50.503 1.00 33.68 331 GLN A CA 1
ATOM 2490 C C . GLN A 1 331 ? 11.208 42.283 49.814 1.00 41.38 331 GLN A C 1
ATOM 2491 O O . GLN A 1 331 ? 12.203 42.842 50.275 1.00 36.38 331 GLN A O 1
ATOM 2497 N N . ILE A 1 332 ? 11.242 41.545 48.713 1.00 24.63 332 ILE A N 1
ATOM 2498 C CA . ILE A 1 332 ? 12.481 41.376 47.975 1.00 27.83 332 ILE A CA 1
ATOM 2499 C C . ILE A 1 332 ? 12.948 42.713 47.399 1.00 55.60 332 ILE A C 1
ATOM 2500 O O . ILE A 1 332 ? 14.148 42.988 47.353 1.00 55.89 332 ILE A O 1
ATOM 2505 N N . ALA A 1 333 ? 11.997 43.544 46.976 1.00 41.78 333 ALA A N 1
ATOM 2506 C CA . ALA A 1 333 ? 12.316 44.849 46.407 1.00 37.16 333 ALA A CA 1
ATOM 2507 C C . ALA A 1 333 ? 12.899 45.778 47.460 1.00 52.85 333 ALA A C 1
ATOM 2508 O O . ALA A 1 333 ? 13.970 46.359 47.261 1.00 50.41 333 ALA A O 1
ATOM 2510 N N . LEU A 1 334 ? 12.194 45.921 48.578 1.00 43.75 334 LEU A N 1
ATOM 2511 C CA . LEU A 1 334 ? 12.661 46.786 49.657 1.00 47.87 334 LEU A CA 1
ATOM 2512 C C . LEU A 1 334 ? 14.079 46.449 50.096 1.00 38.41 334 LEU A C 1
ATOM 2513 O O . LEU A 1 334 ? 14.909 47.336 50.264 1.00 48.53 334 LEU A O 1
ATOM 2518 N N . ARG A 1 335 ? 14.350 45.162 50.270 1.00 32.73 335 ARG A N 1
ATOM 2519 C CA . ARG A 1 335 ? 15.661 44.710 50.716 1.00 35.09 335 ARG A CA 1
ATOM 2520 C C . ARG A 1 335 ? 16.783 45.006 49.717 1.00 35.74 335 ARG A C 1
ATOM 2521 O O . ARG A 1 335 ? 17.835 45.507 50.101 1.00 51.90 335 ARG A O 1
ATOM 2529 N N . THR A 1 336 ? 16.559 44.685 48.446 1.00 41.64 336 THR A N 1
ATOM 2530 C CA . THR A 1 336 ? 17.550 44.921 47.392 1.00 34.72 336 THR A CA 1
ATOM 2531 C C . THR A 1 336 ? 17.794 46.412 47.184 1.00 40.39 336 THR A C 1
ATOM 2532 O O . THR A 1 336 ? 18.925 46.848 46.971 1.00 54.42 336 THR A O 1
ATOM 2536 N N . GLU A 1 337 ? 16.722 47.188 47.235 1.00 24.12 337 GLU A N 1
ATOM 2537 C CA . GLU A 1 337 ? 16.819 48.623 47.031 1.00 47.02 337 GLU A CA 1
ATOM 2538 C C . GLU A 1 337 ? 17.750 49.343 47.997 1.00 32.81 337 GLU A C 1
ATOM 2539 O O . GLU A 1 337 ? 18.404 50.312 47.619 1.00 48.84 337 GLU A O 1
ATOM 2545 N N . GLN A 1 338 ? 17.831 48.869 49.234 1.00 36.44 338 GLN A N 1
ATOM 2546 C CA . GLN A 1 338 ? 18.721 49.495 50.212 1.00 38.27 338 GLN A CA 1
ATOM 2547 C C . GLN A 1 338 ? 20.166 49.434 49.709 1.00 25.91 338 GLN A C 1
ATOM 2548 O O . GLN A 1 338 ? 20.989 50.272 50.069 1.00 34.74 338 GLN A O 1
ATOM 2554 N N . ALA A 1 339 ? 20.461 48.440 48.872 1.00 40.42 339 ALA A N 1
ATOM 2555 C CA . ALA A 1 339 ? 21.805 48.242 48.319 1.00 22.52 339 ALA A CA 1
ATOM 2556 C C . ALA A 1 339 ? 22.104 49.064 47.069 1.00 50.76 339 ALA A C 1
ATOM 2557 O O . ALA A 1 339 ? 23.203 48.984 46.524 1.00 41.87 339 ALA A O 1
ATOM 2559 N N . LEU A 1 340 ? 21.137 49.849 46.606 1.00 41.88 340 LEU A N 1
ATOM 2560 C CA . LEU A 1 340 ? 21.351 50.648 45.406 1.00 35.27 340 LEU A CA 1
ATOM 2561 C C . LEU A 1 340 ? 22.351 51.780 45.591 1.00 44.50 340 LEU A C 1
ATOM 2562 O O . LEU A 1 340 ? 22.311 52.516 46.577 1.00 41.66 340 LEU A O 1
ATOM 2567 N N . GLU A 1 341 ? 23.249 51.903 44.621 1.00 42.24 341 GLU A N 1
ATOM 2568 C CA . GLU A 1 341 ? 24.285 52.925 44.631 1.00 32.30 341 GLU A CA 1
ATOM 2569 C C . GLU A 1 341 ? 23.776 54.128 43.838 1.00 43.60 341 GLU A C 1
ATOM 2570 O O . GLU A 1 341 ? 24.113 54.331 42.672 1.00 29.24 341 GLU A O 1
ATOM 2576 N N . HIS A 1 342 ? 22.946 54.918 44.499 1.00 30.47 342 HIS A N 1
ATOM 2577 C CA . HIS A 1 342 ? 22.317 56.077 43.902 1.00 39.25 342 HIS A CA 1
ATOM 2578 C C . HIS A 1 342 ? 23.217 57.120 43.256 1.00 21.63 342 HIS A C 1
ATOM 2579 O O . HIS A 1 342 ? 22.906 57.611 42.169 1.00 48.83 342 HIS A O 1
ATOM 2586 N N . ARG A 1 343 ? 24.314 57.464 43.913 1.00 39.26 343 ARG A N 1
ATOM 2587 C CA . ARG A 1 343 ? 25.231 58.451 43.354 1.00 59.34 343 ARG A CA 1
ATOM 2588 C C . ARG A 1 343 ? 25.767 57.923 42.028 1.00 48.35 343 ARG A C 1
ATOM 2589 O O . ARG A 1 343 ? 25.779 58.627 41.015 1.00 45.49 343 ARG A O 1
ATOM 2597 N N . ASP A 1 344 ? 26.199 56.668 42.048 1.00 41.82 344 ASP A N 1
ATOM 2598 C CA . ASP A 1 344 ? 26.753 56.028 40.867 1.00 51.53 344 ASP A CA 1
ATOM 2599 C C . ASP A 1 344 ? 25.791 56.015 39.696 1.00 26.29 344 ASP A C 1
ATOM 2600 O O . ASP A 1 344 ? 26.152 56.418 38.591 1.00 38.59 344 ASP A O 1
ATOM 2605 N N . ILE A 1 345 ? 24.574 55.542 39.934 1.00 35.25 345 ILE A N 1
ATOM 2606 C CA . ILE A 1 345 ? 23.581 55.474 38.876 1.00 26.09 345 ILE A CA 1
ATOM 2607 C C . ILE A 1 345 ? 23.402 56.842 38.252 1.00 33.05 345 ILE A C 1
ATOM 2608 O O . ILE A 1 345 ? 23.430 56.978 37.030 1.00 26.78 345 ILE A O 1
ATOM 2613 N N . LEU A 1 346 ? 23.237 57.854 39.098 1.00 29.25 346 LEU A N 1
ATOM 2614 C CA . LEU A 1 346 ? 23.054 59.220 38.626 1.00 50.54 346 LEU A CA 1
ATOM 2615 C C . LEU A 1 346 ? 24.210 59.599 37.713 1.00 35.51 346 LEU A C 1
ATOM 2616 O O . LEU A 1 346 ? 24.012 60.121 36.611 1.00 55.50 346 LEU A O 1
ATOM 2621 N N . SER A 1 347 ? 25.418 59.317 38.176 1.00 34.89 347 SER A N 1
ATOM 2622 C CA . SER A 1 347 ? 26.616 59.623 37.408 1.00 46.73 347 SER A CA 1
ATOM 2623 C C . SER A 1 347 ? 26.610 58.927 36.039 1.00 36.89 347 SER A C 1
ATOM 2624 O O . SER A 1 347 ? 26.976 59.524 35.026 1.00 45.42 347 SER A O 1
ATOM 2627 N N . GLN A 1 348 ? 26.178 57.670 36.015 1.00 33.91 348 GLN A N 1
ATOM 2628 C CA . GLN A 1 348 ? 26.122 56.889 34.781 1.00 39.49 348 GLN A CA 1
ATOM 2629 C C . GLN A 1 348 ? 25.062 57.436 33.828 1.00 51.45 348 GLN A C 1
ATOM 2630 O O . GLN A 1 348 ? 25.307 57.568 32.632 1.00 31.14 348 GLN A O 1
ATOM 2636 N N . ARG A 1 349 ? 23.885 57.746 34.362 1.00 34.51 349 ARG A N 1
ATOM 2637 C CA . ARG A 1 349 ? 22.801 58.287 33.553 1.00 39.53 349 ARG A CA 1
ATOM 2638 C C . ARG A 1 349 ? 23.117 59.680 33.038 1.00 35.26 349 ARG A C 1
ATOM 2639 O O . ARG A 1 349 ? 22.667 60.039 31.955 1.00 43.40 349 ARG A O 1
ATOM 2647 N N . THR A 1 350 ? 23.877 60.466 33.804 1.00 47.97 350 THR A N 1
ATOM 2648 C CA . THR A 1 350 ? 24.232 61.814 33.359 1.00 56.26 350 THR A CA 1
ATOM 2649 C C . THR A 1 350 ? 25.078 61.659 32.110 1.00 38.54 350 THR A C 1
ATOM 2650 O O . THR A 1 350 ? 24.890 62.353 31.111 1.00 54.69 350 THR A O 1
ATOM 2654 N N . LYS A 1 351 ? 26.029 60.743 32.194 1.00 47.73 351 LYS A N 1
ATOM 2655 C CA . LYS A 1 351 ? 26.877 60.420 31.067 1.00 46.69 351 LYS A CA 1
ATOM 2656 C C . LYS A 1 351 ? 25.853 59.663 30.227 1.00 52.87 351 LYS A C 1
ATOM 2657 O O . LYS A 1 351 ? 24.754 59.404 30.702 1.00 88.91 351 LYS A O 1
ATOM 2663 N N . GLU A 1 352 ? 26.175 59.312 28.995 1.00 38.56 352 GLU A N 1
ATOM 2664 C CA . GLU A 1 352 ? 25.218 58.568 28.169 1.00 81.10 352 GLU A CA 1
ATOM 2665 C C . GLU A 1 352 ? 23.841 59.234 28.050 1.00 43.52 352 GLU A C 1
ATOM 2666 O O . GLU A 1 352 ? 22.907 58.654 27.499 1.00 69.69 352 GLU A O 1
ATOM 2672 N N . SER A 1 353 ? 23.718 60.448 28.567 1.00 36.67 353 SER A N 1
ATOM 2673 C CA . SER A 1 353 ? 22.467 61.183 28.486 1.00 40.15 353 SER A CA 1
ATOM 2674 C C . SER A 1 353 ? 22.585 62.262 27.425 1.00 61.08 353 SER A C 1
ATOM 2675 O O . SER A 1 353 ? 23.641 62.878 27.269 1.00 42.52 353 SER A O 1
ATOM 2678 N N . GLN A 1 354 ? 21.502 62.503 26.700 1.00 37.99 354 GLN A N 1
ATOM 2679 C CA . GLN A 1 354 ? 21.529 63.531 25.669 1.00 85.19 354 GLN A CA 1
ATOM 2680 C C . GLN A 1 354 ? 21.465 64.925 26.283 1.00 41.97 354 GLN A C 1
ATOM 2681 O O . GLN A 1 354 ? 20.764 65.150 27.263 1.00 36.90 354 GLN A O 1
ATOM 2687 N N . THR A 1 355 ? 22.214 65.851 25.703 1.00 30.19 355 THR A N 1
ATOM 2688 C CA . THR A 1 355 ? 22.249 67.224 26.182 1.00 36.76 355 THR A CA 1
ATOM 2689 C C . THR A 1 355 ? 20.934 67.934 25.892 1.00 21.35 355 THR A C 1
ATOM 2690 O O . THR A 1 355 ? 20.730 68.458 24.800 1.00 38.43 355 THR A O 1
ATOM 2694 N N . THR A 1 356 ? 20.050 67.954 26.882 1.00 31.54 356 THR A N 1
ATOM 2695 C CA . THR A 1 356 ? 18.754 68.607 26.746 1.00 34.25 356 THR A CA 1
ATOM 2696 C C . THR A 1 356 ? 18.450 69.458 27.979 1.00 40.97 356 THR A C 1
ATOM 2697 O O . THR A 1 356 ? 19.108 69.338 29.018 1.00 46.16 356 THR A O 1
ATOM 2701 N N . ILE A 1 357 ? 17.447 70.317 27.861 1.00 48.63 357 ILE A N 1
ATOM 2702 C CA . ILE A 1 357 ? 17.066 71.167 28.973 1.00 35.17 357 ILE A CA 1
ATOM 2703 C C . ILE A 1 357 ? 16.441 70.306 30.054 1.00 39.89 357 ILE A C 1
ATOM 2704 O O . ILE A 1 357 ? 16.743 70.453 31.237 1.00 31.29 357 ILE A O 1
ATOM 2709 N N . THR A 1 358 ? 15.580 69.391 29.632 1.00 30.24 358 THR A N 1
ATOM 2710 C CA . THR A 1 358 ? 14.909 68.500 30.557 1.00 21.49 358 THR A CA 1
ATOM 2711 C C . THR A 1 358 ? 15.946 67.694 31.331 1.00 29.51 358 THR A C 1
ATOM 2712 O O . THR A 1 358 ? 15.870 67.573 32.554 1.00 28.77 358 THR A O 1
ATOM 2716 N N . ASP A 1 359 ? 16.925 67.154 30.623 1.00 24.67 359 ASP A N 1
ATOM 2717 C CA . ASP A 1 359 ? 17.952 66.364 31.277 1.00 31.40 359 ASP A CA 1
ATOM 2718 C C . ASP A 1 359 ? 18.870 67.180 32.167 1.00 39.14 359 ASP A C 1
ATOM 2719 O O . ASP A 1 359 ? 19.408 66.667 33.150 1.00 44.89 359 ASP A O 1
ATOM 2724 N N . ALA A 1 360 ? 19.037 68.457 31.843 1.00 28.50 360 ALA A N 1
ATOM 2725 C CA . ALA A 1 360 ? 19.899 69.292 32.651 1.00 19.68 360 ALA A CA 1
ATOM 2726 C C . ALA A 1 360 ? 19.203 69.598 33.979 1.00 35.41 360 ALA A C 1
ATOM 2727 O O . ALA A 1 360 ? 19.842 69.674 35.027 1.00 40.06 360 ALA A O 1
ATOM 2729 N N . ILE A 1 361 ? 17.887 69.759 33.926 1.00 38.28 361 ILE A N 1
ATOM 2730 C CA . ILE A 1 361 ? 17.111 70.045 35.120 1.00 26.95 361 ILE A CA 1
ATOM 2731 C C . ILE A 1 361 ? 17.011 68.775 35.946 1.00 27.91 361 ILE A C 1
ATOM 2732 O O . ILE A 1 361 ? 17.149 68.812 37.162 1.00 28.27 361 ILE A O 1
ATOM 2737 N N . GLY A 1 362 ? 16.787 67.651 35.274 1.00 22.73 362 GLY A N 1
ATOM 2738 C CA . GLY A 1 362 ? 16.695 66.375 35.963 1.00 32.91 362 GLY A CA 1
ATOM 2739 C C . GLY A 1 362 ? 17.974 66.055 36.722 1.00 39.68 362 GLY A C 1
ATOM 2740 O O . GLY A 1 362 ? 17.939 65.651 37.882 1.00 38.05 362 GLY A O 1
ATOM 2741 N N . GLN A 1 363 ? 19.116 66.240 36.072 1.00 33.93 363 GLN A N 1
ATOM 2742 C CA . GLN A 1 363 ? 20.390 65.973 36.720 1.00 46.78 363 GLN A CA 1
ATOM 2743 C C . GLN A 1 363 ? 20.602 66.914 37.904 1.00 51.55 363 GLN A C 1
ATOM 2744 O O . GLN A 1 363 ? 21.096 66.509 38.957 1.00 29.63 363 GLN A O 1
ATOM 2750 N N . SER A 1 364 ? 20.223 68.173 37.720 1.00 33.19 364 SER A N 1
ATOM 2751 C CA . SER A 1 364 ? 20.362 69.166 38.764 1.00 21.31 364 SER A CA 1
ATOM 2752 C C . SER A 1 364 ? 19.476 68.779 39.950 1.00 41.66 364 SER A C 1
ATOM 2753 O O . SER A 1 364 ? 19.882 68.891 41.106 1.00 30.22 364 SER A O 1
ATOM 2756 N N . VAL A 1 365 ? 18.264 68.321 39.647 1.00 26.04 365 VAL A N 1
ATOM 2757 C CA . VAL A 1 365 ? 17.312 67.898 40.662 1.00 32.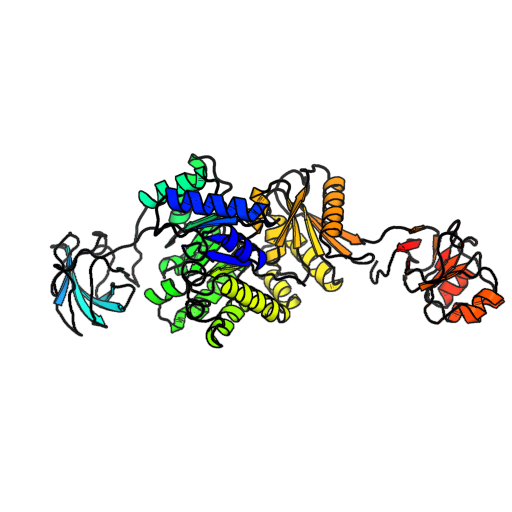25 365 VAL A CA 1
ATOM 2758 C C . VAL A 1 365 ? 17.861 66.699 41.405 1.00 30.71 365 VAL A C 1
ATOM 2759 O O . VAL A 1 365 ? 17.841 66.648 42.631 1.00 30.96 365 VAL A O 1
ATOM 2763 N N . ALA A 1 366 ? 18.352 65.731 40.641 1.00 30.26 366 ALA A N 1
ATOM 2764 C CA . ALA A 1 366 ? 18.881 64.504 41.203 1.00 24.44 366 ALA A CA 1
ATOM 2765 C C . ALA A 1 366 ? 20.118 64.737 42.062 1.00 38.77 366 ALA A C 1
ATOM 2766 O O . ALA A 1 366 ? 20.279 64.112 43.112 1.00 23.64 366 ALA A O 1
ATOM 2768 N N . HIS A 1 367 ? 20.990 65.636 41.620 1.00 22.69 367 HIS A N 1
ATOM 2769 C CA . HIS A 1 367 ? 22.217 65.906 42.361 1.00 58.15 367 HIS A CA 1
ATOM 2770 C C . HIS A 1 367 ? 21.891 66.640 43.655 1.00 38.57 367 HIS A C 1
ATOM 2771 O O . HIS A 1 367 ? 22.414 66.312 44.717 1.00 38.94 367 HIS A O 1
ATOM 2778 N N . THR A 1 368 ? 21.012 67.626 43.553 1.00 28.56 368 THR A N 1
ATOM 2779 C CA . THR A 1 368 ? 20.606 68.416 44.701 1.00 21.73 368 THR A CA 1
ATOM 2780 C C . THR A 1 368 ? 19.881 67.549 45.713 1.00 25.48 368 THR A C 1
ATOM 2781 O O . THR A 1 368 ? 20.129 67.652 46.912 1.00 38.23 368 THR A O 1
ATOM 2785 N N . ALA A 1 369 ? 18.995 66.685 45.229 1.00 24.08 369 ALA A N 1
ATOM 2786 C CA . ALA A 1 369 ? 18.245 65.800 46.117 1.00 37.93 369 ALA A CA 1
ATOM 2787 C C . ALA A 1 369 ? 19.204 64.931 46.929 1.00 47.10 369 ALA A C 1
ATOM 2788 O O . ALA A 1 369 ? 18.940 64.627 48.094 1.00 38.59 369 ALA A O 1
ATOM 2790 N N . LEU A 1 370 ? 20.313 64.537 46.303 1.00 33.19 370 LEU A N 1
ATOM 2791 C CA . LEU A 1 370 ? 21.334 63.704 46.947 1.00 32.15 370 LEU A CA 1
ATOM 2792 C C . LEU A 1 370 ? 22.206 64.486 47.933 1.00 31.97 370 LEU A C 1
ATOM 2793 O O . LEU A 1 370 ? 22.380 64.070 49.073 1.00 45.84 370 LEU A O 1
ATOM 2798 N N . ASN A 1 371 ? 22.744 65.620 47.496 1.00 23.16 371 ASN A N 1
ATOM 2799 C CA . ASN A 1 371 ? 23.603 66.435 48.347 1.00 26.39 371 ASN A CA 1
ATOM 2800 C C . ASN A 1 371 ? 22.896 66.983 49.576 1.00 51.72 371 ASN A C 1
ATOM 2801 O O . ASN A 1 371 ? 23.490 67.097 50.646 1.00 45.63 371 ASN A O 1
ATOM 2806 N N . LEU A 1 372 ? 21.632 67.343 49.414 1.00 36.84 372 LEU A N 1
ATOM 2807 C CA . LEU A 1 372 ? 20.854 67.886 50.518 1.00 53.97 372 LEU A CA 1
ATOM 2808 C C . LEU A 1 372 ? 20.069 66.793 51.231 1.00 41.72 372 LEU A C 1
ATOM 2809 O O . LEU A 1 372 ? 19.425 67.037 52.249 1.00 51.09 372 LEU A O 1
ATOM 2814 N N . ASP A 1 373 ? 20.141 65.581 50.697 1.00 49.45 373 ASP A N 1
ATOM 2815 C CA . ASP A 1 373 ? 19.429 64.451 51.271 1.00 41.05 373 ASP A CA 1
ATOM 2816 C C . ASP A 1 373 ? 17.990 64.876 51.548 1.00 51.06 373 ASP A C 1
ATOM 2817 O O . ASP A 1 373 ? 17.532 64.851 52.682 1.00 38.32 373 ASP A O 1
ATOM 2822 N N . VAL A 1 374 ? 17.285 65.268 50.494 1.00 34.51 374 VAL A N 1
ATOM 2823 C CA . VAL A 1 374 ? 15.914 65.722 50.618 1.00 32.60 374 VAL A CA 1
ATOM 2824 C C . VAL A 1 374 ? 14.914 64.597 50.896 1.00 45.93 374 VAL A C 1
ATOM 2825 O O . VAL A 1 374 ? 15.127 63.434 50.537 1.00 31.39 374 VAL A O 1
ATOM 2829 N N . ALA A 1 375 ? 13.814 64.966 51.540 1.00 32.18 375 ALA A N 1
ATOM 2830 C CA . ALA A 1 375 ? 12.770 64.017 51.899 1.00 28.70 375 ALA A CA 1
ATOM 2831 C C . ALA A 1 375 ? 11.944 63.611 50.697 1.00 33.83 375 ALA A C 1
ATOM 2832 O O . ALA A 1 375 ? 11.277 62.586 50.724 1.00 23.96 375 ALA A O 1
ATOM 2834 N N . ALA A 1 376 ? 11.968 64.410 49.638 1.00 34.83 376 ALA A N 1
ATOM 2835 C CA . ALA A 1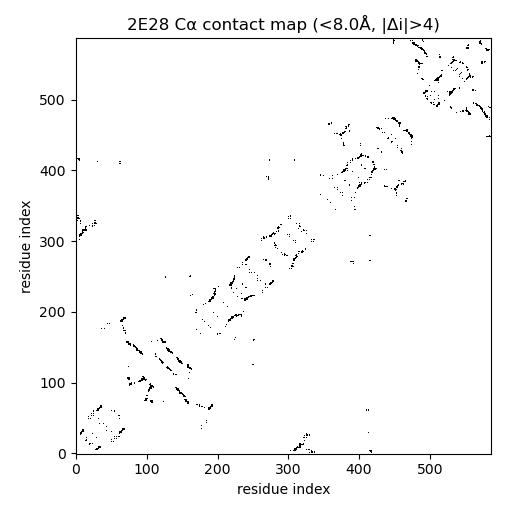 376 ? 11.192 64.029 48.474 1.00 34.14 376 ALA A CA 1
ATOM 2836 C C . ALA A 1 376 ? 11.343 64.952 47.283 1.00 34.73 376 ALA A C 1
ATOM 2837 O O . ALA A 1 376 ? 11.676 66.132 47.423 1.00 37.29 376 ALA A O 1
ATOM 2839 N N . ILE A 1 377 ? 11.098 64.385 46.107 1.00 25.19 377 ILE A N 1
ATOM 2840 C CA . ILE A 1 377 ? 11.136 65.126 44.855 1.00 29.67 377 ILE A CA 1
ATOM 2841 C C . ILE A 1 377 ? 9.681 65.134 44.405 1.00 38.01 377 ILE A C 1
ATOM 2842 O O . ILE A 1 377 ? 9.121 64.090 44.077 1.00 42.53 377 ILE A O 1
ATOM 2847 N N . VAL A 1 378 ? 9.064 66.307 44.416 1.00 27.21 378 VAL A N 1
ATOM 2848 C CA . VAL A 1 378 ? 7.672 66.429 44.028 1.00 36.06 378 VAL A CA 1
ATOM 2849 C C . VAL A 1 378 ? 7.562 66.943 42.604 1.00 33.77 378 VAL A C 1
ATOM 2850 O O . VAL A 1 378 ? 8.248 67.888 42.221 1.00 41.81 378 VAL A O 1
ATOM 2854 N N . THR A 1 379 ? 6.679 66.333 41.824 1.00 41.31 379 THR A N 1
ATOM 2855 C CA . THR A 1 379 ? 6.532 66.741 40.441 1.00 28.15 379 THR A CA 1
ATOM 2856 C C . THR A 1 379 ? 5.109 66.943 39.919 1.00 41.56 379 THR A C 1
ATOM 2857 O O . THR A 1 379 ? 4.476 66.005 39.425 1.00 33.58 379 THR A O 1
ATOM 2861 N N . PRO A 1 380 ? 4.572 68.163 40.044 1.00 35.17 380 PRO A N 1
ATOM 2862 C CA . PRO A 1 380 ? 3.218 68.351 39.515 1.00 33.26 380 PRO A CA 1
ATOM 2863 C C . PRO A 1 380 ? 3.397 68.050 38.026 1.00 38.27 380 PRO A C 1
ATOM 2864 O O . PRO A 1 380 ? 4.364 68.511 37.411 1.00 45.87 380 PRO A O 1
ATOM 2868 N N . THR A 1 381 ? 2.491 67.271 37.447 1.00 35.10 381 THR A N 1
ATOM 2869 C CA . THR A 1 381 ? 2.645 66.877 36.051 1.00 23.79 381 THR A CA 1
ATOM 2870 C C . THR A 1 381 ? 1.335 66.812 35.280 1.00 37.32 381 THR A C 1
ATOM 2871 O O . THR A 1 381 ? 0.288 66.463 35.828 1.00 32.94 381 THR A O 1
ATOM 2875 N N . VAL A 1 382 ? 1.412 67.147 33.996 1.00 36.23 382 VAL A N 1
ATOM 2876 C CA . VAL A 1 382 ? 0.242 67.132 33.139 1.00 27.24 382 VAL A CA 1
ATOM 2877 C C . VAL A 1 382 ? 0.027 65.774 32.489 1.00 34.32 382 VAL A C 1
ATOM 2878 O O . VAL A 1 382 ? -1.091 65.268 32.465 1.00 40.94 382 VAL A O 1
ATOM 2882 N N . SER A 1 383 ? 1.092 65.181 31.960 1.00 40.73 383 SER A N 1
ATOM 2883 C CA . SER A 1 383 ? 0.969 63.879 31.311 1.00 39.14 383 SER A CA 1
ATOM 2884 C C . SER A 1 383 ? 1.920 62.853 31.908 1.00 61.47 383 SER A C 1
ATOM 2885 O O . SER A 1 383 ? 1.939 61.700 31.473 1.00 39.85 383 SER A O 1
ATOM 2888 N N . GLY A 1 384 ? 2.714 63.285 32.888 1.00 46.76 384 GLY A N 1
ATOM 2889 C CA . GLY A 1 384 ? 3.658 62.398 33.546 1.00 36.97 384 GLY A CA 1
ATOM 2890 C C . GLY A 1 384 ? 5.102 62.441 33.068 1.00 56.31 384 GLY A C 1
ATOM 2891 O O . GLY A 1 384 ? 5.935 61.690 33.578 1.00 38.96 384 GLY A O 1
ATOM 2892 N N . LYS A 1 385 ? 5.416 63.317 32.114 1.00 42.41 385 LYS A N 1
ATOM 2893 C CA . LYS A 1 385 ? 6.780 63.399 31.577 1.00 42.41 385 LYS A CA 1
ATOM 2894 C C . LYS A 1 385 ? 7.873 63.650 32.604 1.00 32.36 385 LYS A C 1
ATOM 2895 O O . LYS A 1 385 ? 8.858 62.906 32.678 1.00 35.41 385 LYS A O 1
ATOM 2901 N N . THR A 1 386 ? 7.701 64.702 33.390 1.00 27.04 386 THR A N 1
ATOM 2902 C CA . THR A 1 386 ? 8.677 65.053 34.405 1.00 36.89 386 THR A CA 1
ATOM 2903 C C . THR A 1 386 ? 8.937 63.909 35.395 1.00 33.29 386 THR A C 1
ATOM 2904 O O . THR A 1 386 ? 10.082 63.590 35.688 1.00 41.55 386 THR A O 1
ATOM 2908 N N . PRO A 1 387 ? 7.877 63.274 35.915 1.00 51.46 387 PRO A N 1
ATOM 2909 C CA . PRO A 1 387 ? 8.117 62.183 36.860 1.00 38.04 387 PRO A CA 1
ATOM 2910 C C . PRO A 1 387 ? 8.905 61.048 36.220 1.00 32.49 387 PRO A C 1
ATOM 2911 O O . PRO A 1 387 ? 9.867 60.556 36.807 1.00 32.45 387 PRO A O 1
ATOM 2915 N N . GLN A 1 388 ? 8.502 60.631 35.022 1.00 28.21 388 GLN A N 1
ATOM 2916 C CA . GLN A 1 388 ? 9.200 59.543 34.349 1.00 46.94 388 GLN A CA 1
ATOM 2917 C C . GLN A 1 388 ? 10.664 59.890 34.156 1.00 45.67 388 GLN A C 1
ATOM 2918 O O . GLN A 1 388 ? 11.541 59.057 34.379 1.00 35.10 388 GLN A O 1
ATOM 2924 N N . MET A 1 389 ? 10.911 61.127 33.737 1.00 30.60 389 MET A N 1
ATOM 2925 C CA . MET A 1 389 ? 12.258 61.615 33.492 1.00 20.84 389 MET A CA 1
ATOM 2926 C C . MET A 1 389 ? 13.110 61.583 34.762 1.00 41.77 389 MET A C 1
ATOM 2927 O O . MET A 1 389 ? 14.243 61.086 34.749 1.00 34.05 389 MET A O 1
ATOM 2932 N N . VAL A 1 390 ? 12.568 62.107 35.857 1.00 20.27 390 VAL A N 1
ATOM 2933 C CA . VAL A 1 390 ? 13.294 62.111 37.120 1.00 28.01 390 VAL A CA 1
ATOM 2934 C C . VAL A 1 390 ? 13.525 60.676 37.609 1.00 35.55 390 VAL A C 1
ATOM 2935 O O . VAL A 1 390 ? 14.545 60.377 38.215 1.00 35.03 390 VAL A O 1
ATOM 2939 N N . ALA A 1 391 ? 12.568 59.794 37.357 1.00 27.66 391 ALA A N 1
ATOM 2940 C CA . ALA A 1 391 ? 12.702 58.409 37.773 1.00 38.55 391 ALA A CA 1
ATOM 2941 C C . ALA A 1 391 ? 13.909 57.779 37.085 1.00 38.80 391 ALA A C 1
ATOM 2942 O O . ALA A 1 391 ? 14.587 56.936 37.656 1.00 34.72 391 ALA A O 1
ATOM 2944 N N . LYS A 1 392 ? 14.180 58.204 35.856 1.00 37.52 392 LYS A N 1
ATOM 2945 C CA . LYS A 1 392 ? 15.303 57.664 35.098 1.00 35.28 392 LYS A CA 1
ATOM 2946 C C . LYS A 1 392 ? 16.613 57.834 35.857 1.00 48.83 392 LYS A C 1
ATOM 2947 O O . LYS A 1 392 ? 17.517 57.002 35.754 1.00 30.80 392 LYS A O 1
ATOM 2953 N N . TYR A 1 393 ? 16.712 58.918 36.617 1.00 35.05 393 TYR A N 1
ATOM 2954 C CA . TYR A 1 393 ? 17.915 59.188 37.380 1.00 27.11 393 TYR A CA 1
ATOM 2955 C C . TYR A 1 393 ? 17.967 58.404 38.690 1.00 30.68 393 TYR A C 1
ATOM 2956 O O . TYR A 1 393 ? 18.859 58.604 39.502 1.00 31.90 393 TYR A O 1
ATOM 2965 N N . ARG A 1 394 ? 17.002 57.505 38.861 1.00 33.39 394 ARG A N 1
ATOM 2966 C CA . ARG A 1 394 ? 16.902 56.613 40.020 1.00 19.06 394 ARG A CA 1
ATOM 2967 C C . ARG A 1 394 ? 17.257 57.214 41.374 1.00 22.36 394 ARG A C 1
ATOM 2968 O O . ARG A 1 394 ? 18.140 56.722 42.059 1.00 26.67 394 ARG A O 1
ATOM 2976 N N . PRO A 1 395 ? 16.538 58.264 41.789 1.00 34.90 395 PRO A N 1
ATOM 2977 C CA . PRO A 1 395 ? 16.714 58.989 43.053 1.00 32.65 395 PRO A CA 1
ATOM 2978 C C . PRO A 1 395 ? 16.432 58.160 44.306 1.00 21.48 395 PRO A C 1
ATOM 2979 O O . PRO A 1 395 ? 15.580 57.268 44.302 1.00 34.07 395 PRO A O 1
ATOM 2983 N N . LYS A 1 396 ? 17.140 58.480 45.381 1.00 38.04 396 LYS A N 1
ATOM 2984 C CA . LYS A 1 396 ? 16.925 57.812 46.653 1.00 35.27 396 LYS A CA 1
ATOM 2985 C C . LYS A 1 396 ? 15.614 58.370 47.210 1.00 49.53 396 LYS A C 1
ATOM 2986 O O . LYS A 1 396 ? 14.752 57.630 47.679 1.00 28.87 396 LYS A O 1
ATOM 2992 N N . ALA A 1 397 ? 15.452 59.683 47.136 1.00 22.05 397 ALA A N 1
ATOM 2993 C CA . ALA A 1 397 ? 14.231 60.295 47.634 1.00 48.28 397 ALA A CA 1
ATOM 2994 C C . ALA A 1 397 ? 13.022 59.873 46.807 1.00 38.43 397 ALA A C 1
ATOM 2995 O O . ALA A 1 397 ? 13.129 59.686 45.599 1.00 39.93 397 ALA A O 1
ATOM 2997 N N . PRO A 1 398 ? 11.851 59.718 47.453 1.00 43.86 398 PRO A N 1
ATOM 2998 C CA . PRO A 1 398 ? 10.625 59.324 46.754 1.00 35.03 398 PRO A CA 1
ATOM 2999 C C . PRO A 1 398 ? 10.221 60.418 45.773 1.00 33.67 398 PRO A C 1
ATOM 3000 O O . PRO A 1 398 ? 10.524 61.598 45.983 1.00 28.22 398 PRO A O 1
ATOM 3004 N N . ILE A 1 399 ? 9.545 60.024 44.699 1.00 35.70 399 ILE A N 1
ATOM 3005 C CA . ILE A 1 399 ? 9.066 60.981 43.716 1.00 18.59 399 ILE A CA 1
ATOM 3006 C C . ILE A 1 399 ? 7.549 61.053 43.885 1.00 40.41 399 ILE A C 1
ATOM 3007 O O . ILE A 1 399 ? 6.832 60.068 43.679 1.00 35.92 399 ILE A O 1
ATOM 3012 N N . ILE A 1 400 ? 7.063 62.214 44.294 1.00 27.05 400 ILE A N 1
ATOM 3013 C CA . ILE A 1 400 ? 5.632 62.399 44.478 1.00 38.09 400 ILE A CA 1
ATOM 3014 C C . ILE A 1 400 ? 5.075 63.141 43.271 1.00 22.77 400 ILE A C 1
ATOM 3015 O O . ILE A 1 400 ? 5.222 64.359 43.161 1.00 37.66 400 ILE A O 1
ATOM 3020 N N . ALA A 1 401 ? 4.463 62.393 42.357 1.00 32.94 401 ALA A N 1
ATOM 3021 C CA . ALA A 1 401 ? 3.878 62.977 41.155 1.00 40.67 401 ALA A CA 1
ATOM 3022 C C . ALA A 1 401 ? 2.445 63.372 41.455 1.00 51.98 401 ALA A C 1
ATOM 3023 O O . ALA A 1 401 ? 1.653 62.550 41.920 1.00 46.99 401 ALA A O 1
ATOM 3025 N N . VAL A 1 402 ? 2.130 64.638 41.205 1.00 43.06 402 VAL A N 1
ATOM 3026 C CA . VAL A 1 402 ? 0.794 65.169 41.435 1.00 36.69 402 VAL A CA 1
ATOM 3027 C C . VAL A 1 402 ? 0.089 65.412 40.110 1.00 41.52 402 VAL A C 1
ATOM 3028 O O . VAL A 1 402 ? 0.366 66.394 39.430 1.00 43.98 402 VAL A O 1
ATOM 3032 N N . THR A 1 403 ? -0.821 64.515 39.749 1.00 42.34 403 THR A N 1
ATOM 3033 C CA . THR A 1 403 ? -1.560 64.643 38.498 1.00 44.43 403 THR A CA 1
ATOM 3034 C C . THR A 1 403 ? -2.941 65.252 38.747 1.00 59.38 403 THR A C 1
ATOM 3035 O O . THR A 1 403 ? -3.372 65.404 39.892 1.00 49.34 403 THR A O 1
ATOM 3039 N N . SER A 1 404 ? -3.629 65.603 37.665 1.00 45.59 404 SER A N 1
ATOM 3040 C CA . SER A 1 404 ? -4.973 66.164 37.755 1.00 63.58 404 SER A CA 1
ATOM 3041 C C . SER A 1 404 ? -5.875 65.291 36.888 1.00 45.49 404 SER A C 1
ATOM 3042 O O . SER A 1 404 ? -6.928 65.720 36.426 1.00 88.52 404 SER A O 1
ATOM 3045 N N . ASN A 1 405 ? -5.434 64.056 36.683 1.00 52.95 405 ASN A N 1
ATOM 3046 C CA . ASN A 1 405 ? -6.139 63.077 35.866 1.00 42.75 405 ASN A CA 1
ATOM 3047 C C . ASN A 1 405 ? -5.801 61.697 36.423 1.00 48.02 405 ASN A C 1
ATOM 3048 O O . ASN A 1 405 ? -4.630 61.326 36.505 1.00 74.07 405 ASN A O 1
ATOM 3053 N N . GLU A 1 406 ? -6.816 60.934 36.805 1.00 49.46 406 GLU A N 1
ATOM 3054 C CA . GLU A 1 406 ? -6.577 59.606 37.352 1.00 64.90 406 GLU A CA 1
ATOM 3055 C C . GLU A 1 406 ? -5.888 58.659 36.372 1.00 66.84 406 GLU A C 1
ATOM 3056 O O . GLU A 1 406 ? -5.081 57.822 36.780 1.00 50.51 406 GLU A O 1
ATOM 3062 N N . ALA A 1 407 ? -6.196 58.791 35.085 1.00 37.75 407 ALA A N 1
ATOM 3063 C CA . ALA A 1 407 ? -5.566 57.951 34.068 1.00 66.34 407 ALA A CA 1
ATOM 3064 C C . ALA A 1 407 ? -4.050 58.197 33.999 1.00 57.25 407 ALA A C 1
ATOM 3065 O O . ALA A 1 407 ? -3.272 57.283 33.715 1.00 39.57 407 ALA A O 1
ATOM 3067 N N . VAL A 1 408 ? -3.636 59.436 34.253 1.00 43.14 408 VAL A N 1
ATOM 3068 C CA . VAL A 1 408 ? -2.217 59.785 34.232 1.00 56.21 408 VAL A CA 1
ATOM 3069 C C . VAL A 1 408 ? -1.539 59.116 35.421 1.00 53.93 408 VAL A C 1
ATOM 3070 O O . VAL A 1 408 ? -0.400 58.653 35.321 1.00 33.55 408 VAL A O 1
ATOM 3074 N N . SER A 1 409 ? -2.254 59.056 36.540 1.00 26.78 409 SER A N 1
ATOM 3075 C CA . SER A 1 409 ? -1.740 58.410 37.742 1.00 44.60 409 SER A CA 1
ATOM 3076 C C . SER A 1 409 ? -1.460 56.926 37.496 1.00 30.00 409 SER A C 1
ATOM 3077 O O . SER A 1 409 ? -0.459 56.389 37.958 1.00 46.35 409 SER A O 1
ATOM 3080 N N . ARG A 1 410 ? -2.358 56.268 36.775 1.00 43.73 410 ARG A N 1
ATOM 3081 C CA . ARG A 1 410 ? -2.202 54.852 36.480 1.00 50.70 410 ARG A CA 1
ATOM 3082 C C . ARG A 1 410 ? -1.030 54.650 35.530 1.00 29.15 410 ARG A C 1
ATOM 3083 O O . ARG A 1 410 ? -0.320 53.646 35.597 1.00 50.52 410 ARG A O 1
ATOM 3091 N N . ARG A 1 411 ? -0.832 55.611 34.640 1.00 58.17 411 ARG A N 1
ATOM 3092 C CA . ARG A 1 411 ? 0.268 55.541 33.695 1.00 33.35 411 ARG A CA 1
ATOM 3093 C C . ARG A 1 411 ? 1.575 55.513 34.476 1.00 61.33 411 ARG A C 1
ATOM 3094 O O . ARG A 1 411 ? 2.539 54.877 34.061 1.00 49.71 411 ARG A O 1
ATOM 3102 N N . LEU A 1 412 ? 1.594 56.202 35.614 1.00 20.73 412 LEU A N 1
ATOM 3103 C CA . LEU A 1 412 ? 2.778 56.266 36.446 1.00 26.94 412 LEU A CA 1
ATOM 3104 C C . LEU A 1 412 ? 2.873 55.122 37.454 1.00 49.54 412 LEU A C 1
ATOM 3105 O O . LEU A 1 412 ? 3.886 54.985 38.140 1.00 33.34 412 LEU A O 1
ATOM 3110 N N . ALA A 1 413 ? 1.827 54.298 37.531 1.00 24.60 413 ALA A N 1
ATOM 3111 C CA . ALA A 1 413 ? 1.791 53.180 38.469 1.00 41.24 413 ALA A CA 1
ATOM 3112 C C . ALA A 1 413 ? 2.897 52.190 38.152 1.00 57.35 413 ALA A C 1
ATOM 3113 O O . ALA A 1 413 ? 3.382 51.472 39.027 1.00 42.48 413 ALA A O 1
ATOM 3115 N N . LEU A 1 414 ? 3.288 52.171 36.886 1.00 34.63 414 LEU A N 1
ATOM 3116 C CA . LEU A 1 414 ? 4.327 51.280 36.390 1.00 41.19 414 LEU A CA 1
ATOM 3117 C C . LEU A 1 414 ? 5.752 51.827 36.557 1.00 50.69 414 LEU A C 1
ATOM 3118 O O . LEU A 1 414 ? 6.722 51.065 36.517 1.00 36.20 414 LEU A O 1
ATOM 3123 N N . VAL A 1 415 ? 5.877 53.138 36.753 1.00 31.94 415 VAL A N 1
ATOM 3124 C CA . VAL A 1 415 ? 7.190 53.778 36.869 1.00 40.37 415 VAL A CA 1
ATOM 3125 C C . VAL A 1 415 ? 7.914 53.672 38.207 1.00 27.03 415 VAL A C 1
ATOM 3126 O O . VAL A 1 415 ? 7.334 53.894 39.266 1.00 33.48 415 VAL A O 1
ATOM 3130 N N . TRP A 1 416 ? 9.202 53.350 38.123 1.00 47.83 416 TRP A N 1
ATOM 3131 C CA . TRP A 1 416 ? 10.088 53.207 39.279 1.00 28.06 416 TRP A CA 1
ATOM 3132 C C . TRP A 1 416 ? 10.051 54.426 40.217 1.00 41.61 416 TRP A C 1
ATOM 3133 O O . TRP A 1 416 ? 1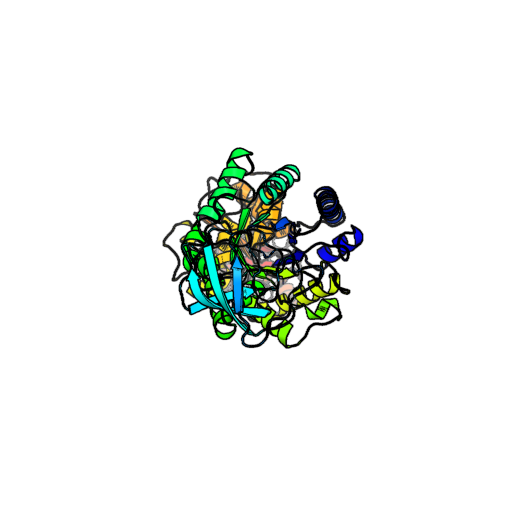0.139 55.573 39.774 1.00 30.49 416 TRP A O 1
ATOM 3144 N N . GLY A 1 417 ? 9.919 54.158 41.511 1.00 22.86 417 GLY A N 1
ATOM 3145 C CA . GLY A 1 417 ? 9.920 55.208 42.518 1.00 25.92 417 GLY A CA 1
ATOM 3146 C C . GLY A 1 417 ? 8.913 56.334 42.418 1.00 33.42 417 GLY A C 1
ATOM 3147 O O . GLY A 1 417 ? 9.114 57.397 43.011 1.00 38.46 417 GLY A O 1
ATOM 3148 N N . VAL A 1 418 ? 7.824 56.114 41.693 1.00 33.09 418 VAL A N 1
ATOM 3149 C CA . VAL A 1 418 ? 6.826 57.155 41.537 1.00 35.67 418 VAL A CA 1
ATOM 3150 C C . VAL A 1 418 ? 5.488 56.843 42.193 1.00 46.49 418 VAL A C 1
ATOM 3151 O O . VAL A 1 418 ? 4.806 55.877 41.845 1.00 35.12 418 VAL A O 1
ATOM 3155 N N . TYR A 1 419 ? 5.127 57.686 43.149 1.00 36.97 419 TYR A N 1
ATOM 3156 C CA . TYR A 1 419 ? 3.881 57.551 43.882 1.00 37.96 419 TYR A CA 1
ATOM 3157 C C . TYR A 1 419 ? 3.029 58.751 43.495 1.00 53.25 419 TYR A C 1
ATOM 3158 O O . TYR A 1 419 ? 3.391 59.905 43.727 1.00 41.40 419 TYR A O 1
ATOM 3167 N N . THR A 1 420 ? 1.891 58.469 42.889 1.00 49.29 420 THR A N 1
ATOM 3168 C CA . THR A 1 420 ? 1.024 59.524 42.418 1.00 43.09 420 THR A CA 1
ATOM 3169 C C . THR A 1 420 ? 0.027 60.075 43.423 1.00 55.93 420 THR A C 1
ATOM 3170 O O . THR A 1 420 ? -0.224 59.487 44.474 1.00 44.70 420 THR A O 1
ATOM 3174 N N . LYS A 1 421 ? -0.530 61.228 43.077 1.00 45.21 421 LYS A N 1
ATOM 3175 C CA . LYS A 1 421 ? -1.525 61.909 43.893 1.00 76.76 421 LYS A CA 1
ATOM 3176 C C . LYS A 1 421 ? -2.261 62.876 42.958 1.00 48.60 421 LYS A C 1
ATOM 3177 O O . LYS A 1 421 ? -1.658 63.420 42.031 1.00 62.49 421 LYS A O 1
ATOM 3183 N N . GLU A 1 422 ? -3.561 63.070 43.170 1.00 69.24 422 GLU A N 1
ATOM 3184 C CA . GLU A 1 422 ? -4.323 63.965 42.301 1.00 38.46 422 GLU A CA 1
ATOM 3185 C C . GLU A 1 422 ? -4.710 65.281 42.959 1.00 40.41 422 GLU A C 1
ATOM 3186 O O . GLU A 1 422 ? -4.862 65.364 44.177 1.00 45.36 422 GLU A O 1
ATOM 3192 N N . ALA A 1 423 ? -4.851 66.311 42.132 1.00 47.51 423 ALA A N 1
ATOM 3193 C CA . ALA A 1 423 ? -5.229 67.643 42.588 1.00 40.90 423 ALA A CA 1
ATOM 3194 C C . ALA A 1 423 ? -5.781 68.408 41.401 1.00 39.46 423 ALA A C 1
ATOM 3195 O O . ALA A 1 423 ? -5.522 68.059 40.250 1.00 62.76 423 ALA A O 1
ATOM 3197 N N . PRO A 1 424 ? -6.569 69.456 41.664 1.00 72.86 424 PRO A N 1
ATOM 3198 C CA . PRO A 1 424 ? -7.144 70.254 40.578 1.00 59.71 424 PRO A CA 1
ATOM 3199 C C . PRO A 1 424 ? -6.066 70.775 39.621 1.00 54.99 424 PRO A C 1
ATOM 3200 O O . PRO A 1 424 ? -5.005 71.217 40.055 1.00 55.52 424 PRO A O 1
ATOM 3204 N N . HIS A 1 425 ? -6.346 70.718 38.323 1.00 39.44 425 HIS A N 1
ATOM 3205 C CA . HIS A 1 425 ? -5.413 71.196 37.311 1.00 63.12 425 HIS A CA 1
ATOM 3206 C C . HIS A 1 425 ? -5.099 72.669 37.573 1.00 42.39 425 HIS A C 1
ATOM 3207 O O . HIS A 1 425 ? -6.011 73.487 37.698 1.00 58.75 425 HIS A O 1
ATOM 3214 N N . VAL A 1 426 ? -3.811 72.999 37.667 1.00 48.57 426 VAL A N 1
ATOM 3215 C CA . VAL A 1 426 ? -3.378 74.377 37.912 1.00 42.80 426 VAL A CA 1
ATOM 3216 C C . VAL A 1 426 ? -2.763 74.995 36.658 1.00 49.67 426 VAL A C 1
ATOM 3217 O O . VAL A 1 426 ? -2.349 74.269 35.754 1.00 50.22 426 VAL A O 1
ATOM 3221 N N . ASN A 1 427 ? -2.810 76.165 36.437 1.00 44.76 427 ASN A N 1
ATOM 3222 C CA . ASN A 1 427 ? -2.167 76.908 35.356 1.00 47.42 427 ASN A CA 1
ATOM 3223 C C . ASN A 1 427 ? -1.168 78.004 35.743 1.00 41.29 427 ASN A C 1
ATOM 3224 O O . ASN A 1 427 ? -0.779 78.806 34.892 1.00 35.98 427 ASN A O 1
ATOM 3229 N N . THR A 1 428 ? -0.717 78.333 36.889 1.00 40.57 428 THR A N 1
ATOM 3230 C CA . THR A 1 428 ? 0.278 79.378 37.168 1.00 31.72 428 THR A CA 1
ATOM 3231 C C . THR A 1 428 ? 1.380 78.690 37.967 1.00 55.41 428 THR A C 1
ATOM 3232 O O . THR A 1 428 ? 1.117 77.731 38.694 1.00 48.63 428 THR A O 1
ATOM 3236 N N . THR A 1 429 ? 2.610 79.167 37.827 1.00 34.98 429 THR A N 1
ATOM 3237 C CA . THR A 1 429 ? 3.731 78.571 38.529 1.00 24.98 429 THR A CA 1
ATOM 3238 C C . THR A 1 429 ? 3.525 78.488 40.048 1.00 27.71 429 THR A C 1
ATOM 3239 O O . THR A 1 429 ? 3.769 77.441 40.653 1.00 42.74 429 THR A O 1
ATOM 3243 N N . ASP A 1 430 ? 3.057 79.571 40.660 1.00 39.31 430 ASP A N 1
ATOM 3244 C CA . ASP A 1 430 ? 2.830 79.597 42.106 1.00 42.17 430 ASP A CA 1
ATOM 3245 C C . ASP A 1 430 ? 1.749 78.622 42.566 1.00 40.00 430 ASP A C 1
ATOM 3246 O O . ASP A 1 430 ? 1.727 78.202 43.727 1.00 40.78 430 ASP A O 1
ATOM 3251 N N . GLU A 1 431 ? 0.849 78.267 41.659 1.00 29.72 431 GLU A N 1
ATOM 3252 C CA . GLU A 1 431 ? -0.207 77.316 41.984 1.00 41.75 431 GLU A CA 1
ATOM 3253 C C . GLU A 1 431 ? 0.414 75.928 41.986 1.00 44.81 431 GLU A C 1
ATOM 3254 O O . GLU A 1 431 ? 0.216 75.143 42.916 1.00 55.43 431 GLU A O 1
ATOM 3260 N N . MET A 1 432 ? 1.177 75.641 40.936 1.00 59.59 432 MET A N 1
ATOM 3261 C CA . MET A 1 432 ? 1.854 74.362 40.799 1.00 45.56 432 MET A CA 1
ATOM 3262 C C . MET A 1 432 ? 2.779 74.175 41.989 1.00 30.94 432 MET A C 1
ATOM 3263 O O . MET A 1 432 ? 2.860 73.089 42.556 1.00 31.36 432 MET A O 1
ATOM 3268 N N . LEU A 1 433 ? 3.461 75.243 42.385 1.00 24.36 433 LEU A N 1
ATOM 3269 C CA . LEU A 1 433 ? 4.360 75.163 43.526 1.00 26.94 433 LEU A CA 1
ATOM 3270 C C . LEU A 1 433 ? 3.568 74.864 44.798 1.00 32.81 433 LEU A C 1
ATOM 3271 O O . LEU A 1 433 ? 3.927 73.978 45.574 1.00 50.22 433 LEU A O 1
ATOM 3276 N N . ASP A 1 434 ? 2.489 75.604 45.012 1.00 43.03 434 ASP A N 1
ATOM 3277 C CA . ASP A 1 434 ? 1.661 75.373 46.182 1.00 39.77 434 ASP A CA 1
ATOM 3278 C C . ASP A 1 434 ? 1.115 73.944 46.155 1.00 59.63 434 ASP A C 1
ATOM 3279 O O . ASP A 1 434 ? 1.209 73.235 47.155 1.00 39.98 434 ASP A O 1
ATOM 3284 N N . VAL A 1 435 ? 0.563 73.514 45.018 1.00 31.95 435 VAL A N 1
ATOM 3285 C CA . VAL A 1 435 ? 0.039 72.150 44.902 1.00 28.47 435 VAL A CA 1
ATOM 3286 C C . VAL A 1 435 ? 1.111 71.108 45.248 1.00 51.05 435 VAL A C 1
ATOM 3287 O O . VAL A 1 435 ? 0.819 70.084 45.873 1.00 45.13 435 VAL A O 1
ATOM 3291 N N . ALA A 1 436 ? 2.348 71.366 44.833 1.00 38.80 436 ALA A N 1
ATOM 3292 C CA . ALA A 1 436 ? 3.449 70.454 45.113 1.00 26.90 436 ALA A CA 1
ATOM 3293 C C . ALA A 1 436 ? 3.701 70.399 46.615 1.00 39.70 436 ALA A C 1
ATOM 3294 O O . ALA A 1 436 ? 3.797 69.322 47.199 1.00 28.71 436 ALA A O 1
ATOM 3296 N N . VAL A 1 437 ? 3.809 71.567 47.236 1.00 23.95 437 VAL A N 1
ATOM 3297 C CA . VAL A 1 437 ? 4.047 71.636 48.671 1.00 28.02 437 VAL A CA 1
ATOM 3298 C C . VAL A 1 437 ? 2.939 70.930 49.446 1.00 31.25 437 VAL A C 1
ATOM 3299 O O . VAL A 1 437 ? 3.202 70.254 50.438 1.00 56.30 437 VAL A O 1
ATOM 3303 N N . ASP A 1 438 ? 1.702 71.083 48.988 1.00 33.82 438 ASP A N 1
ATOM 3304 C CA . ASP A 1 438 ? 0.554 70.467 49.6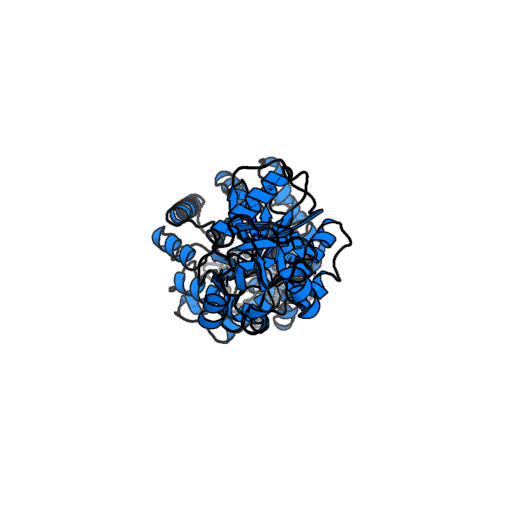50 1.00 67.89 438 ASP A CA 1
ATOM 3305 C C . ASP A 1 438 ? 0.651 68.955 49.589 1.00 46.57 438 ASP A C 1
ATOM 3306 O O . ASP A 1 438 ? 0.479 68.271 50.597 1.00 36.44 438 ASP A O 1
ATOM 3311 N N . ALA A 1 439 ? 0.931 68.444 48.395 1.00 39.96 439 ALA A N 1
ATOM 3312 C CA . ALA A 1 439 ? 1.051 67.012 48.180 1.00 34.96 439 ALA A CA 1
ATOM 3313 C C . ALA A 1 439 ? 2.108 66.423 49.098 1.00 54.36 439 ALA A C 1
ATOM 3314 O O . ALA A 1 439 ? 1.904 65.366 49.703 1.00 43.14 439 ALA A O 1
ATOM 3316 N N . ALA A 1 440 ? 3.232 67.123 49.206 1.00 26.54 440 ALA A N 1
ATOM 3317 C CA . ALA A 1 440 ? 4.332 66.664 50.039 1.00 48.70 440 ALA A CA 1
ATOM 3318 C C . ALA A 1 440 ? 3.872 66.514 51.474 1.00 47.07 440 ALA A C 1
ATOM 3319 O O . ALA A 1 440 ? 4.144 65.504 52.116 1.00 46.50 440 ALA A O 1
ATOM 3321 N N . VAL A 1 441 ? 3.167 67.520 51.974 1.00 48.69 441 VAL A N 1
ATOM 3322 C CA . VAL A 1 441 ? 2.683 67.485 53.342 1.00 60.03 441 VAL A CA 1
ATOM 3323 C C . VAL A 1 441 ? 1.704 66.340 53.567 1.00 44.00 441 VAL A C 1
ATOM 3324 O O . VAL A 1 441 ? 1.828 65.597 54.539 1.00 53.16 441 VAL A O 1
ATOM 3328 N N . ARG A 1 442 ? 0.742 66.175 52.671 1.00 35.86 442 ARG A N 1
ATOM 3329 C CA . ARG A 1 442 ? -0.220 65.098 52.850 1.00 52.68 442 ARG A CA 1
ATOM 3330 C C . ARG A 1 442 ? 0.438 63.732 52.730 1.00 55.42 442 ARG A C 1
ATOM 3331 O O . ARG A 1 442 ? 0.078 62.800 53.444 1.00 71.04 442 ARG A O 1
ATOM 3339 N N . SER A 1 443 ? 1.410 63.620 51.832 1.00 69.82 443 SER A N 1
ATOM 3340 C CA . SER A 1 443 ? 2.105 62.354 51.598 1.00 60.57 443 SER A CA 1
ATOM 3341 C C . SER A 1 443 ? 2.518 61.644 52.874 1.00 39.53 443 SER A C 1
ATOM 3342 O O . SER A 1 443 ? 2.605 60.423 52.906 1.00 48.12 443 SER A O 1
ATOM 3345 N N . GLY A 1 444 ? 2.784 62.409 53.923 1.00 39.88 444 GLY A N 1
ATOM 3346 C CA . GLY A 1 444 ? 3.220 61.801 55.163 1.00 34.92 444 GLY A CA 1
ATOM 3347 C C . GLY A 1 444 ? 4.714 61.526 55.127 1.00 45.92 444 GLY A C 1
ATOM 3348 O O . GLY A 1 444 ? 5.269 60.995 56.084 1.00 46.23 444 GLY A O 1
ATOM 3349 N N . LEU A 1 445 ? 5.372 61.905 54.032 1.00 48.45 445 LEU A N 1
ATOM 3350 C CA . LEU A 1 445 ? 6.810 61.673 53.880 1.00 44.93 445 LEU A CA 1
ATOM 3351 C C . LEU A 1 445 ? 7.732 62.774 54.389 1.00 32.99 445 LEU A C 1
ATOM 3352 O O . LEU A 1 445 ? 8.950 62.595 54.415 1.00 49.06 445 LEU A O 1
ATOM 3357 N N . VAL A 1 446 ? 7.165 63.907 54.787 1.00 27.75 446 VAL A N 1
ATOM 3358 C CA . VAL A 1 446 ? 7.978 65.008 55.289 1.00 52.09 446 VAL A CA 1
ATOM 3359 C C . VAL A 1 446 ? 7.540 65.544 56.664 1.00 38.91 446 VAL A C 1
ATOM 3360 O O . VAL A 1 446 ? 6.351 65.618 56.972 1.00 59.90 446 VAL A O 1
ATOM 3364 N N . LYS A 1 447 ? 8.521 65.920 57.477 1.00 51.81 447 LYS A N 1
ATOM 3365 C CA . LYS A 1 447 ? 8.269 66.486 58.797 1.00 60.75 447 LYS A CA 1
ATOM 3366 C C . LYS A 1 447 ? 8.810 67.905 58.708 1.00 48.97 447 LYS A C 1
ATOM 3367 O O . LYS A 1 447 ? 9.619 68.190 57.828 1.00 56.46 447 LYS A O 1
ATOM 3373 N N . HIS A 1 448 ? 8.364 68.797 59.590 1.00 65.61 448 HIS A N 1
ATOM 3374 C CA . HIS A 1 448 ? 8.858 70.173 59.574 1.00 54.00 448 HIS A CA 1
ATOM 3375 C C . HIS A 1 448 ? 10.374 70.163 59.586 1.00 37.16 448 HIS A C 1
ATOM 3376 O O . HIS A 1 448 ? 10.987 69.381 60.315 1.00 57.71 448 HIS A O 1
ATOM 3383 N N . GLY A 1 449 ? 10.974 71.029 58.775 1.00 57.26 449 GLY A N 1
ATOM 3384 C CA . GLY A 1 449 ? 12.424 71.094 58.710 1.00 37.85 449 GLY A CA 1
ATOM 3385 C C . GLY A 1 449 ? 13.014 70.327 57.538 1.00 48.38 449 GLY A C 1
ATOM 3386 O O . GLY A 1 449 ? 14.169 70.542 57.180 1.00 45.95 449 GLY A O 1
ATOM 3387 N N . ASP A 1 450 ? 12.233 69.421 56.950 1.00 36.41 450 ASP A N 1
ATOM 3388 C CA . ASP A 1 450 ? 12.688 68.635 55.805 1.00 44.82 450 ASP A CA 1
ATOM 3389 C C . ASP A 1 450 ? 12.646 69.478 54.540 1.00 34.89 450 ASP A C 1
ATOM 3390 O O . ASP A 1 450 ? 11.975 70.513 54.487 1.00 53.01 450 ASP A O 1
ATOM 3395 N N . LEU A 1 451 ? 13.366 69.026 53.520 1.00 46.01 451 LEU A N 1
ATOM 3396 C CA . LEU A 1 451 ? 13.399 69.721 52.238 1.00 31.02 451 LEU A CA 1
ATOM 3397 C C . LEU A 1 451 ? 12.770 68.856 51.136 1.00 29.21 451 LEU A C 1
ATOM 3398 O O . LEU A 1 451 ? 12.733 67.631 51.234 1.00 53.90 451 LEU A O 1
ATOM 3403 N N . VAL A 1 452 ? 12.249 69.501 50.103 1.00 30.83 452 VAL A N 1
ATOM 3404 C CA . VAL A 1 452 ? 11.695 68.780 48.968 1.00 20.76 452 VAL A CA 1
ATOM 3405 C C . VAL A 1 452 ? 12.184 69.555 47.770 1.00 43.51 452 VAL A C 1
ATOM 3406 O O . VAL A 1 452 ? 12.415 70.762 47.857 1.00 38.85 452 VAL A O 1
ATOM 3410 N N . VAL A 1 453 ? 12.392 68.856 46.664 1.00 32.56 453 VAL A N 1
ATOM 3411 C CA . VAL A 1 453 ? 12.821 69.514 45.449 1.00 21.67 453 VAL A CA 1
ATOM 3412 C C . VAL A 1 453 ? 11.601 69.439 44.549 1.00 27.03 453 VAL A C 1
ATOM 3413 O O . VAL A 1 453 ? 11.118 68.356 44.239 1.00 33.58 453 VAL A O 1
ATOM 3417 N N . ILE A 1 454 ? 11.066 70.589 44.173 1.00 31.65 454 ILE A N 1
ATOM 3418 C CA . ILE A 1 454 ? 9.914 70.597 43.296 1.00 23.75 454 ILE A CA 1
ATOM 3419 C C . ILE A 1 454 ? 10.432 70.899 41.901 1.00 43.04 454 ILE A C 1
ATOM 3420 O O . ILE A 1 454 ? 11.223 71.826 41.704 1.00 26.87 454 ILE A O 1
ATOM 3425 N N . THR A 1 455 ? 9.990 70.117 40.931 1.00 30.66 455 THR A N 1
ATOM 3426 C CA . THR A 1 455 ? 10.445 70.312 39.570 1.00 33.62 455 THR A CA 1
ATOM 3427 C C . THR A 1 455 ? 9.280 70.092 38.635 1.00 24.16 455 THR A C 1
ATOM 3428 O O . THR A 1 455 ? 8.421 69.259 38.891 1.00 35.80 455 THR A O 1
ATOM 3432 N N . ALA A 1 456 ? 9.257 70.852 37.553 1.00 34.21 456 ALA A N 1
ATOM 3433 C CA . ALA A 1 456 ? 8.185 70.754 36.585 1.00 39.52 456 ALA A CA 1
ATOM 3434 C C . ALA A 1 456 ? 8.519 71.653 35.412 1.00 50.11 456 ALA A C 1
ATOM 3435 O O . ALA A 1 456 ? 9.514 72.376 35.436 1.00 36.94 456 ALA A O 1
ATOM 3437 N N . GLY A 1 457 ? 7.684 71.608 34.384 1.00 31.59 457 GLY A N 1
ATOM 3438 C CA . GLY A 1 457 ? 7.929 72.449 33.234 1.00 42.59 457 GLY A CA 1
ATOM 3439 C C . GLY A 1 457 ? 6.874 73.526 33.174 1.00 44.98 457 GLY A C 1
ATOM 3440 O O . GLY A 1 457 ? 5.695 73.246 33.402 1.00 32.73 457 GLY A O 1
ATOM 3441 N N . VAL A 1 458 ? 7.291 74.762 32.912 1.00 46.38 458 VAL A N 1
ATOM 3442 C CA . VAL A 1 458 ? 6.343 75.861 32.796 1.00 53.46 458 VAL A CA 1
ATOM 3443 C C . VAL A 1 458 ? 6.379 76.227 31.321 1.00 47.58 458 VAL A C 1
ATOM 3444 O O . VAL A 1 458 ? 7.432 76.155 30.695 1.00 37.88 458 VAL A O 1
ATOM 3448 N N . PRO A 1 459 ? 5.248 76.655 30.746 1.00 50.55 459 PRO A N 1
ATOM 3449 C CA . PRO A 1 459 ? 3.876 76.881 31.216 1.00 49.82 459 PRO A CA 1
ATOM 3450 C C . PRO A 1 459 ? 3.457 76.303 32.569 1.00 67.54 459 PRO A C 1
ATOM 3451 O O . PRO A 1 459 ? 3.289 77.050 33.538 1.00 47.38 459 PRO A O 1
ATOM 3455 N N . VAL A 1 460 ? 3.274 74.982 32.586 1.00 36.48 460 VAL A N 1
ATOM 3456 C CA . VAL A 1 460 ? 2.860 74.143 33.730 1.00 61.41 460 VAL A CA 1
ATOM 3457 C C . VAL A 1 460 ? 1.488 73.548 33.481 1.00 49.39 460 VAL A C 1
ATOM 3458 O O . VAL A 1 460 ? 1.218 72.419 33.877 1.00 58.64 460 VAL A O 1
ATOM 3462 N N . GLY A 1 461 ? 0.616 74.309 32.830 1.00 54.80 461 GLY A N 1
ATOM 3463 C CA . GLY A 1 461 ? -0.719 73.805 32.561 1.00 34.81 461 GLY A CA 1
ATOM 3464 C C . GLY A 1 461 ? -0.715 72.889 31.355 1.00 57.40 461 GLY A C 1
ATOM 3465 O O . GLY A 1 461 ? -1.689 72.183 31.081 1.00 51.22 461 GLY A O 1
ATOM 3466 N N . GLU A 1 462 ? 0.404 72.896 30.639 1.00 47.28 462 GLU A N 1
ATOM 3467 C CA . GLU A 1 462 ? 0.567 72.089 29.439 1.00 42.00 462 GLU A CA 1
ATOM 3468 C C . GLU A 1 462 ? 1.662 71.069 29.715 1.00 45.43 462 GLU A C 1
ATOM 3469 O O . GLU A 1 462 ? 2.433 71.233 30.649 1.00 54.50 462 GLU A O 1
ATOM 3475 N N . THR A 1 463 ? 1.725 70.005 28.930 1.00 55.01 463 THR A N 1
ATOM 3476 C CA . THR A 1 463 ? 2.780 69.029 29.139 1.00 38.17 463 THR A CA 1
ATOM 3477 C C . THR A 1 463 ? 3.937 69.503 28.280 1.00 61.83 463 THR A C 1
ATOM 3478 O O . THR A 1 463 ? 3.734 70.297 27.363 1.00 45.48 463 THR A O 1
ATOM 3482 N N . GLY A 1 464 ? 5.143 69.030 28.575 1.00 47.82 464 GLY A N 1
ATOM 3483 C CA . GLY A 1 464 ? 6.300 69.443 27.800 1.00 29.17 464 GLY A CA 1
ATOM 3484 C C . GLY A 1 464 ? 7.629 69.177 28.483 1.00 54.43 464 GLY A C 1
ATOM 3485 O O . GLY A 1 464 ? 7.757 68.243 29.278 1.00 42.23 464 GLY A O 1
ATOM 3486 N N . SER A 1 465 ? 8.626 70.001 28.177 1.00 34.31 465 SER A N 1
ATOM 3487 C CA . SER A 1 465 ? 9.952 69.835 28.762 1.00 44.60 465 SER A CA 1
ATOM 3488 C C . SER A 1 465 ? 9.960 70.192 30.245 1.00 36.75 465 SER A C 1
ATOM 3489 O O . SER A 1 465 ? 9.065 70.886 30.734 1.00 52.34 465 SER A O 1
ATOM 3492 N N . THR A 1 466 ? 10.965 69.702 30.965 1.00 44.22 466 THR A N 1
ATOM 3493 C CA . THR A 1 466 ? 11.104 70.007 32.389 1.00 41.85 466 THR A CA 1
ATOM 3494 C C . THR A 1 466 ? 12.169 71.093 32.412 1.00 47.21 466 THR A C 1
ATOM 3495 O O . THR A 1 466 ? 13.293 70.868 31.953 1.00 39.18 466 THR A O 1
ATOM 3499 N N . ASN A 1 467 ? 11.825 72.262 32.945 1.00 34.75 467 ASN A N 1
ATOM 3500 C CA . ASN A 1 467 ? 12.762 73.380 32.933 1.00 36.39 467 ASN A CA 1
ATOM 3501 C C . ASN A 1 467 ? 12.816 74.234 34.167 1.00 34.99 467 ASN A C 1
ATOM 3502 O O . ASN A 1 467 ? 13.456 75.285 34.164 1.00 37.29 467 ASN A O 1
ATOM 3507 N N . LEU A 1 468 ? 12.141 73.804 35.221 1.00 30.09 468 LEU A N 1
ATOM 3508 C CA . LEU A 1 468 ? 12.151 74.578 36.445 1.00 31.90 468 LEU A CA 1
ATOM 3509 C C . LEU A 1 468 ? 12.359 73.698 37.656 1.00 46.55 468 LEU A C 1
ATOM 3510 O O . LEU A 1 468 ? 11.839 72.588 37.732 1.00 35.96 468 LEU A O 1
ATOM 3515 N N . MET A 1 469 ? 13.135 74.211 38.600 1.00 30.81 469 MET A N 1
ATOM 3516 C CA . MET A 1 469 ? 13.418 73.504 39.833 1.00 44.68 469 MET A CA 1
ATOM 3517 C C . MET A 1 469 ? 13.422 74.469 41.020 1.00 44.90 469 MET A C 1
ATOM 3518 O O . MET A 1 469 ? 13.847 75.624 40.906 1.00 37.97 469 MET A O 1
ATOM 3523 N N . LYS A 1 470 ? 12.935 73.982 42.156 1.00 33.20 470 LYS A N 1
ATOM 3524 C CA . LYS A 1 470 ? 12.904 74.764 43.377 1.00 36.47 470 LYS A CA 1
ATOM 3525 C C . LYS A 1 470 ? 13.121 73.877 44.592 1.00 31.55 470 LYS A C 1
ATOM 3526 O O . LYS A 1 470 ? 12.556 72.787 44.693 1.00 52.69 470 LYS A O 1
ATOM 3532 N N . VAL A 1 471 ? 13.956 74.350 45.505 1.00 25.52 471 VAL A N 1
ATOM 3533 C CA . VAL A 1 471 ? 14.227 73.639 46.739 1.00 34.45 471 VAL A CA 1
ATOM 3534 C C . VAL A 1 471 ? 13.338 74.368 47.736 1.00 39.60 471 VAL A C 1
ATOM 3535 O O . VAL A 1 471 ? 13.346 75.601 47.809 1.00 36.87 471 VAL A O 1
ATOM 3539 N N . HIS A 1 472 ? 12.550 73.605 48.483 1.00 33.05 472 HIS A N 1
ATOM 3540 C CA . HIS A 1 472 ? 11.597 74.191 49.418 1.00 24.53 472 HIS A CA 1
ATOM 3541 C C . HIS A 1 472 ? 11.630 73.552 50.790 1.00 32.55 472 HIS A C 1
ATOM 3542 O O . HIS A 1 472 ? 11.560 72.329 50.923 1.00 42.17 472 HIS A O 1
ATOM 3549 N N . VAL A 1 473 ? 11.729 74.400 51.806 1.00 27.87 473 VAL A N 1
ATOM 3550 C CA . VAL A 1 473 ? 11.750 73.963 53.194 1.00 35.33 473 VAL A CA 1
ATOM 3551 C C . VAL A 1 473 ? 10.299 73.750 53.589 1.00 39.48 473 VAL A C 1
ATOM 3552 O O . VAL A 1 473 ? 9.447 74.582 53.286 1.00 48.59 473 VAL A O 1
ATOM 3556 N N . ILE A 1 474 ? 10.006 72.649 54.268 1.00 40.24 474 ILE A N 1
ATOM 3557 C CA . ILE A 1 474 ? 8.631 72.400 54.665 1.00 58.88 474 ILE A CA 1
ATOM 3558 C C . ILE A 1 474 ? 8.144 73.257 55.841 1.00 62.93 474 ILE A C 1
ATOM 3559 O O . ILE A 1 474 ? 7.062 73.843 55.766 1.00 104.15 474 ILE A O 1
ATOM 3564 N N . SER A 1 475 ? 8.945 73.361 56.900 1.00 50.61 475 SER A N 1
ATOM 3565 C CA . SER A 1 475 ? 8.570 74.133 58.102 1.00 82.93 475 SER A CA 1
ATOM 3566 C C . SER A 1 475 ? 7.869 75.494 57.947 1.00 44.28 475 SER A C 1
ATOM 3567 O O . SER A 1 475 ? 8.028 76.191 56.947 1.00 59.40 475 SER A O 1
ATOM 3570 N N . ASP A 1 476 ? 7.103 75.856 58.975 1.00 55.49 476 ASP A N 1
ATOM 3571 C CA . ASP A 1 476 ? 6.371 77.120 59.019 1.00 49.71 476 ASP A CA 1
ATOM 3572 C C . ASP A 1 476 ? 7.235 78.238 59.577 1.00 39.98 476 ASP A C 1
ATOM 3573 O O . ASP A 1 476 ? 8.089 78.015 60.436 1.00 41.83 476 ASP A O 1
ATOM 3578 N N . LEU A 1 477 ? 6.997 79.449 59.092 1.00 40.77 477 LEU A N 1
ATOM 3579 C CA . LEU A 1 477 ? 7.744 80.612 59.549 1.00 45.97 477 LEU A CA 1
ATOM 3580 C C . LEU A 1 477 ? 7.074 81.089 60.828 1.00 47.14 477 LEU A C 1
ATOM 3581 O O . LEU A 1 477 ? 5.942 81.564 60.792 1.00 39.09 477 LEU A O 1
ATOM 3586 N N . LEU A 1 478 ? 7.762 80.958 61.957 1.00 47.69 478 LEU A N 1
ATOM 3587 C CA . LEU A 1 478 ? 7.190 81.380 63.227 1.00 47.39 478 LEU A CA 1
ATOM 3588 C C . LEU A 1 478 ? 7.337 82.877 63.461 1.00 42.70 478 LEU A C 1
ATOM 3589 O O . LEU A 1 478 ? 6.444 83.518 64.013 1.00 67.10 478 LEU A O 1
ATOM 3594 N N . ALA A 1 479 ? 8.459 83.437 63.032 1.00 42.17 479 ALA A N 1
ATOM 3595 C CA . ALA A 1 479 ? 8.690 84.862 63.205 1.00 30.26 479 ALA A CA 1
ATOM 3596 C C . ALA A 1 479 ? 9.931 85.274 62.449 1.00 44.85 479 ALA A C 1
ATOM 3597 O O . ALA A 1 479 ? 10.716 84.425 62.019 1.00 43.30 479 ALA A O 1
ATOM 3599 N N . LYS A 1 480 ? 10.189 86.587 62.289 1.00 46.09 480 LYS A N 1
ATOM 3600 C CA . LYS A 1 480 ? 11.320 87.181 61.597 1.00 56.14 480 LYS A CA 1
ATOM 3601 C C . LYS A 1 480 ? 11.793 88.493 62.215 1.00 42.67 480 LYS A C 1
ATOM 3602 O O . LYS A 1 480 ? 11.141 89.058 63.090 1.00 49.98 480 LYS A O 1
ATOM 3608 N N . GLY A 1 481 ? 13.032 88.748 61.768 1.00 57.45 481 GLY A N 1
ATOM 3609 C CA . GLY A 1 481 ? 13.681 89.938 62.278 1.00 43.39 481 GLY A CA 1
ATOM 3610 C C . GLY A 1 481 ? 15.005 90.132 61.579 1.00 27.23 481 GLY A C 1
ATOM 3611 O O . GLY A 1 481 ? 15.237 89.557 60.521 1.00 54.58 481 GLY A O 1
ATOM 3612 N N . GLN A 1 482 ? 15.878 90.936 62.168 1.00 39.02 482 GLN A N 1
ATOM 3613 C CA . GLN A 1 482 ? 17.188 91.190 61.590 1.00 35.62 482 GLN A CA 1
ATOM 3614 C C . GLN A 1 482 ? 18.123 90.068 61.991 1.00 23.73 482 GLN A C 1
ATOM 3615 O O . GLN A 1 482 ? 18.523 89.964 63.148 1.00 30.99 482 GLN A O 1
ATOM 3621 N N . GLY A 1 483 ? 18.462 89.226 61.022 1.00 47.57 483 GLY A N 1
ATOM 3622 C CA . GLY A 1 483 ? 19.342 88.113 61.298 1.00 20.32 483 GLY A CA 1
ATOM 3623 C C . GLY A 1 483 ? 20.771 88.575 61.280 1.00 24.32 483 GLY A C 1
ATOM 3624 O O . GLY A 1 483 ? 21.145 89.386 60.440 1.00 26.77 483 GLY A O 1
ATOM 3625 N N . ILE A 1 484 ? 21.562 88.066 62.214 1.00 28.81 484 ILE A N 1
ATOM 3626 C CA . ILE A 1 484 ? 22.960 88.445 62.307 1.00 32.84 484 ILE A CA 1
ATOM 3627 C C . ILE A 1 484 ? 23.846 87.258 61.960 1.00 52.92 484 ILE A C 1
ATOM 3628 O O . ILE A 1 484 ? 23.652 86.140 62.448 1.00 38.93 484 ILE A O 1
ATOM 3633 N N . GLY A 1 485 ? 24.829 87.508 61.112 1.00 45.43 485 GLY A N 1
ATOM 3634 C CA . GLY A 1 485 ? 25.723 86.443 60.726 1.00 34.59 485 GLY A CA 1
ATOM 3635 C C . GLY A 1 485 ? 25.197 85.766 59.486 1.00 70.13 485 GLY A C 1
ATOM 3636 O O . GLY A 1 485 ? 24.336 86.303 58.789 1.00 36.18 485 GLY A O 1
ATOM 3637 N N . ARG A 1 486 ? 25.766 84.664 59.200 1.00 42.06 486 ARG A N 1
ATOM 3638 C CA . ARG A 1 486 ? 25.341 83.807 58.107 1.00 54.61 486 ARG A CA 1
ATOM 3639 C C . ARG A 1 486 ? 24.994 82.375 58.506 1.00 43.07 486 ARG A C 1
ATOM 3640 O O . ARG A 1 486 ? 24.497 81.594 57.687 1.00 38.94 486 ARG A O 1
ATOM 3648 N N . LYS A 1 487 ? 25.039 81.911 59.530 1.00 48.01 487 LYS A N 1
ATOM 3649 C CA . LYS A 1 487 ? 24.716 80.529 59.863 1.00 48.41 487 LYS A CA 1
ATOM 3650 C C . LYS A 1 487 ? 23.297 80.303 60.372 1.00 34.80 487 LYS A C 1
ATOM 3651 O O . LYS A 1 487 ? 22.499 81.231 60.443 1.00 31.33 487 LYS A O 1
ATOM 3657 N N . SER A 1 488 ? 23.002 79.054 60.719 1.00 30.44 488 SER A N 1
ATOM 3658 C CA . SER A 1 488 ? 21.703 78.662 61.257 1.00 29.93 488 SER A CA 1
ATOM 3659 C C . SER A 1 488 ? 21.902 77.506 62.254 1.00 34.01 488 SER A C 1
ATOM 3660 O O . SER A 1 488 ? 22.896 76.795 62.183 1.00 39.56 488 SER A O 1
ATOM 3663 N N . ALA A 1 489 ? 20.973 77.340 63.194 1.00 42.61 489 ALA A N 1
ATOM 3664 C CA . ALA A 1 489 ? 21.057 76.276 64.201 1.00 35.09 489 ALA A CA 1
ATOM 3665 C C . ALA A 1 489 ? 19.644 76.032 64.705 1.00 43.92 489 ALA A C 1
ATOM 3666 O O . ALA A 1 489 ? 18.780 76.903 64.546 1.00 47.48 489 ALA A O 1
ATOM 3668 N N . PHE A 1 490 ? 19.542 74.812 65.311 1.00 29.89 490 PHE A N 1
ATOM 3669 C CA . PHE A 1 490 ? 18.226 74.621 65.902 1.00 59.23 490 PHE A CA 1
ATOM 3670 C C . PHE A 1 490 ? 18.087 74.446 67.416 1.00 42.79 490 PHE A C 1
ATOM 3671 O O . PHE A 1 490 ? 17.645 75.369 68.104 1.00 108.62 490 PHE A O 1
ATOM 3679 N N . GLY A 1 491 ? 18.103 73.329 67.870 1.00 39.43 491 GLY A N 1
ATOM 3680 C CA . GLY A 1 491 ? 17.849 73.138 69.292 1.00 31.54 491 GLY A CA 1
ATOM 3681 C C . GLY A 1 491 ? 16.491 73.497 69.907 1.00 34.66 491 GLY A C 1
ATOM 3682 O O . GLY A 1 491 ? 15.547 73.897 69.223 1.00 42.25 491 GLY A O 1
ATOM 3683 N N . LYS A 1 492 ? 16.411 73.336 71.228 1.00 32.45 492 LYS A N 1
ATOM 3684 C CA . LYS A 1 492 ? 15.206 73.614 72.010 1.00 36.27 492 LYS A CA 1
ATOM 3685 C C . LYS A 1 492 ? 15.209 75.033 72.590 1.00 59.38 492 LYS A C 1
ATOM 3686 O O . LYS A 1 492 ? 16.239 75.509 73.089 1.00 30.24 492 LYS A O 1
ATOM 3692 N N . ALA A 1 493 ? 14.053 75.694 72.544 1.00 26.61 493 ALA A N 1
ATOM 3693 C CA . ALA A 1 493 ? 13.931 77.057 73.065 1.00 53.71 493 ALA A CA 1
ATOM 3694 C C . ALA A 1 493 ? 14.054 77.140 74.587 1.00 30.55 493 ALA A C 1
ATOM 3695 O O . ALA A 1 493 ? 13.616 76.246 75.314 1.00 44.20 493 ALA A O 1
ATOM 3697 N N . VAL A 1 494 ? 14.670 78.221 75.049 1.00 40.01 494 VAL A N 1
ATOM 3698 C CA . VAL A 1 494 ? 14.858 78.480 76.476 1.00 41.02 494 VAL A CA 1
ATOM 3699 C C . VAL A 1 494 ? 14.544 79.957 76.716 1.00 26.24 494 VAL A C 1
ATOM 3700 O O . VAL A 1 494 ? 15.392 80.828 76.522 1.00 46.27 494 VAL A O 1
ATOM 3704 N N . VAL A 1 495 ? 13.309 80.227 77.117 1.00 31.06 495 VAL A N 1
ATOM 3705 C CA . VAL A 1 495 ? 12.865 81.588 77.358 1.00 39.73 495 VAL A CA 1
ATOM 3706 C C . VAL A 1 495 ? 13.459 82.120 78.657 1.00 38.42 495 VAL A C 1
ATOM 3707 O O . VAL A 1 495 ? 13.219 81.572 79.727 1.00 39.22 495 VAL A O 1
ATOM 3711 N N . ALA A 1 496 ? 14.237 83.189 78.563 1.00 32.02 496 ALA A N 1
ATOM 3712 C CA . ALA A 1 496 ? 14.865 83.752 79.746 1.00 27.43 496 ALA A CA 1
ATOM 3713 C C . ALA A 1 496 ? 15.005 85.263 79.660 1.00 32.55 496 ALA A C 1
ATOM 3714 O O . ALA A 1 496 ? 15.865 85.771 78.951 1.00 42.07 496 ALA A O 1
ATOM 3716 N N . LYS A 1 497 ? 14.163 85.981 80.394 1.00 34.83 497 LYS A N 1
ATOM 3717 C CA . LYS A 1 497 ? 14.214 87.439 80.390 1.00 42.06 497 LYS A CA 1
ATOM 3718 C C . LYS A 1 497 ? 15.351 88.003 81.266 1.00 44.50 497 LYS A C 1
ATOM 3719 O O . LYS A 1 497 ? 15.955 89.022 80.932 1.00 33.87 497 LYS A O 1
ATOM 3725 N N . THR A 1 498 ? 15.643 87.340 82.381 1.00 33.29 498 THR A N 1
ATOM 3726 C CA . THR A 1 498 ? 16.687 87.821 83.282 1.00 48.46 498 THR A CA 1
ATOM 3727 C C . THR A 1 498 ? 17.895 86.893 83.385 1.00 72.29 498 THR A C 1
ATOM 3728 O O . THR A 1 498 ? 17.826 85.713 83.029 1.00 45.45 498 THR A O 1
ATOM 3732 N N . ALA A 1 499 ? 19.002 87.445 83.876 1.00 26.28 499 ALA A N 1
ATOM 3733 C CA . ALA A 1 499 ? 20.236 86.692 84.030 1.00 55.33 499 ALA A CA 1
ATOM 3734 C C . ALA A 1 499 ? 19.996 85.475 84.904 1.00 34.64 499 ALA A C 1
ATOM 3735 O O . ALA A 1 499 ? 20.494 84.388 84.624 1.00 72.33 499 ALA A O 1
ATOM 3737 N N . GLU A 1 500 ? 19.275 85.443 85.805 1.00 41.76 500 GLU A N 1
ATOM 3738 C CA . GLU A 1 500 ? 18.925 84.463 86.814 1.00 63.67 500 GLU A CA 1
ATOM 3739 C C . GLU A 1 500 ? 18.080 83.353 86.193 1.00 58.86 500 GLU A C 1
ATOM 3740 O O . GLU A 1 500 ? 18.341 82.169 86.389 1.00 47.33 500 GLU A O 1
ATOM 3746 N N . GLU A 1 501 ? 17.256 83.781 85.322 1.00 42.20 501 GLU A N 1
ATOM 3747 C CA . GLU A 1 501 ? 16.553 82.747 84.576 1.00 52.32 501 GLU A CA 1
ATOM 3748 C C . GLU A 1 501 ? 17.487 82.104 83.558 1.00 52.01 501 GLU A C 1
ATOM 3749 O O . GLU A 1 501 ? 17.429 80.894 83.328 1.00 53.00 501 GLU A O 1
ATOM 3755 N N . ALA A 1 502 ? 18.362 82.917 82.971 1.00 35.39 502 ALA A N 1
ATOM 3756 C CA . ALA A 1 502 ? 19.298 82.434 81.966 1.00 40.80 502 ALA A CA 1
ATOM 3757 C C . ALA A 1 502 ? 20.205 81.378 82.551 1.00 49.38 502 ALA A C 1
ATOM 3758 O O . ALA A 1 502 ? 20.404 80.324 81.952 1.00 53.37 502 ALA A O 1
ATOM 3760 N N . ARG A 1 503 ? 20.749 81.659 83.729 1.00 34.91 503 ARG A N 1
ATOM 3761 C CA . ARG A 1 503 ? 21.646 80.720 84.382 1.00 62.02 503 ARG A CA 1
ATOM 3762 C C . ARG A 1 503 ? 20.965 79.505 85.033 1.00 29.96 503 ARG A C 1
ATOM 3763 O O . ARG A 1 503 ? 21.633 78.532 85.379 1.00 63.02 503 ARG A O 1
ATOM 3771 N N . GLN A 1 504 ? 19.647 79.536 85.195 1.00 32.01 504 GLN A N 1
ATOM 3772 C CA . GLN A 1 504 ? 18.979 78.385 85.788 1.00 49.86 504 GLN A CA 1
ATOM 3773 C C . GLN A 1 504 ? 18.297 77.493 84.754 1.00 69.41 504 GLN A C 1
ATOM 3774 O O . GLN A 1 504 ? 18.119 76.298 84.983 1.00 44.47 504 GLN A O 1
ATOM 3780 N N . LYS A 1 505 ? 17.925 78.067 83.614 1.00 44.73 505 LYS A N 1
ATOM 3781 C CA . LYS A 1 505 ? 17.218 77.308 82.589 1.00 60.08 505 LYS A CA 1
ATOM 3782 C C . LYS A 1 505 ? 18.043 76.959 81.355 1.00 38.88 505 LYS A C 1
ATOM 3783 O O . LYS A 1 505 ? 17.710 76.027 80.624 1.00 58.69 505 LYS A O 1
ATOM 3789 N N . MET A 1 506 ? 19.120 77.697 81.123 1.00 50.59 506 MET A N 1
ATOM 3790 C CA . MET A 1 506 ? 19.935 77.450 79.948 1.00 48.81 506 MET A CA 1
ATOM 3791 C C . MET A 1 506 ? 20.679 76.130 80.019 1.00 61.85 506 MET A C 1
ATOM 3792 O O . MET A 1 506 ? 21.341 75.826 81.010 1.00 75.50 506 MET A O 1
ATOM 3797 N N . VAL A 1 507 ? 20.553 75.336 78.965 1.00 46.74 507 VAL A N 1
ATOM 3798 C CA . VAL A 1 507 ? 21.252 74.066 78.902 1.00 70.48 507 VAL A CA 1
ATOM 3799 C C . VAL A 1 507 ? 22.140 74.106 77.671 1.00 56.38 507 VAL A C 1
ATOM 3800 O O . VAL A 1 507 ? 22.037 75.021 76.846 1.00 38.07 507 VAL A O 1
ATOM 3804 N N . ASP A 1 508 ? 23.007 73.110 77.544 1.00 51.79 508 ASP A N 1
ATOM 3805 C CA . ASP A 1 508 ? 23.919 73.059 76.416 1.00 59.21 508 ASP A CA 1
ATOM 3806 C C . ASP A 1 508 ? 23.189 72.864 75.097 1.00 35.21 508 ASP A C 1
ATOM 3807 O O . ASP A 1 508 ? 22.371 71.956 74.962 1.00 49.15 508 ASP A O 1
ATOM 3812 N N . GLY A 1 509 ? 23.480 73.738 74.135 1.00 42.90 509 GLY A N 1
ATOM 3813 C CA . GLY A 1 509 ? 22.853 73.650 72.824 1.00 40.56 509 GLY A CA 1
ATOM 3814 C C . GLY A 1 509 ? 21.481 74.293 72.701 1.00 60.81 509 GLY A C 1
ATOM 3815 O O . GLY A 1 509 ? 20.870 74.258 71.628 1.00 39.90 509 GLY A O 1
ATOM 3816 N N . GLY A 1 510 ? 20.994 74.887 73.789 1.00 29.82 510 GLY A N 1
ATOM 3817 C CA . GLY A 1 510 ? 19.686 75.512 73.758 1.00 36.06 510 GLY A CA 1
ATOM 3818 C C . GLY A 1 510 ? 19.617 76.792 72.951 1.00 33.51 510 GLY A C 1
ATOM 3819 O O . GLY A 1 510 ? 20.638 77.410 72.650 1.00 32.34 510 GLY A O 1
ATOM 3820 N N . ILE A 1 511 ? 18.403 77.176 72.574 1.00 28.42 511 ILE A N 1
ATOM 3821 C CA . ILE A 1 511 ? 18.194 78.410 71.827 1.00 44.44 511 ILE A CA 1
ATOM 3822 C C . ILE A 1 511 ? 17.623 79.450 72.789 1.00 31.40 511 ILE A C 1
ATOM 3823 O O . ILE A 1 511 ? 16.447 79.406 73.165 1.00 39.60 511 ILE A O 1
ATOM 3828 N N . LEU A 1 512 ? 18.491 80.372 73.194 1.00 54.40 512 LEU A N 1
ATOM 3829 C CA . LEU A 1 512 ? 18.135 81.429 74.129 1.00 26.53 512 LEU A CA 1
ATOM 3830 C C . LEU A 1 512 ? 17.189 82.446 73.515 1.00 40.71 512 LEU A C 1
ATOM 3831 O O . LEU A 1 512 ? 17.490 83.050 72.488 1.00 36.80 512 LEU A O 1
ATOM 3836 N N . VAL A 1 513 ? 16.040 82.619 74.155 1.00 28.13 513 VAL A N 1
ATOM 3837 C CA . VAL A 1 513 ? 15.041 83.577 73.707 1.00 17.88 513 VAL A CA 1
ATOM 3838 C C . VAL A 1 513 ? 14.895 84.579 74.834 1.00 29.41 513 VAL A C 1
ATOM 3839 O O . VAL A 1 513 ? 14.534 84.205 75.950 1.00 54.07 513 VAL A O 1
ATOM 3843 N N . THR A 1 514 ? 15.170 85.844 74.549 1.00 26.62 514 THR A N 1
ATOM 3844 C CA . THR A 1 514 ? 15.091 86.884 75.569 1.00 34.25 514 THR A CA 1
ATOM 3845 C C . THR A 1 514 ? 14.772 88.256 74.973 1.00 38.72 514 THR A C 1
ATOM 3846 O O . THR A 1 514 ? 14.584 88.395 73.757 1.00 25.04 514 THR A O 1
ATOM 3850 N N . VAL A 1 515 ? 14.700 89.265 75.836 1.00 29.59 515 VAL A N 1
ATOM 3851 C CA . VAL A 1 515 ? 14.413 90.618 75.382 1.00 43.08 515 VAL A CA 1
ATOM 3852 C C . VAL A 1 515 ? 15.732 91.163 74.867 1.00 31.19 515 VAL A C 1
ATOM 3853 O O . VAL A 1 515 ? 15.801 91.745 73.790 1.00 39.55 515 VAL A O 1
ATOM 3857 N N . SER A 1 516 ? 16.785 90.946 75.640 1.00 33.29 516 SER A N 1
ATOM 3858 C CA . SER A 1 516 ? 18.121 91.366 75.245 1.00 41.65 516 SER A CA 1
ATOM 3859 C C . SER A 1 516 ? 19.131 90.717 76.181 1.00 42.00 516 SER A C 1
ATOM 3860 O O . SER A 1 516 ? 18.793 90.293 77.283 1.00 29.87 516 SER A O 1
ATOM 3863 N N . THR A 1 517 ? 20.369 90.615 75.726 1.00 26.73 517 THR A N 1
ATOM 3864 C CA . THR A 1 517 ? 21.414 90.006 76.526 1.00 30.37 517 THR A CA 1
ATOM 3865 C C . THR A 1 517 ? 22.303 91.111 77.051 1.00 26.32 517 THR A C 1
ATOM 3866 O O . THR A 1 517 ? 22.167 92.258 76.640 1.00 31.68 517 THR A O 1
ATOM 3870 N N . ASP A 1 518 ? 23.194 90.754 77.971 1.00 31.41 518 ASP A N 1
ATOM 3871 C CA . ASP A 1 518 ? 24.142 91.690 78.572 1.00 53.71 518 ASP A CA 1
ATOM 3872 C C . ASP A 1 518 ? 25.250 90.851 79.191 1.00 35.30 518 ASP A C 1
ATOM 3873 O O . ASP A 1 518 ? 25.138 89.624 79.263 1.00 44.26 518 ASP A O 1
ATOM 3878 N N . ALA A 1 519 ? 26.307 91.514 79.648 1.00 49.27 519 ALA A N 1
ATOM 3879 C CA . ALA A 1 519 ? 27.459 90.830 80.234 1.00 40.48 519 ALA A CA 1
ATOM 3880 C C . ALA A 1 519 ? 27.141 89.742 81.266 1.00 43.19 519 ALA A C 1
ATOM 3881 O O . ALA A 1 519 ? 27.855 88.744 81.363 1.00 55.77 519 ALA A O 1
ATOM 3883 N N . ASP A 1 520 ? 26.075 89.927 82.031 1.00 51.40 520 ASP A N 1
ATOM 3884 C CA . ASP A 1 520 ? 25.703 88.946 83.043 1.00 56.70 520 ASP A CA 1
ATOM 3885 C C . ASP A 1 520 ? 25.141 87.640 82.494 1.00 51.80 520 ASP A C 1
ATOM 3886 O O . ASP A 1 520 ? 25.001 86.672 83.235 1.00 52.47 520 ASP A O 1
ATOM 3891 N N . MET A 1 521 ? 24.807 87.604 81.208 1.00 47.94 521 MET A N 1
ATOM 3892 C CA . MET A 1 521 ? 24.250 86.386 80.632 1.00 57.70 521 MET A CA 1
ATOM 3893 C C . MET A 1 521 ? 25.278 85.513 79.914 1.00 45.05 521 MET A C 1
ATOM 3894 O O . MET A 1 521 ? 24.962 84.399 79.504 1.00 49.51 521 MET A O 1
ATOM 3899 N N . MET A 1 522 ? 26.505 86.015 79.787 1.00 34.34 522 MET A N 1
ATOM 3900 C CA . MET A 1 522 ? 27.590 85.305 79.103 1.00 57.47 522 MET A CA 1
ATOM 3901 C C . MET A 1 522 ? 27.696 83.800 79.317 1.00 47.13 522 MET A C 1
ATOM 3902 O O . MET A 1 522 ? 27.820 83.050 78.350 1.00 64.77 522 MET A O 1
ATOM 3907 N N . PRO A 1 523 ? 27.666 83.334 80.579 1.00 36.20 523 PRO A N 1
ATOM 3908 C CA . PRO A 1 523 ? 27.760 81.892 80.840 1.00 43.18 523 PRO A CA 1
ATOM 3909 C C . PRO A 1 523 ? 26.668 81.097 80.105 1.00 48.61 523 PRO A C 1
ATOM 3910 O O . PRO A 1 523 ? 26.942 80.056 79.514 1.00 56.88 523 PRO A O 1
ATOM 3914 N N . ALA A 1 524 ? 25.436 81.598 80.153 1.00 37.84 524 ALA A N 1
ATOM 3915 C CA . ALA A 1 524 ? 24.307 80.951 79.491 1.00 44.60 524 ALA A CA 1
ATOM 3916 C C . ALA A 1 524 ? 24.485 81.035 77.983 1.00 43.68 524 ALA A C 1
ATOM 3917 O O . ALA A 1 524 ? 24.184 80.091 77.256 1.00 29.53 524 ALA A O 1
ATOM 3919 N N . ILE A 1 525 ? 24.978 82.183 77.532 1.00 36.56 525 ILE A N 1
ATOM 3920 C CA . ILE A 1 525 ? 25.225 82.452 76.123 1.00 33.51 525 ILE A CA 1
ATOM 3921 C C . ILE A 1 525 ? 26.253 81.496 75.541 1.00 42.09 525 ILE A C 1
ATOM 3922 O O . ILE A 1 525 ? 26.125 81.034 74.409 1.00 47.93 525 ILE A O 1
ATOM 3927 N N . GLU A 1 526 ? 27.287 81.209 76.321 1.00 55.48 526 GLU A N 1
ATOM 3928 C CA . GLU A 1 526 ? 28.341 80.330 75.850 1.00 54.32 526 GLU A CA 1
ATOM 3929 C C . GLU A 1 526 ? 27.919 78.882 75.781 1.00 51.07 526 GLU A C 1
ATOM 3930 O O . GLU A 1 526 ? 28.735 77.999 75.543 1.00 49.78 526 GLU A O 1
ATOM 3936 N N . LYS A 1 527 ? 26.628 78.649 75.971 1.00 44.47 527 LYS A N 1
ATOM 3937 C CA . LYS A 1 527 ? 26.085 77.304 75.920 1.00 43.92 527 LYS A CA 1
ATOM 3938 C C . LYS A 1 527 ? 25.041 77.248 74.815 1.00 35.51 527 LYS A C 1
ATOM 3939 O O . LYS A 1 527 ? 24.626 76.177 74.376 1.00 55.74 527 LYS A O 1
ATOM 3945 N N . ALA A 1 528 ? 24.637 78.426 74.361 1.00 42.22 528 ALA A N 1
ATOM 3946 C CA . ALA A 1 528 ? 23.607 78.551 73.347 1.00 56.31 528 ALA A CA 1
ATOM 3947 C C . ALA A 1 528 ? 24.029 78.156 71.950 1.00 56.37 528 ALA A C 1
ATOM 3948 O O . ALA A 1 528 ? 25.176 78.353 71.555 1.00 56.74 528 ALA A O 1
ATOM 3950 N N . ALA A 1 529 ? 23.078 77.598 71.207 1.00 31.12 529 ALA A N 1
ATOM 3951 C CA . ALA A 1 529 ? 23.309 77.202 69.829 1.00 34.09 529 ALA A CA 1
ATOM 3952 C C . ALA A 1 529 ? 22.906 78.408 68.988 1.00 35.47 529 ALA A C 1
ATOM 3953 O O . ALA A 1 529 ? 23.345 78.572 67.854 1.00 38.94 529 ALA A O 1
ATOM 3955 N N . ALA A 1 530 ? 22.066 79.257 69.572 1.00 37.66 530 ALA A N 1
ATOM 3956 C CA . ALA A 1 530 ? 21.596 80.463 68.904 1.00 41.60 530 ALA A CA 1
ATOM 3957 C C . ALA A 1 530 ? 20.891 81.393 69.894 1.00 29.21 530 ALA A C 1
ATOM 3958 O O . ALA A 1 530 ? 20.559 80.989 71.009 1.00 48.28 530 ALA A O 1
ATOM 3960 N N . ILE A 1 531 ? 20.658 82.634 69.476 1.00 36.23 531 ILE A N 1
ATOM 3961 C CA . ILE A 1 531 ? 19.987 83.604 70.324 1.00 35.63 531 ILE A CA 1
ATOM 3962 C C . ILE A 1 531 ? 18.916 84.392 69.594 1.00 34.63 531 ILE A C 1
ATOM 3963 O O . ILE A 1 531 ? 19.119 84.839 68.467 1.00 47.84 531 ILE A O 1
ATOM 3968 N N . ILE A 1 532 ? 17.775 84.560 70.255 1.00 40.32 532 ILE A N 1
ATOM 3969 C CA . ILE A 1 532 ? 16.659 85.334 69.720 1.00 38.61 532 ILE A CA 1
ATOM 3970 C C . ILE A 1 532 ? 16.359 86.454 70.725 1.00 49.74 532 ILE A C 1
ATOM 3971 O O . ILE A 1 532 ? 16.216 86.198 71.924 1.00 36.95 532 ILE A O 1
ATOM 3976 N N . THR A 1 533 ? 16.282 87.694 70.252 1.00 43.15 533 THR A N 1
ATOM 3977 C CA . THR A 1 533 ? 15.993 88.812 71.148 1.00 34.86 533 THR A CA 1
ATOM 3978 C C . THR A 1 533 ? 14.885 89.658 70.576 1.00 35.22 533 THR A C 1
ATOM 3979 O O . THR A 1 533 ? 14.783 89.810 69.353 1.00 27.61 533 THR A O 1
ATOM 3983 N N . GLU A 1 534 ? 14.054 90.203 71.462 1.00 29.39 534 GLU A N 1
ATOM 3984 C CA . GLU A 1 534 ? 12.951 91.059 71.038 1.00 33.41 534 GLU A CA 1
ATOM 3985 C C . GLU A 1 534 ? 13.498 92.446 70.717 1.00 29.39 534 GLU A C 1
ATOM 3986 O O . GLU A 1 534 ? 13.056 93.111 69.781 1.00 46.55 534 GLU A O 1
ATOM 3992 N N . GLU A 1 535 ? 14.462 92.868 71.523 1.00 36.49 535 GLU A N 1
ATOM 3993 C CA . GLU A 1 535 ? 15.058 94.187 71.417 1.00 51.91 535 GLU A CA 1
ATOM 3994 C C . GLU A 1 535 ? 16.171 94.326 70.393 1.00 67.48 535 GLU A C 1
ATOM 3995 O O . GLU A 1 535 ? 16.103 93.798 69.283 1.00 33.59 535 GLU A O 1
ATOM 4001 N N . GLY A 1 536 ? 17.178 95.086 70.807 1.00 84.71 536 GLY A N 1
ATOM 4002 C CA . GLY A 1 536 ? 18.372 95.346 70.037 1.00 51.65 536 GLY A CA 1
ATOM 4003 C C . GLY A 1 536 ? 18.276 95.652 68.571 1.00 17.16 536 GLY A C 1
ATOM 4004 O O . GLY A 1 536 ? 17.231 95.524 67.931 1.00 41.35 536 GLY A O 1
ATOM 4005 N N . GLY A 1 537 ? 19.426 96.084 68.063 1.00 74.95 537 GLY A N 1
ATOM 4006 C CA . GLY A 1 537 ? 19.602 96.415 66.667 1.00 37.29 537 GLY A CA 1
ATOM 4007 C C . GLY A 1 537 ? 20.816 95.626 66.208 1.00 47.71 537 GLY A C 1
ATOM 4008 O O . GLY A 1 537 ? 21.299 94.743 66.923 1.00 28.23 537 GLY A O 1
ATOM 4009 N N . LEU A 1 538 ? 21.325 95.950 65.028 1.00 27.63 538 LEU A N 1
ATOM 4010 C CA . LEU A 1 538 ? 22.471 95.247 64.472 1.00 41.98 538 LEU A CA 1
ATOM 4011 C C . LEU A 1 538 ? 23.761 95.301 65.297 1.00 33.45 538 LEU A C 1
ATOM 4012 O O . LEU A 1 538 ? 24.656 94.491 65.089 1.00 39.11 538 LEU A O 1
ATOM 4017 N N . THR A 1 539 ? 23.863 96.226 66.243 1.00 53.28 539 THR A N 1
ATOM 4018 C CA . THR A 1 539 ? 25.079 96.295 67.050 1.00 48.27 539 THR A CA 1
ATOM 4019 C C . THR A 1 539 ? 24.828 96.125 68.539 1.00 30.16 539 THR A C 1
ATOM 4020 O O . THR A 1 539 ? 25.660 96.515 69.352 1.00 48.38 539 THR A O 1
ATOM 4024 N N . SER A 1 540 ? 23.687 95.532 68.888 1.00 53.21 540 SER A N 1
ATOM 4025 C CA . SER A 1 540 ? 23.324 95.290 70.288 1.00 31.43 540 SER A CA 1
ATOM 4026 C C . SER A 1 540 ? 24.224 94.203 70.868 1.00 49.37 540 SER A C 1
ATOM 4027 O O . SER A 1 540 ? 25.004 93.584 70.144 1.00 45.45 540 SER A O 1
ATOM 4030 N N . HIS A 1 541 ? 24.108 93.962 72.169 1.00 39.30 541 HIS A N 1
ATOM 4031 C CA . HIS A 1 541 ? 24.947 92.962 72.807 1.00 27.56 541 HIS A CA 1
ATOM 4032 C C . HIS A 1 541 ? 24.772 91.548 72.248 1.00 51.95 541 HIS A C 1
ATOM 4033 O O . HIS A 1 541 ? 25.748 90.811 72.110 1.00 49.06 541 HIS A O 1
ATOM 4040 N N . ALA A 1 542 ? 23.539 91.171 71.922 1.00 35.86 542 ALA A N 1
ATOM 4041 C CA . ALA A 1 542 ? 23.269 89.841 71.384 1.00 37.74 542 ALA A CA 1
ATOM 4042 C C . ALA A 1 542 ? 23.907 89.625 70.013 1.00 46.56 542 ALA A C 1
ATOM 4043 O O . ALA A 1 542 ? 24.435 88.556 69.738 1.00 37.37 542 ALA A O 1
ATOM 4045 N N . ALA A 1 543 ? 23.843 90.636 69.150 1.00 25.74 543 ALA A N 1
ATOM 4046 C CA . ALA A 1 543 ? 24.410 90.541 67.809 1.00 41.07 543 ALA A CA 1
ATOM 4047 C C . ALA A 1 543 ? 25.935 90.465 67.843 1.00 50.01 543 ALA A C 1
ATOM 4048 O O . ALA A 1 543 ? 26.544 89.614 67.196 1.00 44.64 543 ALA A O 1
ATOM 4050 N N . VAL A 1 544 ? 26.547 91.362 68.605 1.00 60.71 544 VAL A N 1
ATOM 4051 C CA . VAL A 1 544 ? 27.994 91.396 68.728 1.00 42.69 544 VAL A CA 1
ATOM 4052 C C . VAL A 1 544 ? 28.500 90.049 69.225 1.00 47.91 544 VAL A C 1
ATOM 4053 O O . VAL A 1 544 ? 29.400 89.454 68.633 1.00 62.64 544 VAL A O 1
ATOM 4057 N N . VAL A 1 545 ? 27.901 89.566 70.305 1.00 38.07 545 VAL A N 1
ATOM 4058 C CA . VAL A 1 545 ? 28.270 88.284 70.895 1.00 41.94 545 VAL A CA 1
ATOM 4059 C C . VAL A 1 545 ? 28.113 87.141 69.903 1.00 40.83 545 VAL A C 1
ATOM 4060 O O . VAL A 1 545 ? 28.914 86.205 69.873 1.00 48.45 545 VAL A O 1
ATOM 4064 N N . GLY A 1 546 ? 27.065 87.217 69.100 1.00 43.42 546 GLY A N 1
ATOM 4065 C CA . GLY A 1 546 ? 26.820 86.181 68.120 1.00 76.08 546 GLY A CA 1
ATOM 4066 C C . GLY A 1 546 ? 27.912 86.152 67.075 1.00 65.74 546 GLY A C 1
ATOM 4067 O O . GLY A 1 546 ? 28.335 85.082 66.640 1.00 54.59 546 GLY A O 1
ATOM 4068 N N . LEU A 1 547 ? 28.370 87.332 66.666 1.00 39.28 547 LEU A N 1
ATOM 4069 C CA . LEU A 1 547 ? 29.418 87.414 65.666 1.00 50.17 547 LEU A CA 1
ATOM 4070 C C . LEU A 1 547 ? 30.703 86.821 66.217 1.00 41.80 547 LEU A C 1
ATOM 4071 O O . LEU A 1 547 ? 31.338 86.005 65.556 1.00 64.73 547 LEU A O 1
ATOM 4076 N N . SER A 1 548 ? 31.064 87.212 67.437 1.00 25.74 548 SER A N 1
ATOM 4077 C CA . SER A 1 548 ? 32.284 86.728 68.085 1.00 58.26 548 SER A CA 1
ATOM 4078 C C . SER A 1 548 ? 32.292 85.240 68.473 1.00 54.13 548 SER A C 1
ATOM 4079 O O . SER A 1 548 ? 33.346 84.601 68.448 1.00 58.91 548 SER A O 1
ATOM 4082 N N . LEU A 1 549 ? 31.139 84.685 68.839 1.00 60.63 549 LEU A N 1
ATOM 4083 C CA . LEU A 1 549 ? 31.081 83.270 69.210 1.00 51.24 549 LEU A CA 1
ATOM 4084 C C . LEU A 1 549 ? 30.769 82.405 67.995 1.00 53.52 549 LEU A C 1
ATOM 4085 O O . LEU A 1 549 ? 30.863 81.177 68.052 1.00 51.10 549 LEU A O 1
ATOM 4090 N N . GLY A 1 550 ? 30.405 83.052 66.893 1.00 28.45 550 GLY A N 1
ATOM 4091 C CA . GLY A 1 550 ? 30.072 82.320 65.686 1.00 40.94 550 GLY A CA 1
ATOM 4092 C C . GLY A 1 550 ? 28.764 81.541 65.750 1.00 57.20 550 GLY A C 1
ATOM 4093 O O . GLY A 1 550 ? 28.649 80.462 65.173 1.00 53.10 550 GLY A O 1
ATOM 4094 N N . ILE A 1 551 ? 27.778 82.065 66.469 1.00 34.70 551 ILE A N 1
ATOM 4095 C CA . ILE A 1 551 ? 26.482 81.403 66.546 1.00 37.77 551 ILE A CA 1
ATOM 4096 C C . ILE A 1 551 ? 25.413 82.329 65.973 1.00 27.98 551 ILE A C 1
ATOM 4097 O O . ILE A 1 551 ? 25.496 83.551 66.097 1.00 38.81 551 ILE A O 1
ATOM 4102 N N . PRO A 1 552 ? 24.386 81.757 65.335 1.00 43.74 552 PRO A N 1
ATOM 4103 C CA . PRO A 1 552 ? 23.322 82.577 64.751 1.00 26.37 552 PRO A CA 1
ATOM 4104 C C . PRO A 1 552 ? 22.586 83.423 65.787 1.00 37.52 552 PRO A C 1
ATOM 4105 O O . PRO A 1 552 ? 22.449 83.034 66.946 1.00 31.58 552 PRO A O 1
ATOM 4109 N N . VAL A 1 553 ? 22.126 84.590 65.358 1.00 44.47 553 VAL A N 1
ATOM 4110 C CA . VAL A 1 553 ? 21.370 85.483 66.221 1.00 37.31 553 VAL A CA 1
ATOM 4111 C C . VAL A 1 553 ? 20.334 86.219 65.384 1.00 39.68 553 VAL A C 1
ATOM 4112 O O . VAL A 1 553 ? 20.620 86.684 64.277 1.00 40.05 553 VAL A O 1
ATOM 4116 N N . ILE A 1 554 ? 19.119 86.288 65.908 1.00 34.05 554 ILE A N 1
ATOM 4117 C CA . ILE A 1 554 ? 18.048 86.997 65.235 1.00 33.16 554 ILE A CA 1
ATOM 4118 C C . ILE A 1 554 ? 17.600 88.066 66.236 1.00 53.18 554 ILE A C 1
ATOM 4119 O O . ILE A 1 554 ? 17.264 87.778 67.385 1.00 41.96 554 ILE A O 1
ATOM 4124 N N . VAL A 1 555 ? 17.646 89.311 65.790 1.00 37.35 555 VAL A N 1
ATOM 4125 C CA . VAL A 1 555 ? 17.301 90.457 66.615 1.00 26.75 555 VAL A CA 1
ATOM 4126 C C . VAL A 1 555 ? 15.984 91.093 66.164 1.00 39.75 555 VAL A C 1
ATOM 4127 O O . VAL A 1 555 ? 15.589 90.954 65.008 1.00 42.18 555 VAL A O 1
ATOM 4131 N N . GLY A 1 556 ? 15.299 91.770 67.087 1.00 43.47 556 GLY A N 1
ATOM 4132 C CA . GLY A 1 556 ? 14.040 92.426 66.758 1.00 20.05 556 GLY A CA 1
ATOM 4133 C C . GLY A 1 556 ? 12.836 91.526 66.501 1.00 38.48 556 GLY A C 1
ATOM 4134 O O . GLY A 1 556 ? 11.999 91.847 65.650 1.00 29.02 556 GLY A O 1
ATOM 4135 N N . VAL A 1 557 ? 12.742 90.414 67.233 1.00 28.49 557 VAL A N 1
ATOM 4136 C CA . VAL A 1 557 ? 11.629 89.473 67.087 1.00 41.50 557 VAL A CA 1
ATOM 4137 C C . VAL A 1 557 ? 10.570 89.869 68.115 1.00 37.95 557 VAL A C 1
ATOM 4138 O O . VAL A 1 557 ? 10.664 89.517 69.293 1.00 44.37 557 VAL A O 1
ATOM 4142 N N . GLU A 1 558 ? 9.564 90.599 67.637 1.00 53.15 558 GLU A N 1
ATOM 4143 C CA . GLU A 1 558 ? 8.469 91.156 68.438 1.00 44.54 558 GLU A CA 1
ATOM 4144 C C . GLU A 1 558 ? 8.052 90.598 69.804 1.00 60.21 558 GLU A C 1
ATOM 4145 O O . GLU A 1 558 ? 8.284 91.239 70.837 1.00 64.21 558 GLU A O 1
ATOM 4151 N N . ASN A 1 559 ? 7.409 89.438 69.830 1.00 47.15 559 ASN A N 1
ATOM 4152 C CA . ASN A 1 559 ? 6.969 88.893 71.115 1.00 35.26 559 ASN A CA 1
ATOM 4153 C C . ASN A 1 559 ? 7.682 87.610 71.427 1.00 48.36 559 ASN A C 1
ATOM 4154 O O . ASN A 1 559 ? 7.171 86.748 72.142 1.00 35.10 559 ASN A O 1
ATOM 4159 N N . ALA A 1 560 ? 8.886 87.517 70.879 1.00 28.23 560 ALA A N 1
ATOM 4160 C CA . ALA A 1 560 ? 9.743 86.361 71.026 1.00 32.06 560 ALA A CA 1
ATOM 4161 C C . ALA A 1 560 ? 9.596 85.627 72.347 1.00 33.34 560 ALA A C 1
ATOM 4162 O O . ALA A 1 560 ? 9.427 84.410 72.363 1.00 36.17 560 ALA A O 1
ATOM 4164 N N . THR A 1 561 ? 9.635 86.374 73.448 1.00 24.79 561 THR A N 1
ATOM 4165 C CA . THR A 1 561 ? 9.572 85.787 74.782 1.00 38.01 561 THR A CA 1
ATOM 4166 C C . THR A 1 561 ? 8.202 85.285 75.217 1.00 38.60 561 THR A C 1
ATOM 4167 O O . THR A 1 561 ? 8.047 84.714 76.296 1.00 31.17 561 THR A O 1
ATOM 4171 N N . THR A 1 562 ? 7.205 85.481 74.373 1.00 24.52 562 THR A N 1
ATOM 4172 C CA . THR A 1 562 ? 5.888 85.009 74.711 1.00 49.79 562 THR A CA 1
ATOM 4173 C C . THR A 1 562 ? 5.380 84.043 73.632 1.00 39.18 562 THR A C 1
ATOM 4174 O O . THR A 1 562 ? 4.606 83.135 73.934 1.00 45.97 562 THR A O 1
ATOM 4178 N N . LEU A 1 563 ? 5.821 84.209 72.384 1.00 31.62 563 LEU A N 1
ATOM 4179 C CA . LEU A 1 563 ? 5.377 83.276 71.351 1.00 37.14 563 LEU A CA 1
ATOM 4180 C C . LEU A 1 563 ? 6.203 81.997 71.296 1.00 42.32 563 LEU A C 1
ATOM 4181 O O . LEU A 1 563 ? 5.768 80.985 70.739 1.00 41.43 563 LEU A O 1
ATOM 4186 N N . PHE A 1 564 ? 7.396 82.032 71.873 1.00 39.53 564 PHE A N 1
ATOM 4187 C CA . PHE A 1 564 ? 8.223 80.832 71.930 1.00 41.51 564 PHE A CA 1
ATOM 4188 C C . PHE A 1 564 ? 8.168 80.378 73.372 1.00 37.56 564 PHE A C 1
ATOM 4189 O O . PHE A 1 564 ? 8.178 81.200 74.288 1.00 39.50 564 PHE A O 1
ATOM 4197 N N . LYS A 1 565 ? 8.075 79.076 73.587 1.00 34.26 565 LYS A N 1
ATOM 4198 C CA . LYS A 1 565 ? 8.022 78.578 74.952 1.00 63.43 565 LYS A CA 1
ATOM 4199 C C . LYS A 1 565 ? 9.128 77.566 75.205 1.00 32.95 565 LYS A C 1
ATOM 4200 O O . LYS A 1 565 ? 9.718 77.026 74.268 1.00 59.84 565 LYS A O 1
ATOM 4206 N N . ASP A 1 566 ? 9.421 77.321 76.474 1.00 44.42 566 ASP A N 1
ATOM 4207 C CA . ASP A 1 566 ? 10.470 76.382 76.825 1.00 35.26 566 ASP A CA 1
ATOM 4208 C C . ASP A 1 566 ? 10.253 75.023 76.175 1.00 55.95 566 ASP A C 1
ATOM 4209 O O . ASP A 1 566 ? 9.128 74.522 76.116 1.00 39.80 566 ASP A O 1
ATOM 4214 N N . GLY A 1 567 ? 11.341 74.449 75.668 1.00 42.38 567 GLY A N 1
ATOM 4215 C CA . GLY A 1 567 ? 11.285 73.139 75.049 1.00 25.65 567 GLY A CA 1
ATOM 4216 C C . GLY A 1 567 ? 10.839 73.072 73.602 1.00 36.82 567 GLY A C 1
ATOM 4217 O O . GLY A 1 567 ? 10.822 71.991 73.023 1.00 37.39 567 GLY A O 1
ATOM 4218 N N . GLN A 1 568 ? 10.489 74.211 73.012 1.00 32.24 568 GLN A N 1
ATOM 4219 C CA . GLN A 1 568 ? 10.026 74.236 71.629 1.00 24.03 568 GLN A CA 1
ATOM 4220 C C . GLN A 1 568 ? 11.172 74.063 70.634 1.00 42.28 568 GLN A C 1
ATOM 4221 O O . GLN A 1 568 ? 12.150 74.806 70.672 1.00 37.77 568 GLN A O 1
ATOM 4227 N N . GLU A 1 569 ? 11.039 73.081 69.745 1.00 39.85 569 GLU A N 1
ATOM 4228 C CA . GLU A 1 569 ? 12.057 72.803 68.735 1.00 32.85 569 GLU A CA 1
ATOM 4229 C C . GLU A 1 569 ? 11.921 73.836 67.629 1.00 42.28 569 GLU A C 1
ATOM 4230 O O . GLU A 1 569 ? 10.899 73.899 66.944 1.00 41.43 569 GLU A O 1
ATOM 4236 N N . ILE A 1 570 ? 12.954 74.649 67.459 1.00 32.52 570 ILE A N 1
ATOM 4237 C CA . ILE A 1 570 ? 12.947 75.679 66.433 1.00 27.11 570 ILE A CA 1
ATOM 4238 C C . ILE A 1 570 ? 14.302 75.774 65.732 1.00 37.37 570 ILE A C 1
ATOM 4239 O O . ILE A 1 570 ? 15.297 75.192 66.172 1.00 26.05 570 ILE A O 1
ATOM 4244 N N . THR A 1 571 ? 14.323 76.501 64.626 1.00 33.51 571 THR A N 1
ATOM 4245 C CA . THR A 1 571 ? 15.538 76.692 63.859 1.00 40.56 571 THR A CA 1
ATOM 4246 C C . THR A 1 571 ? 15.755 78.188 63.709 1.00 40.91 571 THR A C 1
ATOM 4247 O O . THR A 1 571 ? 14.854 78.910 63.283 1.00 33.74 571 THR A O 1
ATOM 4251 N N . VAL A 1 572 ? 16.945 78.655 64.070 1.00 31.98 572 VAL A N 1
ATOM 4252 C CA . VAL A 1 572 ? 17.248 80.071 63.958 1.00 28.52 572 VAL A CA 1
ATOM 4253 C C . VAL A 1 572 ? 18.145 80.308 62.760 1.00 42.57 572 VAL A C 1
ATOM 4254 O O . VAL A 1 572 ? 19.265 79.804 62.687 1.00 37.83 572 VAL A O 1
ATOM 4258 N N . ASP A 1 573 ? 17.634 81.094 61.826 1.00 36.48 573 ASP A N 1
ATOM 4259 C CA . ASP A 1 573 ? 18.347 81.408 60.611 1.00 41.37 573 ASP A CA 1
ATOM 4260 C C . ASP A 1 573 ? 18.987 82.782 60.678 1.00 57.04 573 ASP A C 1
ATOM 4261 O O . ASP A 1 573 ? 18.328 83.797 60.435 1.00 31.64 573 ASP A O 1
ATOM 4266 N N . GLY A 1 574 ? 20.274 82.799 61.010 1.00 31.27 574 GLY A N 1
ATOM 4267 C CA . GLY A 1 574 ? 21.013 84.047 61.103 1.00 59.72 574 GLY A CA 1
ATOM 4268 C C . GLY A 1 574 ? 20.958 84.845 59.815 1.00 39.70 574 GLY A C 1
ATOM 4269 O O . GLY A 1 574 ? 20.582 86.014 59.828 1.00 47.62 574 GLY A O 1
ATOM 4270 N N . GLY A 1 575 ? 21.350 84.231 58.701 1.00 39.47 575 GLY A N 1
ATOM 4271 C CA . GLY A 1 575 ? 21.284 84.939 57.434 1.00 37.14 575 GLY A CA 1
ATOM 4272 C C . GLY A 1 575 ? 19.812 84.961 57.084 1.00 31.44 575 GLY A C 1
ATOM 4273 O O . GLY A 1 575 ? 19.125 83.984 57.335 1.00 48.26 575 GLY A O 1
ATOM 4274 N N . PHE A 1 576 ? 19.309 86.050 56.528 1.00 32.62 576 PHE A N 1
ATOM 4275 C CA . PHE A 1 576 ? 17.882 86.122 56.196 1.00 56.52 576 PHE A CA 1
ATOM 4276 C C . PHE A 1 576 ? 17.060 86.450 57.452 1.00 44.37 576 PHE A C 1
ATOM 4277 O O . PHE A 1 576 ? 16.042 87.140 57.381 1.00 55.21 576 PHE A O 1
ATOM 4285 N N . GLY A 1 577 ? 17.516 85.965 58.602 1.00 37.93 577 GLY A N 1
ATOM 4286 C CA . GLY A 1 577 ? 16.843 86.266 59.856 1.00 46.14 577 GLY A CA 1
ATOM 4287 C C . GLY A 1 577 ? 15.408 85.813 60.018 1.00 51.38 577 GLY A C 1
ATOM 4288 O O . GLY A 1 577 ? 14.482 86.620 60.006 1.00 31.77 577 GLY A O 1
ATOM 4289 N N . ALA A 1 578 ? 15.230 84.512 60.204 1.00 54.25 578 ALA A N 1
ATOM 4290 C CA . ALA A 1 578 ? 13.906 83.944 60.375 1.00 37.44 578 ALA A CA 1
ATOM 4291 C C . ALA A 1 578 ? 13.954 82.765 61.338 1.00 37.62 578 ALA A C 1
ATOM 4292 O O . ALA A 1 578 ? 14.994 82.125 61.501 1.00 29.46 578 ALA A O 1
ATOM 4294 N N . VAL A 1 579 ? 12.830 82.488 61.987 1.00 27.98 579 VAL A N 1
ATOM 4295 C CA . VAL A 1 579 ? 12.747 81.352 62.900 1.00 43.95 579 VAL A CA 1
ATOM 4296 C C . VAL A 1 579 ? 11.746 80.365 62.287 1.00 47.60 579 VAL A C 1
ATOM 4297 O O . VAL A 1 579 ? 10.689 80.766 61.799 1.00 37.44 579 VAL A O 1
ATOM 4301 N N . TYR A 1 580 ? 12.084 79.080 62.297 1.00 29.46 580 TYR A N 1
ATOM 4302 C CA . TYR A 1 580 ? 11.204 78.066 61.728 1.00 43.30 580 TYR A CA 1
ATOM 4303 C C . TYR A 1 580 ? 10.822 77.016 62.746 1.00 39.27 580 TYR A C 1
ATOM 4304 O O . TYR A 1 580 ? 11.554 76.778 63.703 1.00 36.60 580 TYR A O 1
ATOM 4313 N N . ARG A 1 581 ? 9.673 76.384 62.532 1.00 29.32 581 ARG A N 1
ATOM 4314 C CA . ARG A 1 581 ? 9.211 75.345 63.439 1.00 51.44 581 ARG A CA 1
ATOM 4315 C C . ARG A 1 581 ? 9.978 74.058 63.132 1.00 44.74 581 ARG A C 1
ATOM 4316 O O . ARG A 1 581 ? 10.186 73.722 61.966 1.00 43.54 581 ARG A O 1
ATOM 4324 N N . GLY A 1 582 ? 10.407 73.352 64.175 1.00 48.29 582 GLY A N 1
ATOM 4325 C CA . GLY A 1 582 ? 11.135 72.108 63.981 1.00 31.89 582 GLY A CA 1
ATOM 4326 C C . GLY A 1 582 ? 12.613 72.299 63.695 1.00 47.84 582 GLY A C 1
ATOM 4327 O O . GLY A 1 582 ? 13.110 73.424 63.691 1.00 48.19 582 GLY A O 1
ATOM 4328 N N . HIS A 1 583 ? 13.318 71.197 63.454 1.00 41.40 583 HIS A N 1
ATOM 4329 C CA . HIS A 1 583 ? 14.745 71.250 63.167 1.00 51.22 583 HIS A CA 1
ATOM 4330 C C . HIS A 1 583 ? 15.042 71.156 61.679 1.00 44.76 583 HIS A C 1
ATOM 4331 O O . HIS A 1 583 ? 14.760 70.140 61.051 1.00 62.42 583 HIS A O 1
ATOM 4338 N N . ALA A 1 584 ? 15.610 72.215 61.115 1.00 49.95 584 ALA A N 1
ATOM 4339 C CA . ALA A 1 584 ? 15.962 72.221 59.700 1.00 44.81 584 ALA A CA 1
ATOM 4340 C C . ALA A 1 584 ? 17.477 72.324 59.624 1.00 35.81 584 ALA A C 1
ATOM 4341 O O . ALA A 1 584 ? 18.040 73.386 59.880 1.00 45.61 584 ALA A O 1
ATOM 4343 N N . SER A 1 585 ? 18.122 71.208 59.288 1.00 38.65 585 SER A N 1
ATOM 4344 C CA . SER A 1 585 ? 19.577 71.126 59.193 1.00 31.01 585 SER A CA 1
ATOM 4345 C C . SER A 1 585 ? 20.160 71.862 57.987 1.00 41.56 585 SER A C 1
ATOM 4346 O O . SER A 1 585 ? 21.354 72.175 57.957 1.00 43.10 585 SER A O 1
ATOM 4349 N N . VAL A 1 586 ? 19.330 72.117 56.984 1.00 28.97 586 VAL A N 1
ATOM 4350 C CA . VAL A 1 586 ? 19.796 72.851 55.820 1.00 29.40 586 VAL A CA 1
ATOM 4351 C C . VAL A 1 586 ? 18.813 73.938 55.442 1.00 39.46 586 VAL A C 1
ATOM 4352 O O . VAL A 1 586 ? 17.608 73.698 55.350 1.00 28.13 586 VAL A O 1
ATOM 4356 N N . LEU A 1 587 ? 19.338 75.135 55.218 1.00 35.40 587 LEU A N 1
ATOM 4357 C CA . LEU A 1 587 ? 18.516 76.269 54.818 1.00 46.36 587 LEU A CA 1
ATOM 4358 C C . LEU A 1 587 ? 19.270 77.089 53.773 1.00 53.15 587 LEU A C 1
ATOM 4359 O O . LEU A 1 587 ? 20.364 76.651 53.365 1.00 32.74 587 LEU A O 1
#

Secondary structure (DSSP, 8-state):
----SEEEEE--TTT-SHHHHHHHHHHTEEEEEEETTSS-HHHHHHHHHHHHHHHHHTT---EEEEE------BB---TTS-B---SS-EEEEESS-----SSEEEBS-TTSTTT--TT-EEEETTTTEEEEEEEEETTTTEEEEE--S---B-SS-BEE-TTS-----S--HHHHHHHHHHHHHT-SEEEESS--SHHHHHHHHHHHHHTT-TTSEEEEEE-SHHHHHTHHHHHHHSSEEEEEHHHHHHHS-GGGHHHHHHHHHHHHHHHT--EEEESSSSGGGGT-SS--HHHHHHHHHHHHHT-SEEEESHHHHT-S-HHHHHHHHHHHHHHHHTT--HHHHHHHHHTT----HHHHHHHHHHHHHHHTT-SEEEEE-SSSHHHHHHHHT--SS-EEEEESSHHHHHHGGGSTTEEEEE-----SHHHHHHHHHHHHHHHT---TT-EEEEEE-SS-SS-----EEEEEE-S-EEEE-EEESS-EE--BEEE-SSHHHHHHH--TT-EEEES---GGGHHHHTT-SEEEESS--TTSHHHHHHHHHT--EEE--TTHHHHS-TT-BEEEETTTTEEEES--S--

CATH classification: 3.20.20.60 (+3 more: 2.40.33.10, 3.40.1380.20, 3.50.30.10)

Nearest PDB structures (foldseek):
  2e28-assembly1_A  TM=1.002E+00  e=0.000E+00  Geobacillus stearothermophilus
  3t07-assembly1_C  TM=9.821E-01  e=7.005E-84  Staphylococcus aureus subsp. aureus MRSA252
  3gg8-assembly1_D  TM=9.495E-01  e=7.995E-57  Toxoplasma gondii
  7oo1-assembly1_A  TM=9.554E-01  e=4.024E-55  Pseudomonas aeruginosa PAO1
  7ueh-assembly1_E  TM=9.444E-01  e=4.223E-40  Zymomonas mobilis

Solvent-accessible surface area: 25069 Å² total; per-residue (Å²): 183,78,30,16,0,6,0,0,0,7,6,1,98,25,0,58,56,21,101,66,0,20,79,0,2,108,12,12,5,27,0,0,16,3,44,1,32,134,40,76,54,124,56,2,18,166,19,1,54,38,1,94,88,0,20,177,150,15,86,111,52,7,0,3,0,1,2,6,75,9,21,80,13,78,3,38,82,0,61,162,30,43,8,116,5,125,136,24,47,140,0,18,0,8,19,70,118,34,106,1,41,51,89,78,0,1,2,81,14,81,54,0,12,62,37,11,74,107,43,25,95,0,20,0,28,102,22,79,0,6,0,59,0,64,52,37,53,126,172,64,16,44,0,39,1,45,0,63,96,21,30,98,0,107,42,104,41,8,9,21,8,26,63,40,138,25,102,49,120,34,55,32,150,70,6,113,43,0,0,22,14,0,33,168,46,27,2,12,2,0,0,6,8,43,1,17,111,20,54,19,0,99,41,7,56,120,22,0,114,78,80,134,1,90,93,1,26,0,1,0,15,0,7,18,63,24,0,28,79,30,6,84,66,0,1,120,21,2,29,0,0,1,0,1,16,22,44,0,42,34,41,7,76,81,165,87,14,73,131,23,15,91,84,0,0,68,38,0,4,63,72,17,48,7,0,0,0,0,33,108,2,0,56,36,0,62,187,68,48,170,42,67,182,47,28,32,38,57,0,20,67,0,7,104,28,12,1,6,0,0,5,0,31,21,1,0,17,72,9,113,71,12,27,67,0,0,104,19,1,45,97,22,0,42,173,12,13,126,58,22,110,24,112,84,36,11,66,64,16,56,136,69,27,139,144,57,118,29,15,56,32,0,40,47,0,4,91,29,6,25,81,57,102,8,23,0,0,0,0,12,17,45,30,0,112,8,0,31,19,0,1,22,1,13,6,110,9,20,0,1,0,8,1,50,70,117,34,10,0,63,44,0,8,0,2,5,0,3,39,24,65,69,21,119,104,28,109,64,47,104,72,2,25,90,27,0,31,82,1,0,82,144,27,64,52,22,131,53,6,52,12,0,0,0,0,3,15,54,98,12,22,122,58,37,62,1,55,42,52,76,60,39,38,21,11,72,82,47,18,140,18,86,26,16,40,207,106,44,20,74,17,125,2,11,17,0,119,70,34,92,67,0,160,124,77,11,99,119,32,5,0,0,0,0,58,48,8,62,75,104,4,53,83,3,0,115,82,10,27,0,0,0,1,42,102,23,37,113,121,28,63,3,0,79,12,3,114,93,72,33,30,7,0,0,0,28,1,141,66,0,22,99,81,3,143,73,44,39,70,0,0,0,8,0,15,186,1,8,0,42,87,6,66,1,90,56,79

B-factor: mean 55.59, std 27.5, range [13.37, 169.35]

Radius of gyration: 31.26 Å; Cα contacts (8 Å, |Δi|>4): 1470; chains: 1; bounding box: 49×86×92 Å

GO terms:
  GO:0004743 pyruvate kinase activity (F, EXP)